Protein AF-0000000078965956 (afdb_homodimer)

Secondary structure (DSSP, 8-state):
------HHHHHHHHHHHHHH--EEEEEEEEPPTT-SS-EEEEEEEEETTEEEEEEEEE---EEEEEEEETTTTEEEEEEEE-HHHHHHHHHTT--PPPPSB--TTTS-GGGGEEEE-EEEE--SSS-HHHHHHHHHHHHH-B---GGG-EEEEEEES-SSSEE-EEEEEEEEE-GGGB-S----STT---EEEEE-HHHHHHHTSTTEEEEEEHHHHHHHHHHHHHT-/------HHHHHHHHHHHHHH--EEEEEEEEPPTT-SS-EEEEEEEEETTEEEEEEEEE---EEEEEEEETTTTEEEEEEEE-HHHHHHHHHTT--PPPPSB--TTTS-GGGGEEEE-EEEE--SSS-HHHHHHHHHHHHH-B---GGG-EEEEEEES-SSSEE-EEEEEEEEE-GGGB-S----STT---EEEEEEHHHHHHHTSTTEEEEEEHHHHHHHHHHHHHT-

Solvent-accessible surface area (backbone atoms only — not comparable to full-atom values): 24067 Å² total; per-residue (Å²): 134,82,80,65,72,80,53,60,62,58,47,51,51,52,51,51,46,54,73,69,49,42,68,80,47,39,35,57,44,74,50,63,93,78,49,93,67,54,47,62,26,27,38,35,34,25,46,72,86,39,81,45,74,48,67,27,36,49,49,63,29,29,32,36,37,44,38,34,29,66,74,76,57,24,38,47,32,33,32,35,78,23,67,19,32,28,50,30,67,77,47,50,80,55,82,70,82,64,80,57,70,59,58,47,83,85,51,45,65,74,67,15,46,28,56,33,54,39,57,45,71,63,81,64,99,60,55,68,54,53,52,44,37,52,34,39,26,37,38,57,6,34,65,64,63,56,86,55,49,38,74,30,35,35,31,21,57,29,48,66,47,30,17,27,49,33,41,32,30,37,32,77,44,45,71,88,36,51,76,50,80,31,20,42,61,90,89,49,63,40,42,60,40,80,34,41,63,68,55,49,52,54,64,69,30,80,66,28,74,47,71,24,24,41,64,34,52,37,50,48,50,49,44,51,70,72,75,96,136,83,77,65,71,74,55,60,61,57,46,53,51,53,52,52,45,52,73,70,49,42,70,80,46,40,35,56,44,72,49,62,94,78,49,90,68,54,46,63,26,26,39,37,34,27,45,72,86,38,81,47,74,48,68,26,35,48,48,63,31,31,33,36,37,45,39,34,30,67,75,75,56,23,36,46,32,33,34,35,77,23,66,21,34,29,48,29,68,76,46,50,81,55,84,71,80,66,78,57,69,61,59,48,83,86,52,45,65,72,66,15,46,26,56,32,54,40,58,45,70,62,82,64,98,60,55,67,56,54,51,44,38,51,34,39,28,36,38,56,7,33,63,63,64,58,85,55,50,38,74,31,34,36,31,20,57,30,46,67,48,29,14,28,50,32,41,33,30,35,32,76,44,45,72,88,35,50,77,49,81,32,21,42,60,92,89,48,63,39,42,62,40,80,34,42,65,67,55,49,50,51,65,69,31,77,66,28,72,45,74,24,24,42,66,34,51,38,47,48,50,51,44,52,68,72,75,94

Organism: Drosophila grimshawi (NCBI:txid7222)

pLDDT: mean 91.09, std 14.26, range [19.11, 98.88]

Structure (mmCIF, N/CA/C/O backbone):
data_AF-0000000078965956-model_v1
#
loop_
_entity.id
_entity.type
_entity.pdbx_description
1 polymer 'Uridine diphosphate glucose pyrophosphatase NUDT14'
#
loop_
_atom_site.group_PDB
_atom_site.id
_atom_site.type_symbol
_atom_site.label_atom_id
_atom_site.label_alt_id
_atom_site.label_comp_id
_atom_site.label_asym_id
_atom_site.label_entity_id
_atom_site.label_seq_id
_atom_site.pdbx_PDB_ins_code
_atom_site.Cartn_x
_atom_site.Cartn_y
_atom_site.Cartn_z
_atom_site.occupancy
_atom_site.B_iso_or_equiv
_atom_site.auth_seq_id
_atom_site.auth_comp_id
_atom_site.auth_asym_id
_atom_site.auth_atom_id
_atom_site.pdbx_PDB_model_num
ATOM 1 N N . MET A 1 1 ? 18.734 12.805 -23.812 1 19.11 1 MET A N 1
ATOM 2 C CA . MET A 1 1 ? 18.438 11.547 -24.5 1 19.11 1 MET A CA 1
ATOM 3 C C . MET A 1 1 ? 17.891 10.516 -23.516 1 19.11 1 MET A C 1
ATOM 5 O O . MET A 1 1 ? 18.594 10.125 -22.562 1 19.11 1 MET A O 1
ATOM 9 N N . LEU A 1 2 ? 16.578 10.539 -23.109 1 22.53 2 LEU A N 1
ATOM 10 C CA . LEU A 1 2 ? 15.758 9.867 -22.109 1 22.53 2 LEU A CA 1
ATOM 11 C C . LEU A 1 2 ? 15.867 8.352 -22.234 1 22.53 2 LEU A C 1
ATOM 13 O O . LEU A 1 2 ? 15.516 7.793 -23.281 1 22.53 2 LEU A O 1
ATOM 17 N N . CYS A 1 3 ? 17.016 7.852 -21.766 1 23.22 3 CYS A N 1
ATOM 18 C CA . CYS A 1 3 ? 17.297 6.441 -22 1 23.22 3 CYS A CA 1
ATOM 19 C C . CYS A 1 3 ? 16.094 5.574 -21.641 1 23.22 3 CYS A C 1
ATOM 21 O O . CYS A 1 3 ? 15.695 5.508 -20.484 1 23.22 3 CYS A O 1
ATOM 23 N N . ARG A 1 4 ? 15.18 5.398 -22.438 1 29.91 4 ARG A N 1
ATOM 24 C CA . ARG A 1 4 ? 13.992 4.543 -22.422 1 29.91 4 ARG A CA 1
ATOM 25 C C . ARG A 1 4 ? 14.367 3.09 -22.156 1 29.91 4 ARG A C 1
ATOM 27 O O . ARG A 1 4 ? 15.234 2.531 -22.844 1 29.91 4 ARG A O 1
ATOM 34 N N . PRO A 1 5 ? 14.25 2.646 -20.875 1 34.53 5 PRO A N 1
ATOM 35 C CA . PRO A 1 5 ? 14.57 1.225 -20.719 1 34.53 5 PRO A CA 1
ATOM 36 C C . PRO A 1 5 ? 14.289 0.416 -21.984 1 34.53 5 PRO A C 1
ATOM 38 O O . PRO A 1 5 ? 13.469 0.825 -22.812 1 34.53 5 PRO A O 1
ATOM 41 N N . ASP A 1 6 ? 15.047 -0.454 -22.391 1 34.31 6 ASP A N 1
ATOM 42 C CA . ASP A 1 6 ? 14.891 -1.397 -23.5 1 34.31 6 ASP A CA 1
ATOM 43 C C . ASP A 1 6 ? 13.516 -2.074 -23.438 1 34.31 6 ASP A C 1
ATOM 45 O O . ASP A 1 6 ? 13.312 -3.01 -22.672 1 34.31 6 ASP A O 1
ATOM 49 N N . PHE A 1 7 ? 12.367 -1.479 -23.688 1 38.94 7 PHE A N 1
ATOM 50 C CA . PHE A 1 7 ? 10.945 -1.691 -23.938 1 38.94 7 PHE A CA 1
ATOM 51 C C . PHE A 1 7 ? 10.719 -2.961 -24.75 1 38.94 7 PHE A C 1
ATOM 53 O O . PHE A 1 7 ? 9.578 -3.383 -24.953 1 38.94 7 PHE A O 1
ATOM 60 N N . GLU A 1 8 ? 11.75 -3.383 -25.375 1 40.81 8 GLU A N 1
ATOM 61 C CA . GLU A 1 8 ? 11.469 -4.527 -26.234 1 40.81 8 GLU A CA 1
ATOM 62 C C . GLU A 1 8 ? 11.047 -5.746 -25.422 1 40.81 8 GLU A C 1
ATOM 64 O O . GLU A 1 8 ? 10.102 -6.445 -25.781 1 40.81 8 GLU A O 1
ATOM 69 N N . SER A 1 9 ? 11.828 -6.098 -24.391 1 44.91 9 SER A N 1
ATOM 70 C CA . SER A 1 9 ? 11.5 -7.273 -23.594 1 44.91 9 SER A CA 1
ATOM 71 C C . SER A 1 9 ? 10.18 -7.09 -22.859 1 44.91 9 SER A C 1
ATOM 73 O O . SER A 1 9 ? 9.367 -8.023 -22.797 1 44.91 9 SER A O 1
ATOM 75 N N . LEU A 1 10 ? 9.938 -5.91 -22.328 1 51.97 10 LEU A N 1
ATOM 76 C CA . LEU A 1 10 ? 8.641 -5.656 -21.719 1 51.97 10 LEU A CA 1
ATOM 77 C C . LEU A 1 10 ? 7.52 -5.711 -22.75 1 51.97 10 LEU A C 1
ATOM 79 O O . LEU A 1 10 ? 6.426 -6.195 -22.453 1 51.97 10 LEU A O 1
ATOM 83 N N . SER A 1 11 ? 7.984 -5.309 -23.953 1 52.22 11 SER A N 1
ATOM 84 C CA . SER A 1 11 ? 7.016 -5.375 -25.047 1 52.22 11 SER A CA 1
ATOM 85 C C . SER A 1 11 ? 6.637 -6.816 -25.359 1 52.22 11 SER A C 1
ATOM 87 O O . SER A 1 11 ? 5.461 -7.125 -25.547 1 52.22 11 SER A O 1
ATOM 89 N N . LEU A 1 12 ? 7.723 -7.691 -25.438 1 54.38 12 LEU A N 1
ATOM 90 C CA . LEU A 1 12 ? 7.422 -9.102 -25.672 1 54.38 12 LEU A CA 1
ATOM 91 C C . LEU A 1 12 ? 6.637 -9.695 -24.5 1 54.38 12 LEU A C 1
ATOM 93 O O . LEU A 1 12 ? 5.699 -10.469 -24.719 1 54.38 12 LEU A O 1
ATOM 97 N N . LEU A 1 13 ? 6.949 -9.281 -23.344 1 68.25 13 LEU A N 1
ATOM 98 C CA . LEU A 1 13 ? 6.258 -9.75 -22.141 1 68.25 13 LEU A CA 1
ATOM 99 C C . LEU A 1 13 ? 4.805 -9.281 -22.141 1 68.25 13 LEU A C 1
ATOM 101 O O . LEU A 1 13 ? 3.914 -10.023 -21.719 1 68.25 13 LEU A O 1
ATOM 105 N N . GLU A 1 14 ? 4.707 -8.156 -22.734 1 67.88 14 GLU A N 1
ATOM 106 C CA . GLU A 1 14 ? 3.348 -7.625 -22.828 1 67.88 14 GLU A CA 1
ATOM 107 C C . GLU A 1 14 ? 2.502 -8.453 -23.797 1 67.88 14 GLU A C 1
ATOM 109 O O . GLU A 1 14 ? 1.34 -8.75 -23.5 1 67.88 14 GLU A O 1
ATOM 114 N N . PHE A 1 15 ? 3.193 -8.883 -24.797 1 69.5 15 PHE A N 1
ATOM 115 C CA . PHE A 1 15 ? 2.488 -9.695 -25.766 1 69.5 15 PHE A CA 1
ATOM 116 C C . PHE A 1 15 ? 2.201 -11.086 -25.219 1 69.5 15 PHE A C 1
ATOM 118 O O . PHE A 1 15 ? 1.127 -11.641 -25.453 1 69.5 15 PHE A O 1
ATOM 125 N N . GLU A 1 16 ? 3.078 -11.594 -24.484 1 78.44 16 GLU A N 1
ATOM 126 C CA . GLU A 1 16 ? 2.951 -12.945 -23.953 1 78.44 16 GLU A CA 1
ATOM 127 C C . GLU A 1 16 ? 1.798 -13.039 -22.953 1 78.44 16 GLU A C 1
ATOM 129 O O . GLU A 1 16 ? 1.074 -14.039 -22.938 1 78.44 16 GLU A O 1
ATOM 134 N N . ILE A 1 17 ? 1.572 -12.016 -22.266 1 80.31 17 ILE A N 1
ATOM 135 C CA . ILE A 1 17 ? 0.52 -12.086 -21.25 1 80.31 17 ILE A CA 1
ATOM 136 C C . ILE A 1 17 ? -0.848 -12.07 -21.922 1 80.31 17 ILE A C 1
ATOM 138 O O . ILE A 1 17 ? -1.794 -12.695 -21.453 1 80.31 17 ILE A O 1
ATOM 142 N N . LEU A 1 18 ? -0.911 -11.445 -23.031 1 78.62 18 LEU A N 1
ATOM 143 C CA . LEU A 1 18 ? -2.186 -11.375 -23.75 1 78.62 18 LEU A CA 1
ATOM 144 C C . LEU A 1 18 ? -2.555 -12.727 -24.344 1 78.62 18 LEU A C 1
ATOM 146 O O . LEU A 1 18 ? -3.736 -13.023 -24.531 1 78.62 18 LEU A O 1
ATOM 150 N N . LEU A 1 19 ? -1.533 -13.484 -24.562 1 82.38 19 LEU A N 1
ATOM 151 C CA . LEU A 1 19 ? -1.776 -14.836 -25.047 1 82.38 19 LEU A CA 1
ATOM 152 C C . LEU A 1 19 ? -2.16 -15.758 -23.891 1 82.38 19 LEU A C 1
ATOM 154 O O . LEU A 1 19 ? -2.92 -16.719 -24.078 1 82.38 19 LEU A O 1
ATOM 158 N N . LEU A 1 20 ? -1.736 -15.43 -22.797 1 88.69 20 LEU A N 1
ATOM 159 C CA . LEU A 1 20 ? -1.973 -16.266 -21.625 1 88.69 20 LEU A CA 1
ATOM 160 C C . LEU A 1 20 ? -3.318 -15.938 -20.984 1 88.69 20 LEU A C 1
ATOM 162 O O . LEU A 1 20 ? -4.012 -16.828 -20.5 1 88.69 20 LEU A O 1
ATOM 166 N N . SER A 1 21 ? -3.656 -14.734 -21.031 1 93.5 21 SER A N 1
ATOM 167 C CA . SER A 1 21 ? -4.863 -14.234 -20.375 1 93.5 21 SER A CA 1
ATOM 168 C C . SER A 1 21 ? -5.707 -13.406 -21.344 1 93.5 2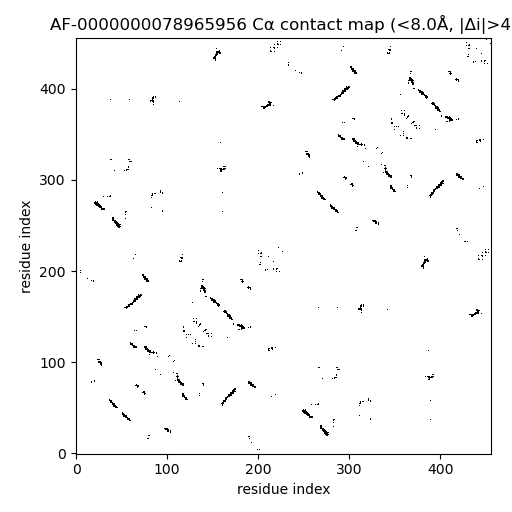1 SER A C 1
ATOM 170 O O . SER A 1 21 ? -5.34 -12.289 -21.688 1 93.5 21 SER A O 1
ATOM 172 N N . ASP A 1 22 ? -6.812 -13.992 -21.734 1 94.69 22 ASP A N 1
ATOM 173 C CA . ASP A 1 22 ? -7.746 -13.336 -22.656 1 94.69 22 ASP A CA 1
ATOM 174 C C . ASP A 1 22 ? -9 -12.875 -21.906 1 94.69 22 ASP A C 1
ATOM 176 O O . ASP A 1 22 ? -9.875 -13.68 -21.609 1 94.69 22 ASP A O 1
ATOM 180 N N . ILE A 1 23 ? -9.055 -11.578 -21.688 1 96.62 23 ILE A N 1
ATOM 181 C CA . ILE A 1 23 ? -10.227 -10.984 -21.047 1 96.62 23 ILE A CA 1
ATOM 182 C C . ILE A 1 23 ? -11.211 -10.523 -22.125 1 96.62 23 ILE A C 1
ATOM 184 O O . 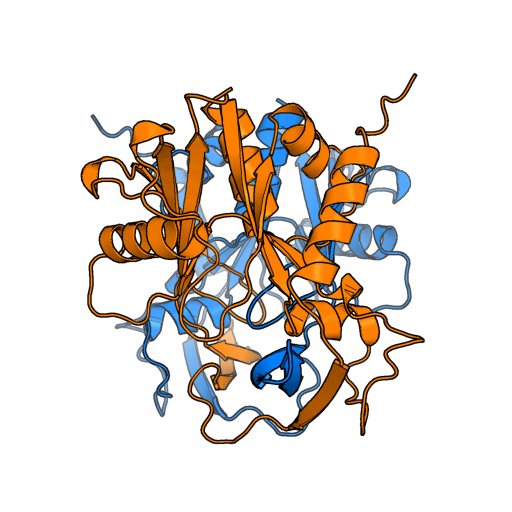ILE A 1 23 ? -10.891 -9.656 -22.938 1 96.62 23 ILE A O 1
ATOM 188 N N . THR A 1 24 ? -12.453 -10.977 -22.078 1 97.06 24 THR A N 1
ATOM 189 C CA . THR A 1 24 ? -13.359 -10.711 -23.188 1 97.06 24 THR A CA 1
ATOM 190 C C . THR A 1 24 ? -14.562 -9.891 -22.719 1 97.06 24 THR A C 1
ATOM 192 O O . THR A 1 24 ? -15.273 -9.305 -23.531 1 97.06 24 THR A O 1
ATOM 195 N N . LYS A 1 25 ? -14.836 -9.961 -21.438 1 97.75 25 LYS A N 1
ATOM 196 C CA . LYS A 1 25 ? -15.93 -9.188 -20.859 1 97.75 25 LYS A CA 1
ATOM 197 C C . LYS A 1 25 ? -15.578 -8.68 -19.469 1 97.75 25 LYS A C 1
ATOM 199 O O . LYS A 1 25 ? -14.891 -9.375 -18.703 1 97.75 25 LYS A O 1
ATOM 204 N N . VAL A 1 26 ? -16.047 -7.516 -19.156 1 97.75 26 VAL A N 1
ATOM 205 C CA . VAL A 1 26 ? -15.914 -6.93 -17.828 1 97.75 26 VAL A CA 1
ATOM 206 C C . VAL A 1 26 ? -17.156 -6.125 -17.484 1 97.75 26 VAL A C 1
ATOM 208 O O . VAL A 1 26 ? -17.641 -5.34 -18.312 1 97.75 26 VAL A O 1
ATOM 211 N N . TRP A 1 27 ? -17.703 -6.32 -16.297 1 96.75 27 TRP A N 1
ATOM 212 C CA . TRP A 1 27 ? -18.812 -5.492 -15.82 1 96.75 27 TRP A CA 1
ATOM 213 C C . TRP A 1 27 ? -18.812 -5.43 -14.297 1 96.75 27 TRP A C 1
ATOM 215 O O . TRP A 1 27 ? -18.141 -6.219 -13.633 1 96.75 27 TRP A O 1
ATOM 225 N N . LEU A 1 28 ? -19.531 -4.41 -13.789 1 94.81 28 LEU A N 1
ATOM 226 C CA . LEU A 1 28 ? -19.578 -4.188 -12.344 1 94.81 28 LEU A CA 1
ATOM 227 C C . LEU A 1 28 ? -21 -4.309 -11.812 1 94.81 28 LEU A C 1
ATOM 229 O O . LEU A 1 28 ? -21.953 -3.943 -12.492 1 94.81 28 LEU A O 1
ATOM 233 N N . THR A 1 29 ? -21.094 -4.801 -10.617 1 92.94 29 THR A N 1
ATOM 234 C CA . THR A 1 29 ? -22.328 -4.797 -9.836 1 92.94 29 THR A CA 1
ATOM 235 C C . THR A 1 29 ? -22.062 -4.27 -8.422 1 92.94 29 THR A C 1
ATOM 237 O O . THR A 1 29 ? -20.922 -4.176 -7.992 1 92.94 29 THR A O 1
ATOM 240 N N . PRO A 1 30 ? -23.094 -3.871 -7.77 1 88.25 30 PRO A N 1
ATOM 241 C CA . PRO A 1 30 ? -22.891 -3.527 -6.363 1 88.25 30 PRO A CA 1
ATOM 242 C C . PRO A 1 30 ? -22.312 -4.684 -5.551 1 88.25 30 PRO A C 1
ATOM 244 O O . PRO A 1 30 ? -22.516 -5.848 -5.895 1 88.25 30 PRO A O 1
ATOM 247 N N . LEU A 1 31 ? -21.594 -4.328 -4.504 1 89.94 31 LEU A N 1
ATOM 248 C CA . LEU A 1 31 ? -21.047 -5.352 -3.615 1 89.94 31 LEU A CA 1
ATOM 249 C C . LEU A 1 31 ? -22.172 -6.129 -2.93 1 89.94 31 LEU A C 1
ATOM 251 O O . LEU A 1 31 ? -23.078 -5.531 -2.355 1 89.94 31 LEU A O 1
ATOM 255 N N . PRO A 1 32 ? -22.016 -7.438 -2.979 1 87.88 32 PRO A N 1
ATOM 256 C CA . PRO A 1 32 ? -23.016 -8.227 -2.25 1 87.88 32 PRO A CA 1
ATOM 257 C C . PRO A 1 32 ? -22.938 -8.031 -0.738 1 87.88 32 PRO A C 1
ATOM 259 O O . PRO A 1 32 ? -21.844 -7.859 -0.194 1 87.88 32 PRO A O 1
ATOM 262 N N . LYS A 1 33 ? -24.062 -8.164 -0.011 1 79.88 33 LYS A N 1
ATOM 263 C CA . LYS A 1 33 ? -24.125 -7.957 1.433 1 79.88 33 LYS A CA 1
ATOM 264 C C . LYS A 1 33 ? -23.281 -8.984 2.174 1 79.88 33 LYS A C 1
ATOM 266 O O . LYS A 1 33 ? -22.75 -8.703 3.248 1 79.88 33 LYS A O 1
ATOM 271 N N . ASN A 1 34 ? -23.125 -10.148 1.595 1 80.69 34 ASN A N 1
ATOM 272 C CA . ASN A 1 34 ? -22.422 -11.234 2.273 1 80.69 34 ASN A CA 1
ATOM 273 C C . ASN A 1 34 ? -21.062 -11.508 1.638 1 80.69 34 ASN A C 1
ATOM 275 O O . ASN A 1 34 ? -20.672 -12.664 1.493 1 80.69 34 ASN A O 1
ATOM 279 N N . SER A 1 35 ? -20.391 -10.461 1.267 1 83.19 35 SER A N 1
ATOM 280 C CA . SER A 1 35 ? -19.062 -10.68 0.702 1 83.19 35 SER A CA 1
ATOM 281 C C . SER A 1 35 ? -18.141 -11.391 1.695 1 83.19 35 SER A C 1
ATOM 283 O O . SER A 1 35 ? -18.109 -11.047 2.877 1 83.19 35 SER A O 1
ATOM 285 N N . GLN A 1 36 ? -17.438 -12.352 1.252 1 78.25 36 GLN A N 1
ATOM 286 C CA . GLN A 1 36 ? -16.516 -13.133 2.084 1 78.25 36 GLN A CA 1
ATOM 287 C C . GLN A 1 36 ? -15.133 -12.492 2.129 1 78.25 36 GLN A C 1
ATOM 289 O O . GLN A 1 36 ? -14.281 -12.898 2.918 1 78.25 36 GLN A O 1
ATOM 294 N N . TRP A 1 37 ? -14.938 -11.422 1.367 1 79.06 37 TRP A N 1
ATOM 295 C CA . TRP A 1 37 ? -13.562 -10.961 1.164 1 79.06 37 TRP A CA 1
ATOM 296 C C . TRP A 1 37 ? -13.375 -9.555 1.724 1 79.06 37 TRP A C 1
ATOM 298 O O . TRP A 1 37 ? -12.281 -9.203 2.18 1 79.06 37 TRP A O 1
ATOM 308 N N . ILE A 1 38 ? -14.391 -8.75 1.637 1 82.31 38 ILE A N 1
ATOM 309 C CA . ILE A 1 38 ? -14.305 -7.367 2.086 1 82.31 38 ILE A CA 1
ATOM 310 C C . ILE A 1 38 ? -15.523 -7.023 2.932 1 82.31 38 ILE A C 1
ATOM 312 O O . ILE A 1 38 ? -16.641 -7.441 2.619 1 82.31 38 ILE A O 1
ATOM 316 N N . LYS A 1 39 ? -15.289 -6.293 3.965 1 84 39 LYS A N 1
ATOM 317 C CA . LYS A 1 39 ? -16.375 -5.789 4.805 1 84 39 LYS A CA 1
ATOM 318 C C . LYS A 1 39 ? -16.219 -4.289 5.051 1 84 39 LYS A C 1
ATOM 320 O O . LYS A 1 39 ? -15.297 -3.861 5.746 1 84 39 LYS A O 1
ATOM 325 N N . PRO A 1 40 ? -17.109 -3.541 4.574 1 89.25 40 PRO A N 1
ATOM 326 C CA . PRO A 1 40 ? -17.047 -2.096 4.793 1 89.25 40 PRO A CA 1
ATOM 327 C C . PRO A 1 40 ? -17.734 -1.656 6.086 1 89.25 40 PRO A C 1
ATOM 329 O O . PRO A 1 40 ? -18.766 -2.225 6.465 1 89.25 40 PRO A O 1
ATOM 332 N N . TYR A 1 41 ? -17.125 -0.67 6.703 1 90.38 41 TYR A N 1
ATOM 333 C CA . TYR A 1 41 ? -17.641 -0.094 7.941 1 90.38 41 TYR A CA 1
ATOM 334 C C . TYR A 1 41 ? -17.391 1.409 7.988 1 90.38 41 TYR A C 1
ATOM 336 O O . TYR A 1 41 ? -16.594 1.938 7.203 1 90.38 41 TYR A O 1
ATOM 344 N N . ARG A 1 42 ? -18.188 1.984 8.883 1 94.5 42 ARG A N 1
ATOM 345 C CA . ARG A 1 42 ? -17.797 3.309 9.359 1 94.5 42 ARG A CA 1
ATOM 346 C C . ARG A 1 42 ? -17.359 3.256 10.82 1 94.5 42 ARG A C 1
ATOM 348 O O . ARG A 1 42 ? -18.109 2.805 11.688 1 94.5 42 ARG A O 1
ATOM 355 N N . MET A 1 43 ? -16.203 3.695 11.062 1 96 43 MET A N 1
ATOM 356 C CA . MET A 1 43 ? -15.734 3.816 12.445 1 96 43 MET A CA 1
ATOM 357 C C . MET A 1 43 ? -15.961 5.23 12.977 1 96 43 MET A C 1
ATOM 359 O O . MET A 1 43 ? -15.625 6.207 12.305 1 96 43 MET A O 1
ATOM 363 N N . HIS A 1 44 ? -16.531 5.238 14.117 1 97.31 44 HIS A N 1
ATOM 364 C CA . HIS A 1 44 ? -16.703 6.484 14.852 1 97.31 44 HIS A CA 1
ATOM 365 C C . HIS A 1 44 ? -15.789 6.535 16.062 1 97.31 44 HIS A C 1
ATOM 367 O O . HIS A 1 44 ? -15.547 5.516 16.719 1 97.31 44 HIS A O 1
ATOM 373 N N . TYR A 1 45 ? -15.297 7.762 16.297 1 97.81 45 TYR A N 1
ATOM 374 C CA . TYR A 1 45 ? -14.477 7.934 17.5 1 97.81 45 TYR A CA 1
ATOM 375 C C . TYR A 1 45 ? -14.523 9.375 17.984 1 97.81 45 TYR A C 1
ATOM 377 O O . TYR A 1 45 ? -14.891 10.281 17.234 1 97.81 45 TYR A O 1
ATOM 385 N N . ILE A 1 46 ? -14.266 9.547 19.234 1 97.88 46 ILE A N 1
ATOM 386 C CA . ILE A 1 46 ? -14.164 10.867 19.844 1 97.88 46 ILE A CA 1
ATOM 387 C C . ILE A 1 46 ? -12.703 11.203 20.125 1 97.88 46 ILE A C 1
ATOM 389 O O . ILE A 1 46 ? -12.031 10.492 20.875 1 97.88 46 ILE A O 1
ATOM 393 N N . GLU A 1 47 ? -12.219 12.203 19.484 1 97.19 47 GLU A N 1
ATOM 394 C CA . GLU A 1 47 ? -10.852 12.68 19.656 1 97.19 47 GLU A CA 1
ATOM 395 C C . GLU A 1 47 ? -10.836 14.102 20.219 1 97.19 47 GLU A C 1
ATOM 397 O O . GLU A 1 47 ? -11.398 15.016 19.609 1 97.19 47 GLU A O 1
ATOM 402 N N . ASN A 1 48 ? -10.219 14.234 21.406 1 96.38 48 ASN A N 1
ATOM 403 C CA . ASN A 1 48 ? -10.195 15.531 22.078 1 96.38 48 ASN A CA 1
ATOM 404 C C . ASN A 1 48 ? -11.602 16.125 22.203 1 96.38 48 ASN A C 1
ATOM 406 O O . ASN A 1 48 ? -11.82 17.297 21.922 1 96.38 48 ASN A O 1
ATOM 410 N N . GLY A 1 49 ? -12.516 15.281 22.438 1 95.88 49 GLY A N 1
ATOM 411 C CA . GLY A 1 49 ? -13.883 15.703 22.719 1 95.88 49 GLY A CA 1
ATOM 412 C C . GLY A 1 49 ? -14.695 15.906 21.453 1 95.88 49 GLY A C 1
ATOM 413 O O . GLY A 1 49 ? -15.883 16.234 21.516 1 95.88 49 GLY A O 1
ATOM 414 N N . ARG A 1 50 ? -14.125 15.734 20.328 1 96.19 50 ARG A N 1
ATOM 415 C CA . ARG A 1 50 ? -14.82 15.938 19.062 1 96.19 50 ARG A CA 1
ATOM 416 C C . ARG A 1 50 ? -15.125 14.609 18.375 1 96.19 50 ARG A C 1
ATOM 418 O O . ARG A 1 50 ? -14.25 13.75 18.266 1 96.19 50 ARG A O 1
ATOM 425 N N . ARG A 1 51 ? -16.328 14.508 17.844 1 96.75 51 ARG A N 1
ATOM 426 C CA . ARG A 1 51 ? -16.734 13.312 17.125 1 96.75 51 ARG A CA 1
ATOM 427 C C . ARG A 1 51 ? -16.172 13.312 15.703 1 96.75 51 ARG A C 1
ATOM 429 O O . ARG A 1 51 ? -16.281 14.312 14.992 1 96.75 51 ARG A O 1
ATOM 436 N N . LYS A 1 52 ? -15.617 12.227 15.398 1 96.38 52 LYS A N 1
ATOM 437 C CA . LYS A 1 52 ? -15.078 12.008 14.055 1 96.38 52 LYS A CA 1
ATOM 438 C C . LYS A 1 52 ? -15.5 10.656 13.508 1 96.38 52 LYS A C 1
ATOM 440 O O . LYS A 1 52 ? -15.945 9.781 14.258 1 96.38 52 LYS A O 1
ATOM 445 N N . SER A 1 53 ? -15.469 10.531 12.188 1 95.38 53 SER A N 1
ATOM 446 C CA . SER A 1 53 ? -15.742 9.242 11.57 1 95.38 53 SER A CA 1
ATOM 447 C C . SER A 1 53 ? -14.891 9.031 10.328 1 95.38 53 SER A C 1
ATOM 449 O O . SER A 1 53 ? -14.453 9.992 9.695 1 95.38 53 SER A O 1
ATOM 451 N N . ARG A 1 54 ? -14.633 7.773 10.078 1 95.38 54 ARG A N 1
ATOM 452 C CA . ARG A 1 54 ? -13.914 7.359 8.883 1 95.38 54 ARG A CA 1
ATOM 453 C C . ARG A 1 54 ? -14.508 6.082 8.297 1 95.38 54 ARG A C 1
ATOM 455 O O . ARG A 1 54 ? -14.766 5.125 9.023 1 95.38 54 ARG A O 1
ATOM 462 N N . ASP A 1 55 ? -14.766 6.133 6.977 1 94.31 55 ASP A N 1
ATOM 463 C CA . ASP A 1 55 ? -15.18 4.922 6.273 1 94.31 55 ASP A CA 1
ATOM 464 C C . ASP A 1 55 ? -13.984 4.02 5.984 1 94.31 55 ASP A C 1
ATOM 466 O O . ASP A 1 55 ? -12.984 4.465 5.41 1 94.31 55 ASP A O 1
ATOM 470 N N . ILE A 1 56 ? -14.109 2.748 6.445 1 93.62 56 ILE A N 1
ATOM 471 C CA . ILE A 1 56 ? -12.984 1.823 6.312 1 93.62 56 ILE A CA 1
ATOM 472 C C . ILE A 1 56 ? -13.484 0.473 5.809 1 93.62 56 ILE A C 1
ATOM 474 O O . ILE A 1 56 ? -14.695 0.224 5.781 1 93.62 56 ILE A O 1
ATOM 478 N N . PHE A 1 57 ? -12.586 -0.369 5.344 1 90.81 57 PHE A N 1
ATOM 479 C CA . PHE A 1 57 ? -12.898 -1.756 5.023 1 90.81 57 PHE A CA 1
ATOM 480 C C . PHE A 1 57 ? -11.805 -2.689 5.52 1 90.81 57 PHE A C 1
ATOM 482 O O . PHE A 1 57 ? -10.625 -2.318 5.543 1 90.81 57 PHE A O 1
ATOM 489 N N . LYS A 1 58 ? -12.227 -3.799 5.863 1 88.38 58 LYS A N 1
ATOM 490 C CA . LYS A 1 58 ? -11.312 -4.82 6.359 1 88.38 58 LYS A CA 1
ATOM 491 C C . LYS A 1 58 ? -10.836 -5.73 5.23 1 88.38 58 LYS A C 1
ATOM 493 O O . LYS A 1 58 ? -11.633 -6.141 4.383 1 88.38 58 LYS A O 1
ATOM 498 N N . ILE A 1 59 ? -9.539 -5.957 5.23 1 89.31 59 ILE A N 1
ATOM 499 C CA . ILE A 1 59 ? -8.938 -6.926 4.316 1 89.31 59 ILE A CA 1
ATOM 500 C C . ILE A 1 59 ? -8.055 -7.895 5.102 1 89.31 59 ILE A C 1
ATOM 502 O O . ILE A 1 59 ? -7.73 -7.648 6.266 1 89.31 59 ILE A O 1
ATOM 506 N N . LEU A 1 60 ? -7.676 -8.953 4.484 1 90.06 60 LEU A N 1
ATOM 507 C CA . LEU A 1 60 ? -6.891 -9.984 5.152 1 90.06 60 LEU A CA 1
ATOM 508 C C . LEU A 1 60 ? -5.402 -9.656 5.102 1 90.06 60 LEU A C 1
ATOM 510 O O . LEU A 1 60 ? -4.949 -8.953 4.195 1 90.06 60 LEU A O 1
ATOM 514 N N . ASP A 1 61 ? -4.703 -10.195 6.082 1 94.56 61 ASP A N 1
ATOM 515 C CA . ASP A 1 61 ? -3.244 -10.109 6.066 1 94.56 61 ASP A CA 1
ATOM 516 C C . ASP A 1 61 ? -2.666 -10.852 4.863 1 94.56 61 ASP A C 1
ATOM 518 O O . ASP A 1 61 ? -3.346 -11.68 4.254 1 94.56 61 ASP A O 1
ATOM 522 N N . SER A 1 62 ? -1.393 -10.5 4.531 1 96.62 62 SER A N 1
ATOM 523 C CA . SER A 1 62 ? -0.757 -11.141 3.389 1 96.62 62 SER A CA 1
ATOM 524 C C . SER A 1 62 ? 0.726 -11.391 3.646 1 96.62 62 SER A C 1
ATOM 526 O O . SER A 1 62 ? 1.314 -10.781 4.543 1 96.62 62 SER A O 1
ATOM 528 N N . VAL A 1 63 ? 1.227 -12.336 2.922 1 98.56 63 VAL A N 1
ATOM 529 C CA . VAL A 1 63 ? 2.67 -12.539 2.855 1 98.56 63 VAL A CA 1
ATOM 530 C C . VAL A 1 63 ? 3.205 -12.023 1.521 1 98.56 63 VAL A C 1
ATOM 532 O O . VAL A 1 63 ? 2.484 -12.016 0.52 1 98.56 63 VAL A O 1
ATOM 535 N N . LEU A 1 64 ? 4.352 -11.562 1.528 1 98.81 64 LEU A N 1
ATOM 536 C CA . LEU A 1 64 ? 5.105 -11.062 0.381 1 98.81 64 LEU A CA 1
ATOM 537 C C . LEU A 1 64 ? 6.492 -11.695 0.328 1 98.81 64 LEU A C 1
ATOM 539 O O . LEU A 1 64 ? 7.203 -11.727 1.337 1 98.81 64 LEU A O 1
ATOM 543 N N . VAL A 1 65 ? 6.898 -12.203 -0.801 1 98.88 65 VAL A N 1
ATOM 544 C CA . VAL A 1 65 ? 8.188 -12.883 -0.878 1 98.88 65 VAL A CA 1
ATOM 545 C C . VAL A 1 65 ? 9.008 -12.305 -2.031 1 98.88 65 VAL A C 1
ATOM 547 O O . VAL A 1 65 ? 8.57 -12.32 -3.184 1 98.88 65 VAL A O 1
ATOM 550 N N . ILE A 1 66 ? 10.164 -11.781 -1.75 1 98.88 66 ILE A N 1
ATOM 551 C CA . ILE A 1 66 ? 11.164 -11.445 -2.754 1 98.88 66 ILE A CA 1
ATOM 552 C C . ILE A 1 66 ? 11.945 -12.703 -3.145 1 98.88 66 ILE A C 1
ATOM 554 O O . ILE A 1 66 ? 12.648 -13.289 -2.316 1 98.88 66 ILE A O 1
ATOM 558 N N . VAL A 1 67 ? 11.797 -13.078 -4.34 1 98.88 67 VAL A N 1
ATOM 559 C CA . VAL A 1 67 ? 12.453 -14.297 -4.812 1 98.88 67 VAL A CA 1
ATOM 560 C C . VAL A 1 67 ? 13.562 -13.938 -5.793 1 98.88 67 VAL A C 1
ATOM 562 O O . VAL A 1 67 ? 13.312 -13.273 -6.809 1 98.88 67 VAL A O 1
ATOM 565 N N . TYR A 1 68 ? 14.734 -14.336 -5.492 1 98.81 68 TYR A N 1
ATOM 566 C CA . TYR A 1 68 ? 15.898 -14.094 -6.34 1 98.81 68 TYR A CA 1
ATOM 567 C C . TYR A 1 68 ? 16.5 -15.414 -6.82 1 98.81 68 TYR A C 1
ATOM 569 O O . TYR A 1 68 ? 16.938 -16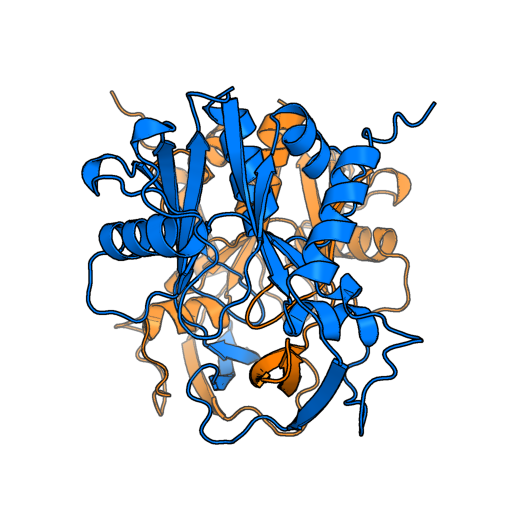.234 -6.012 1 98.81 68 TYR A O 1
ATOM 577 N N . ASN A 1 69 ? 16.469 -15.656 -8.109 1 98.5 69 ASN A N 1
ATOM 578 C CA . ASN A 1 69 ? 17.125 -16.812 -8.703 1 98.5 69 ASN A CA 1
ATOM 579 C C . ASN A 1 69 ? 18.625 -16.594 -8.859 1 98.5 69 ASN A C 1
ATOM 581 O O . ASN A 1 69 ? 19.062 -15.812 -9.719 1 98.5 69 ASN A O 1
ATOM 585 N N . VAL A 1 70 ? 19.375 -17.266 -8.148 1 97.5 70 VAL A N 1
ATOM 586 C CA . VAL A 1 70 ? 20.812 -17.031 -8.102 1 97.5 70 VAL A CA 1
ATOM 587 C C . VAL A 1 70 ? 21.469 -17.656 -9.336 1 97.5 70 VAL A C 1
ATOM 589 O O . VAL A 1 70 ? 22.531 -17.203 -9.773 1 97.5 70 VAL A O 1
ATOM 592 N N . SER A 1 71 ? 20.875 -18.688 -9.938 1 97.38 71 SER A N 1
ATOM 593 C CA . SER A 1 71 ? 21.422 -19.312 -11.133 1 97.38 71 SER A CA 1
ATOM 594 C C . SER A 1 71 ? 21.406 -18.359 -12.32 1 97.38 71 SER A C 1
ATOM 596 O O . SER A 1 71 ? 22.359 -18.281 -13.086 1 97.38 71 SER A O 1
ATOM 598 N N . ARG A 1 72 ? 20.375 -17.594 -12.43 1 97 72 ARG A N 1
ATOM 599 C CA . ARG A 1 72 ? 20.172 -16.734 -13.594 1 97 72 ARG A CA 1
ATOM 600 C C . ARG A 1 72 ? 20.359 -15.266 -13.242 1 97 72 ARG A C 1
ATOM 602 O O . ARG A 1 72 ? 20.344 -14.406 -14.125 1 97 72 ARG A O 1
ATOM 609 N N . LYS A 1 73 ? 20.5 -15.031 -11.992 1 97.69 73 LYS A N 1
ATOM 610 C CA . LYS A 1 73 ? 20.641 -13.672 -11.492 1 97.69 73 LYS A CA 1
ATOM 611 C C . LYS A 1 73 ? 19.453 -12.805 -11.883 1 97.69 73 LYS A C 1
ATOM 613 O O . LYS A 1 73 ? 19.609 -11.727 -12.445 1 97.69 73 LYS A O 1
ATOM 618 N N . LYS A 1 74 ? 18.266 -13.297 -11.578 1 98.25 74 LYS A N 1
ATOM 619 C CA . LYS A 1 74 ? 17 -12.633 -11.898 1 98.25 74 LYS A CA 1
ATOM 620 C C . LYS A 1 74 ? 16.094 -12.578 -10.68 1 98.25 74 LYS A C 1
ATOM 622 O O . LYS A 1 74 ? 16.047 -13.523 -9.891 1 98.25 74 LYS A O 1
ATOM 627 N N . LEU A 1 75 ? 15.453 -11.484 -10.523 1 98.62 75 LEU A N 1
ATOM 628 C CA . LEU A 1 75 ? 14.297 -11.477 -9.641 1 98.62 75 LEU A CA 1
ATOM 629 C C . LEU A 1 75 ? 13.109 -12.172 -10.289 1 98.62 75 LEU A C 1
ATOM 631 O O . LEU A 1 75 ? 12.852 -11.992 -11.484 1 98.62 75 LEU A O 1
ATOM 635 N N . ILE A 1 76 ? 12.352 -12.945 -9.523 1 98.62 76 ILE A N 1
ATOM 636 C CA . ILE A 1 76 ? 11.172 -13.633 -10.055 1 98.62 76 ILE A CA 1
ATOM 637 C C . ILE A 1 76 ? 9.914 -12.867 -9.656 1 98.62 76 ILE A C 1
ATOM 639 O O . ILE A 1 76 ? 9.602 -12.742 -8.469 1 98.62 76 ILE A O 1
ATOM 643 N N . TYR A 1 77 ? 9.266 -12.328 -10.602 1 98.31 77 TYR A N 1
ATOM 644 C CA . TYR A 1 77 ? 8 -11.633 -10.43 1 98.31 77 TYR A CA 1
ATOM 645 C C . TYR A 1 77 ? 6.883 -12.32 -11.195 1 98.31 77 TYR A C 1
ATOM 647 O O . TYR A 1 77 ? 7.113 -13.344 -11.844 1 98.31 77 TYR A O 1
ATOM 655 N N . VAL A 1 78 ? 5.676 -11.836 -11.062 1 97.75 78 VAL A N 1
ATOM 656 C CA . VAL A 1 78 ? 4.543 -12.391 -11.797 1 97.75 78 VAL A CA 1
ATOM 657 C C . VAL A 1 78 ? 3.701 -11.25 -12.375 1 97.75 78 VAL A C 1
ATOM 659 O O . VAL A 1 78 ? 3.76 -10.117 -11.898 1 97.75 78 VAL A O 1
ATOM 662 N N . ARG A 1 79 ? 2.979 -11.594 -13.367 1 97 79 ARG A N 1
ATOM 663 C CA . ARG A 1 79 ? 2.01 -10.688 -13.977 1 97 79 ARG A CA 1
ATOM 664 C C . ARG A 1 79 ? 0.623 -11.328 -14.023 1 97 79 ARG A C 1
ATOM 666 O O . ARG A 1 79 ? 0.487 -12.516 -14.312 1 97 79 ARG A O 1
ATOM 673 N N . GLN A 1 80 ? -0.345 -10.617 -13.711 1 96.75 80 GLN A N 1
ATOM 674 C CA . GLN A 1 80 ? -1.723 -11.102 -13.734 1 96.75 80 GLN A CA 1
ATOM 675 C C . GLN A 1 80 ? -2.709 -9.938 -13.836 1 96.75 80 GLN A C 1
ATOM 677 O O . GLN A 1 80 ? -2.344 -8.781 -13.609 1 96.75 80 GLN A O 1
ATOM 682 N N . PHE A 1 81 ? -3.953 -10.281 -14.242 1 96.94 81 PHE A N 1
ATOM 683 C CA . PHE A 1 81 ? -5.012 -9.281 -14.336 1 96.94 81 PHE A CA 1
ATOM 684 C C . PHE A 1 81 ? -5.543 -8.922 -12.953 1 96.94 81 PHE A C 1
ATOM 686 O O . PHE A 1 81 ? -5.906 -9.805 -12.172 1 96.94 81 PHE A O 1
ATOM 693 N N . ARG A 1 82 ? -5.578 -7.629 -12.648 1 97.5 82 ARG A N 1
ATOM 694 C CA . ARG A 1 82 ? -6.066 -7.125 -11.375 1 97.5 82 ARG A CA 1
ATOM 695 C C . ARG A 1 82 ? -7.281 -6.223 -11.57 1 97.5 82 ARG A C 1
ATOM 697 O O . ARG A 1 82 ? -7.141 -5.055 -11.938 1 97.5 82 ARG A O 1
ATOM 704 N N . PRO A 1 83 ? -8.414 -6.668 -11.211 1 96.81 83 PRO A N 1
ATOM 705 C CA . PRO A 1 83 ? -9.656 -5.914 -11.414 1 96.81 83 PRO A CA 1
ATOM 706 C C . PRO A 1 83 ? -9.625 -4.539 -10.75 1 96.81 83 PRO A C 1
ATOM 708 O O . PRO A 1 83 ? -10.086 -3.557 -11.344 1 96.81 83 PRO A O 1
ATOM 711 N N . ALA A 1 84 ? -9.117 -4.477 -9.57 1 96 84 ALA A N 1
ATOM 712 C CA . ALA A 1 84 ? -9.094 -3.197 -8.867 1 96 84 ALA A CA 1
ATOM 713 C C . ALA A 1 84 ? -8.266 -2.168 -9.633 1 96 84 ALA A C 1
ATOM 715 O O . ALA A 1 84 ? -8.648 -0.996 -9.711 1 96 84 ALA A O 1
ATOM 716 N N . VAL A 1 85 ? -7.16 -2.604 -10.148 1 97.38 85 VAL A N 1
ATOM 717 C CA . VAL A 1 85 ? -6.301 -1.718 -10.922 1 97.38 85 VAL A CA 1
ATOM 718 C C . VAL A 1 85 ? -7.016 -1.3 -12.203 1 97.38 85 VAL A C 1
ATOM 720 O O . VAL A 1 85 ? -7.031 -0.118 -12.555 1 97.38 85 VAL A O 1
ATOM 723 N N . TYR A 1 86 ? -7.594 -2.254 -12.883 1 96.88 86 TYR A N 1
ATOM 724 C CA . TYR A 1 86 ? -8.344 -1.976 -14.102 1 96.88 86 TYR A CA 1
ATOM 725 C C . TYR A 1 86 ? -9.438 -0.949 -13.844 1 96.88 86 TYR A C 1
ATOM 727 O O . TYR A 1 86 ? -9.586 0.018 -14.594 1 96.88 86 TYR A O 1
ATOM 735 N N . HIS A 1 87 ? -10.125 -1.138 -12.812 1 95.38 87 HIS A N 1
ATOM 736 C CA . HIS A 1 87 ? -11.211 -0.234 -12.453 1 95.38 87 HIS A CA 1
ATOM 737 C C . HIS A 1 87 ? -10.688 1.17 -12.172 1 95.38 87 HIS A C 1
ATOM 739 O O . HIS A 1 87 ? -11.281 2.158 -12.617 1 95.38 87 HIS A O 1
ATOM 745 N N . SER A 1 88 ? -9.664 1.241 -11.367 1 94.19 88 SER A N 1
ATOM 746 C CA . SER A 1 88 ? -9.086 2.529 -11.008 1 94.19 88 SER A CA 1
ATOM 747 C C . SER A 1 88 ? -8.664 3.314 -12.25 1 94.19 88 SER A C 1
ATOM 749 O O . SER A 1 88 ? -8.898 4.523 -12.336 1 94.19 88 SER A O 1
ATOM 751 N N . ILE A 1 89 ? -8.078 2.67 -13.211 1 94.12 89 ILE A N 1
ATOM 752 C CA . ILE A 1 89 ? -7.562 3.332 -14.398 1 94.12 89 ILE A CA 1
ATOM 753 C C . ILE A 1 89 ? -8.727 3.748 -15.305 1 94.12 89 ILE A C 1
ATOM 755 O O . ILE A 1 89 ? -8.734 4.859 -15.836 1 94.12 89 ILE A O 1
ATOM 759 N N . THR A 1 90 ? -9.703 2.938 -15.43 1 92.94 90 THR A N 1
ATOM 760 C CA . THR A 1 90 ? -10.773 3.166 -16.391 1 92.94 90 THR A CA 1
ATOM 761 C C . THR A 1 90 ? -11.75 4.223 -15.883 1 92.94 90 THR A C 1
ATOM 763 O O . THR A 1 90 ? -12.445 4.863 -16.672 1 92.94 90 THR A O 1
ATOM 766 N N . THR A 1 91 ? -11.742 4.445 -14.57 1 90.38 91 THR A N 1
ATOM 767 C CA . THR A 1 91 ? -12.727 5.375 -14.023 1 90.38 91 THR A CA 1
ATOM 768 C C . THR A 1 91 ? -12.047 6.637 -13.5 1 90.38 91 THR A C 1
ATOM 770 O O . THR A 1 91 ? -12.711 7.637 -13.227 1 90.38 91 THR A O 1
ATOM 773 N N . GLY A 1 92 ? -10.75 6.59 -13.422 1 83.12 92 GLY A N 1
ATOM 774 C CA . GLY A 1 92 ? -10.062 7.711 -12.789 1 83.12 92 GLY A CA 1
ATOM 775 C C . GLY A 1 92 ? -10.555 7.992 -11.383 1 83.12 92 GLY A C 1
ATOM 776 O O . GLY A 1 92 ? -10.711 7.07 -10.578 1 83.12 92 GLY A O 1
ATOM 777 N N . ASN A 1 93 ? -10.781 9.297 -11.117 1 75.75 93 ASN A N 1
ATOM 778 C CA . ASN A 1 93 ? -11.164 9.656 -9.758 1 75.75 93 ASN A CA 1
ATOM 779 C C . ASN A 1 93 ? -12.68 9.695 -9.602 1 75.75 93 ASN A C 1
ATOM 781 O O . ASN A 1 93 ? -13.188 10.094 -8.547 1 75.75 93 ASN A O 1
ATOM 785 N N . SER A 1 94 ? -13.312 9.227 -10.633 1 77.88 94 SER A N 1
ATOM 786 C CA . SER A 1 94 ? -14.766 9.18 -10.516 1 77.88 94 SER A CA 1
ATOM 787 C C . SER A 1 94 ? -15.211 8.055 -9.586 1 77.88 94 SER A C 1
ATOM 789 O O . SER A 1 94 ? -14.711 6.93 -9.68 1 77.88 94 SER A O 1
ATOM 791 N N . LEU A 1 95 ? -16.156 8.344 -8.711 1 71.56 95 LEU A N 1
ATOM 792 C CA . LEU A 1 95 ? -16.688 7.352 -7.777 1 71.56 95 LEU A CA 1
ATOM 793 C C . LEU A 1 95 ? -18 6.781 -8.281 1 71.56 95 LEU A C 1
ATOM 795 O O . LEU A 1 95 ? -18.625 5.957 -7.605 1 71.56 95 LEU A O 1
ATOM 799 N N . GLN A 1 96 ? -18.359 7.105 -9.5 1 73.31 96 GLN A N 1
ATOM 800 C CA . GLN A 1 96 ? -19.625 6.625 -10.055 1 73.31 96 GLN A CA 1
ATOM 801 C C . GLN A 1 96 ? -19.438 5.277 -10.75 1 73.31 96 GLN A C 1
ATOM 803 O O . GLN A 1 96 ? -18.438 5.043 -11.414 1 73.31 96 GLN A O 1
ATOM 808 N N . ILE A 1 97 ? -20.422 4.461 -10.477 1 69.38 97 ILE A N 1
ATOM 809 C CA . ILE A 1 97 ? -20.422 3.156 -11.133 1 69.38 97 ILE A CA 1
ATOM 810 C C . ILE A 1 97 ? -20.859 3.311 -12.586 1 69.38 97 ILE A C 1
ATOM 812 O O . ILE A 1 97 ? -21.891 3.932 -12.859 1 69.38 97 ILE A O 1
ATOM 816 N N . GLN A 1 98 ? -20.031 2.795 -13.375 1 74.06 98 GLN A N 1
ATOM 817 C CA . GLN A 1 98 ? -20.484 2.701 -14.758 1 74.06 98 GLN A CA 1
ATOM 818 C C . GLN A 1 98 ? -21.328 1.446 -14.977 1 74.06 98 GLN A C 1
ATOM 820 O O . GLN A 1 98 ? -20.875 0.333 -14.703 1 74.06 98 GLN A O 1
ATOM 825 N N . LYS A 1 99 ? -22.547 1.676 -15.445 1 79.75 99 LYS A N 1
ATOM 826 C CA . LYS A 1 99 ? -23.438 0.556 -15.703 1 79.75 99 LYS A CA 1
ATOM 827 C C . LYS A 1 99 ? -23.125 -0.114 -17.031 1 79.75 99 LYS A C 1
ATOM 829 O O . LYS A 1 99 ? -22.688 0.549 -17.984 1 79.75 99 LYS A O 1
ATOM 834 N N . GLY A 1 100 ? -23.297 -1.457 -16.969 1 87.81 100 GLY A N 1
ATOM 835 C CA . GLY A 1 100 ? -23.125 -2.207 -18.203 1 87.81 100 GLY A CA 1
ATOM 836 C C . GLY A 1 100 ? -21.703 -2.719 -18.391 1 87.81 100 GLY A C 1
ATOM 837 O O . GLY A 1 100 ? -20.891 -2.674 -17.469 1 87.81 100 GLY A O 1
ATOM 838 N N . GLU A 1 101 ? -21.531 -3.254 -19.578 1 95.25 101 GLU A N 1
ATOM 839 C CA . GLU A 1 101 ? -20.234 -3.816 -19.922 1 95.25 101 GLU A CA 1
ATOM 840 C C . GLU A 1 101 ? -19.234 -2.717 -20.266 1 95.25 101 GLU A C 1
ATOM 842 O O . GLU A 1 101 ? -19.578 -1.729 -20.906 1 95.25 101 GLU A O 1
ATOM 847 N N . VAL A 1 102 ? -18.047 -2.947 -19.812 1 95.38 102 VAL A N 1
ATOM 848 C CA . VAL A 1 102 ? -16.984 -2.012 -20.141 1 95.38 102 VAL A CA 1
ATOM 849 C C . VAL A 1 102 ? -16.594 -2.152 -21.609 1 95.38 102 VAL A C 1
ATOM 851 O O . VAL A 1 102 ? -16.516 -3.268 -22.141 1 95.38 102 VAL A O 1
ATOM 854 N N . ASP A 1 103 ? -16.391 -1.03 -22.281 1 96.06 103 ASP A N 1
ATOM 855 C CA . ASP A 1 103 ? -15.898 -1.025 -23.656 1 96.06 103 ASP A CA 1
ATOM 856 C C . ASP A 1 103 ? -14.422 -1.405 -23.703 1 96.06 103 ASP A C 1
ATOM 858 O O . ASP A 1 103 ? -13.547 -0.56 -23.484 1 96.06 103 ASP A O 1
ATOM 862 N N . LEU A 1 104 ? -14.172 -2.539 -24.109 1 96.06 104 LEU A N 1
ATOM 863 C CA . LEU A 1 104 ? -12.812 -3.062 -24.031 1 96.06 104 LEU A CA 1
ATOM 864 C C . LEU A 1 104 ? -11.953 -2.498 -25.172 1 96.06 104 LEU A C 1
ATOM 866 O O . LEU A 1 104 ? -10.727 -2.609 -25.141 1 96.06 104 LEU A O 1
ATOM 870 N N . VAL A 1 105 ? -12.562 -1.981 -26.172 1 95.88 105 VAL A N 1
ATOM 871 C CA . VAL A 1 105 ? -11.82 -1.296 -27.219 1 95.88 105 VAL A CA 1
ATOM 872 C C . VAL A 1 105 ? -11.281 0.03 -26.688 1 95.88 105 VAL A C 1
ATOM 874 O O . VAL A 1 105 ? -10.102 0.351 -26.891 1 95.88 105 VAL A O 1
ATOM 877 N N . LYS A 1 106 ? -12.109 0.714 -26.016 1 94.69 106 LYS A N 1
ATOM 878 C CA . LYS A 1 106 ? -11.719 1.989 -25.422 1 94.69 106 LYS A CA 1
ATOM 879 C C . LYS A 1 106 ? -10.789 1.777 -24.234 1 94.69 106 LYS A C 1
ATOM 881 O O . LYS A 1 106 ? -9.867 2.566 -24.016 1 94.69 106 LYS A O 1
ATOM 886 N N . PHE A 1 107 ? -11.07 0.748 -23.469 1 95.94 107 PHE A N 1
ATOM 887 C CA . PHE A 1 107 ? -10.297 0.399 -22.281 1 95.94 107 PHE A CA 1
ATOM 888 C C . PHE A 1 107 ? -9.766 -1.028 -22.391 1 95.94 107 PHE A C 1
ATOM 890 O O . PHE A 1 107 ? -10.305 -1.94 -21.766 1 95.94 107 PHE A O 1
ATOM 897 N N . PRO A 1 108 ? -8.727 -1.166 -23.047 1 95.56 108 PRO A N 1
ATOM 898 C CA . PRO A 1 108 ? -8.203 -2.516 -23.266 1 95.56 108 PRO A CA 1
ATOM 899 C C . PRO A 1 108 ? -7.805 -3.207 -21.969 1 95.56 108 PRO A C 1
ATOM 901 O O . PRO A 1 108 ? -7.312 -2.555 -21.031 1 95.56 108 PRO A O 1
ATOM 904 N N . PRO A 1 109 ? -7.988 -4.516 -21.875 1 94.94 109 PRO A N 1
ATOM 905 C CA . PRO A 1 109 ? -7.715 -5.258 -20.641 1 94.94 109 PRO A CA 1
ATOM 906 C C . PRO A 1 109 ? -6.266 -5.121 -20.172 1 94.94 109 PRO A C 1
ATOM 908 O O . PRO A 1 109 ? -5.977 -5.277 -18.984 1 94.94 109 PRO A O 1
ATOM 911 N N . GLU A 1 110 ? -5.379 -4.824 -21.031 1 93.81 110 GLU A N 1
ATOM 912 C CA . GLU A 1 110 ? -3.959 -4.676 -20.719 1 93.81 110 GLU A CA 1
ATOM 913 C C . GLU A 1 110 ? -3.744 -3.654 -19.609 1 93.81 110 GLU A C 1
ATOM 915 O O . GLU A 1 110 ? -2.762 -3.732 -18.875 1 93.81 110 GLU A O 1
ATOM 920 N N . LEU A 1 111 ? -4.723 -2.83 -19.469 1 95.06 111 LEU A N 1
ATOM 921 C CA . LEU A 1 111 ? -4.645 -1.774 -18.469 1 95.06 111 LEU A CA 1
ATOM 922 C C . LEU A 1 111 ? -4.684 -2.359 -17.062 1 95.06 111 LEU A C 1
ATOM 924 O O . LEU A 1 111 ? -4.277 -1.703 -16.094 1 95.06 111 LEU A O 1
ATOM 928 N N . GLY A 1 112 ? -5.133 -3.605 -16.984 1 96.75 112 GLY A N 1
ATOM 929 C CA . GLY A 1 112 ? -5.312 -4.191 -15.672 1 96.75 112 GLY A CA 1
ATOM 930 C C . GLY A 1 112 ? -4.211 -5.164 -15.297 1 96.75 112 GLY A C 1
ATOM 931 O O . GLY A 1 112 ? -4.246 -5.762 -14.219 1 96.75 112 GLY A O 1
ATOM 932 N N . PHE A 1 113 ? -3.244 -5.332 -16.156 1 96.75 113 PHE A N 1
ATOM 933 C CA . PHE A 1 113 ? -2.16 -6.254 -15.836 1 96.75 113 PHE A CA 1
ATOM 934 C C . PHE A 1 113 ? -1.057 -5.543 -15.055 1 96.75 113 PHE A C 1
ATOM 936 O O . PHE A 1 113 ? -0.657 -4.434 -15.414 1 96.75 113 PHE A O 1
ATOM 943 N N . THR A 1 114 ? -0.632 -6.211 -13.977 1 97.25 114 THR A N 1
ATOM 944 C CA . THR A 1 114 ? 0.389 -5.633 -13.109 1 97.25 114 THR A CA 1
ATOM 945 C C . THR A 1 114 ? 1.562 -6.594 -12.938 1 97.25 114 THR A C 1
A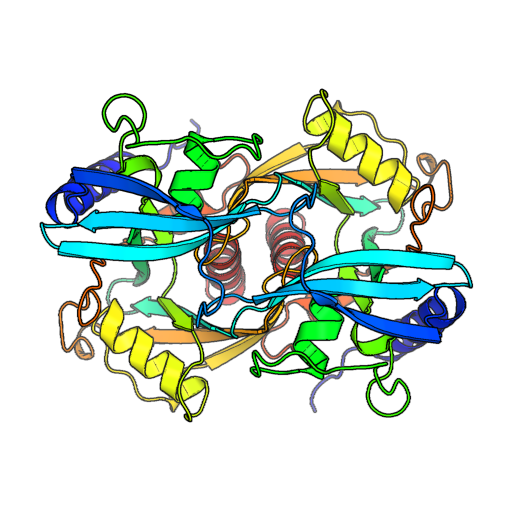TOM 947 O O . THR A 1 114 ? 1.389 -7.812 -13.016 1 97.25 114 THR A O 1
ATOM 950 N N . LEU A 1 115 ? 2.734 -6.02 -12.797 1 97.62 115 LEU A N 1
ATOM 951 C CA . LEU A 1 115 ? 3.922 -6.758 -12.383 1 97.62 115 LEU A CA 1
ATOM 952 C C . LEU A 1 115 ? 4.062 -6.758 -10.859 1 97.62 115 LEU A C 1
ATOM 954 O O . LEU A 1 115 ? 4.027 -5.695 -10.234 1 97.62 115 LEU A O 1
ATOM 958 N N . GLU A 1 116 ? 4.211 -7.98 -10.289 1 98.25 116 GLU A N 1
ATOM 959 C CA . GLU A 1 116 ? 4.145 -8.109 -8.836 1 98.25 116 GLU A CA 1
ATOM 960 C C . GLU A 1 116 ? 5.168 -9.125 -8.328 1 98.25 116 GLU A C 1
ATOM 962 O O . GLU A 1 116 ? 5.48 -10.094 -9.016 1 98.25 116 GLU A O 1
ATOM 967 N N . PRO A 1 117 ? 5.703 -8.914 -7.066 1 98.75 117 PRO A N 1
ATOM 968 C CA . PRO A 1 117 ? 6.379 -10.031 -6.41 1 98.75 117 PRO A CA 1
ATOM 969 C C . PRO A 1 117 ? 5.418 -11.164 -6.047 1 98.75 117 PRO A C 1
ATOM 971 O O . PRO A 1 117 ? 4.207 -11.047 -6.246 1 98.75 117 PRO A O 1
ATOM 974 N N . ILE A 1 118 ? 5.98 -12.219 -5.578 1 98.69 118 ILE A N 1
ATOM 975 C CA . ILE A 1 118 ? 5.148 -13.328 -5.121 1 98.69 118 ILE A CA 1
ATOM 976 C C . ILE A 1 118 ? 4.434 -12.938 -3.83 1 98.69 118 ILE A C 1
ATOM 978 O O . ILE A 1 118 ? 5.035 -12.344 -2.932 1 98.69 118 ILE A O 1
ATOM 982 N N . ALA A 1 119 ? 3.178 -13.227 -3.789 1 98.19 119 ALA A N 1
ATOM 983 C CA . ALA A 1 119 ? 2.406 -12.836 -2.609 1 98.19 119 ALA A CA 1
ATOM 984 C C . ALA A 1 119 ? 1.151 -13.695 -2.471 1 98.19 119 ALA A C 1
ATOM 986 O O . ALA A 1 119 ? 0.738 -14.359 -3.424 1 98.19 119 ALA A O 1
ATOM 987 N N . GLY A 1 120 ? 0.571 -13.617 -1.284 1 96.12 120 GLY A N 1
ATOM 988 C CA . GLY A 1 120 ? -0.685 -14.305 -1.033 1 96.12 120 GLY A CA 1
ATOM 989 C C . GLY A 1 120 ? -1.352 -13.875 0.261 1 96.12 120 GLY A C 1
ATOM 990 O O . GLY A 1 120 ? -0.678 -13.445 1.199 1 96.12 120 GLY A O 1
ATOM 991 N N . VAL A 1 121 ? -2.629 -14.07 0.277 1 92.62 121 VAL A N 1
ATOM 992 C CA . VAL A 1 121 ? -3.396 -13.727 1.468 1 92.62 121 VAL A CA 1
ATOM 993 C C . VAL A 1 121 ? -3.215 -14.805 2.531 1 92.62 121 VAL A C 1
ATOM 995 O O . VAL A 1 121 ? -3.043 -15.984 2.207 1 92.62 121 VAL A O 1
ATOM 998 N N . VAL A 1 122 ? -3.312 -14.391 3.773 1 93.88 122 VAL A N 1
ATOM 999 C CA . VAL A 1 122 ? -3.258 -15.312 4.906 1 93.88 122 VAL A CA 1
ATOM 1000 C C . VAL A 1 122 ? -4.66 -15.82 5.223 1 93.88 122 VAL A C 1
ATOM 1002 O O . VAL A 1 122 ? -5.402 -15.195 5.98 1 93.88 122 VAL A O 1
ATOM 1005 N N . ASP A 1 123 ? -4.984 -16.938 4.66 1 88.62 123 ASP A N 1
ATOM 1006 C CA . ASP A 1 123 ? -6.34 -17.453 4.805 1 88.62 123 ASP A CA 1
ATOM 1007 C C . ASP A 1 123 ? -6.328 -18.891 5.305 1 88.62 123 ASP A C 1
ATOM 1009 O O . ASP A 1 123 ? -7.363 -19.562 5.297 1 88.62 123 ASP A O 1
ATOM 1013 N N . LYS A 1 124 ? -5.195 -19.391 5.617 1 91.69 124 LYS A N 1
ATOM 1014 C CA . LYS A 1 124 ? -5.035 -20.766 6.125 1 91.69 124 LYS A CA 1
ATOM 1015 C C . LYS A 1 124 ? -4.445 -20.75 7.531 1 91.69 124 LYS A C 1
ATOM 1017 O O . LYS A 1 124 ? -3.779 -19.797 7.93 1 91.69 124 LYS A O 1
ATOM 1022 N N . ASP A 1 125 ? -4.762 -21.828 8.18 1 93 125 ASP A N 1
ATOM 1023 C CA . ASP A 1 125 ? -4.18 -22.031 9.5 1 93 125 ASP A CA 1
ATOM 1024 C C . ASP A 1 125 ? -2.797 -22.672 9.406 1 93 125 ASP A C 1
ATOM 1026 O O . ASP A 1 125 ? -2.619 -23.828 9.773 1 93 125 ASP A O 1
ATOM 1030 N N . LYS A 1 126 ? -1.834 -21.969 8.969 1 95.56 126 LYS A N 1
ATOM 1031 C CA . LYS A 1 126 ? -0.425 -22.328 8.812 1 95.56 126 LYS A CA 1
ATOM 1032 C C . LYS A 1 126 ? 0.477 -21.156 9.195 1 95.56 126 LYS A C 1
ATOM 1034 O O . LYS A 1 126 ? 0.01 -20.016 9.32 1 95.56 126 LYS A O 1
ATOM 1039 N N . SER A 1 127 ? 1.701 -21.516 9.477 1 96.75 127 SER A N 1
ATOM 1040 C CA . SER A 1 127 ? 2.646 -20.438 9.727 1 96.75 127 SER A CA 1
ATOM 1041 C C . SER A 1 127 ? 2.764 -19.516 8.516 1 96.75 127 SER A C 1
ATOM 1043 O O . SER A 1 127 ? 2.551 -19.938 7.383 1 96.75 127 SER A O 1
ATOM 1045 N N . LEU A 1 128 ? 3.104 -18.312 8.742 1 97.62 128 LEU A N 1
ATOM 1046 C CA . LEU A 1 128 ? 3.268 -17.359 7.66 1 97.62 128 LEU A CA 1
ATOM 1047 C C . LEU A 1 128 ? 4.344 -17.812 6.68 1 97.62 128 LEU A C 1
ATOM 1049 O O . LEU A 1 128 ? 4.199 -17.641 5.469 1 97.62 128 LEU A O 1
ATOM 1053 N N . ALA A 1 129 ? 5.387 -18.391 7.219 1 97.81 129 ALA A N 1
ATOM 1054 C CA . ALA A 1 129 ? 6.453 -18.906 6.371 1 97.81 129 ALA A CA 1
ATOM 1055 C C . ALA A 1 129 ? 5.941 -20.047 5.484 1 97.81 129 ALA A C 1
ATOM 1057 O O . ALA A 1 129 ? 6.32 -20.141 4.316 1 97.81 129 ALA A O 1
ATOM 1058 N N . ASP A 1 130 ? 5.117 -20.859 6.008 1 97.75 130 ASP A N 1
ATOM 1059 C CA . ASP A 1 130 ? 4.551 -21.953 5.223 1 97.75 130 ASP A CA 1
ATOM 1060 C C . ASP A 1 130 ? 3.645 -21.422 4.113 1 97.75 130 ASP A C 1
ATOM 1062 O O . ASP A 1 130 ? 3.668 -21.938 2.99 1 97.75 130 ASP A O 1
ATOM 1066 N N . ILE A 1 131 ? 2.867 -20.469 4.477 1 97.5 131 ILE A N 1
ATOM 1067 C CA . ILE A 1 131 ? 2.006 -19.859 3.471 1 97.5 131 ILE A CA 1
ATOM 1068 C C . ILE A 1 131 ? 2.859 -19.25 2.363 1 97.5 131 ILE A C 1
ATOM 1070 O O . ILE A 1 131 ? 2.574 -19.438 1.178 1 97.5 131 ILE A O 1
ATOM 1074 N N . ALA A 1 132 ? 3.906 -18.547 2.732 1 98.25 132 ALA A N 1
ATOM 1075 C CA . ALA A 1 132 ? 4.82 -17.938 1.773 1 98.25 132 ALA A CA 1
ATOM 1076 C C . ALA A 1 132 ? 5.441 -18.984 0.856 1 98.25 132 ALA A C 1
ATOM 1078 O O . ALA A 1 132 ? 5.484 -18.812 -0.363 1 98.25 132 ALA A O 1
ATOM 1079 N N . ARG A 1 133 ? 5.867 -20.047 1.448 1 97.94 133 ARG A N 1
ATOM 1080 C CA . ARG A 1 133 ? 6.461 -21.141 0.678 1 97.94 133 ARG A CA 1
ATOM 1081 C C . ARG A 1 133 ? 5.469 -21.688 -0.343 1 97.94 133 ARG A C 1
ATOM 1083 O O . ARG A 1 133 ? 5.828 -21.922 -1.497 1 97.94 133 ARG A O 1
ATOM 1090 N N . GLU A 1 134 ? 4.281 -21.906 0.08 1 97.19 134 GLU A N 1
ATOM 1091 C CA . GLU A 1 134 ? 3.252 -22.422 -0.822 1 97.19 134 GLU A CA 1
ATOM 1092 C C . GLU A 1 134 ? 3.031 -21.469 -1.998 1 97.19 134 GLU A C 1
ATOM 1094 O O . GLU A 1 134 ? 2.896 -21.906 -3.141 1 97.19 134 GLU A O 1
ATOM 1099 N N . GLU A 1 135 ? 2.996 -20.141 -1.706 1 97.88 135 GLU A N 1
ATOM 1100 C CA . GLU A 1 135 ? 2.797 -19.156 -2.77 1 97.88 135 GLU A CA 1
ATOM 1101 C C . GLU A 1 135 ? 3.961 -19.172 -3.758 1 97.88 135 GLU A C 1
ATOM 1103 O O . GLU A 1 135 ? 3.76 -19.031 -4.965 1 97.88 135 GLU A O 1
ATOM 1108 N N . VAL A 1 136 ? 5.18 -19.328 -3.268 1 98.38 136 VAL A N 1
ATOM 1109 C CA . VAL A 1 136 ? 6.355 -19.391 -4.133 1 98.38 136 VAL A CA 1
ATOM 1110 C C . VAL A 1 136 ? 6.238 -20.578 -5.082 1 98.38 136 VAL A C 1
ATOM 1112 O O . VAL A 1 136 ? 6.484 -20.453 -6.281 1 98.38 136 VAL A O 1
ATOM 1115 N N . CYS A 1 137 ? 5.812 -21.656 -4.578 1 97.88 137 CYS A N 1
ATOM 1116 C CA . CYS A 1 137 ? 5.66 -22.844 -5.402 1 97.88 137 CYS A CA 1
ATOM 1117 C C . CYS A 1 137 ? 4.508 -22.688 -6.387 1 97.88 137 CYS A C 1
ATOM 1119 O O . CYS A 1 137 ? 4.664 -22.953 -7.578 1 97.88 137 CYS A O 1
ATOM 1121 N N . GLU A 1 138 ? 3.377 -22.234 -5.977 1 97.88 138 GLU A N 1
ATOM 1122 C CA . GLU A 1 138 ? 2.178 -22.141 -6.805 1 97.88 138 GLU A CA 1
ATOM 1123 C C . GLU A 1 138 ? 2.352 -21.109 -7.91 1 97.88 138 GLU A C 1
ATOM 1125 O O . GLU A 1 138 ? 2.008 -21.359 -9.07 1 97.88 138 GLU A O 1
ATOM 1130 N N . GLU A 1 139 ? 2.9 -19.984 -7.551 1 98 139 GLU A N 1
ATOM 1131 C CA . GLU A 1 139 ? 2.932 -18.875 -8.508 1 98 139 GLU A CA 1
ATOM 1132 C C . GLU A 1 139 ? 4.141 -18.969 -9.43 1 98 139 GLU A C 1
ATOM 1134 O O . GLU A 1 139 ? 4.039 -18.703 -10.625 1 98 139 GLU A O 1
ATOM 1139 N N . CYS A 1 140 ? 5.344 -19.375 -8.891 1 97.19 140 CYS A N 1
ATOM 1140 C CA . CYS A 1 140 ? 6.516 -19.266 -9.758 1 97.19 140 CYS A CA 1
ATOM 1141 C C . CYS A 1 140 ? 7.223 -20.609 -9.891 1 97.19 140 CYS A C 1
ATOM 1143 O O . CYS A 1 140 ? 8.227 -20.719 -10.602 1 97.19 140 CYS A O 1
ATOM 1145 N N . GLY A 1 141 ? 6.781 -21.734 -9.188 1 98.12 141 GLY A N 1
ATOM 1146 C CA . GLY A 1 141 ? 7.152 -23.094 -9.508 1 98.12 141 GLY A CA 1
ATOM 1147 C C . GLY A 1 141 ? 8.367 -23.578 -8.742 1 98.12 141 GLY A C 1
ATOM 1148 O O . GLY A 1 141 ? 8.883 -24.672 -9.016 1 98.12 141 GLY A O 1
ATOM 1149 N N . TYR A 1 142 ? 8.852 -22.812 -7.785 1 98.19 142 TYR A N 1
ATOM 1150 C CA . TYR A 1 142 ? 10.016 -23.25 -7.012 1 98.19 142 TYR A CA 1
ATOM 1151 C C . TYR A 1 142 ? 9.586 -23.875 -5.695 1 98.19 142 TYR A C 1
ATOM 1153 O O . TYR A 1 142 ? 8.742 -23.328 -4.98 1 98.19 142 TYR A O 1
ATOM 1161 N N . ASP A 1 143 ? 10.109 -24.969 -5.453 1 96.5 143 ASP A N 1
ATOM 1162 C CA . ASP A 1 143 ? 9.922 -25.625 -4.164 1 96.5 143 ASP A CA 1
ATOM 1163 C C . ASP A 1 143 ? 11.133 -25.406 -3.26 1 96.5 143 ASP A C 1
ATOM 1165 O O . ASP A 1 143 ? 12.211 -25.969 -3.512 1 96.5 143 ASP A O 1
ATOM 1169 N N . VAL A 1 144 ? 10.938 -24.609 -2.246 1 94.19 144 VAL A N 1
ATOM 1170 C CA . VAL A 1 144 ? 12.031 -24.297 -1.327 1 94.19 144 VAL A CA 1
ATOM 1171 C C . VAL A 1 144 ? 11.617 -24.656 0.099 1 94.19 144 VAL A C 1
ATOM 1173 O O . VAL A 1 144 ? 10.438 -24.609 0.445 1 94.19 144 VAL A O 1
ATOM 1176 N N . PRO A 1 145 ? 12.625 -25.109 0.91 1 93.44 145 PRO A N 1
ATOM 1177 C CA . PRO A 1 145 ? 12.281 -25.328 2.316 1 93.44 145 PRO A CA 1
ATOM 1178 C C . PRO A 1 145 ? 11.914 -24.031 3.037 1 93.44 145 PRO A C 1
ATOM 1180 O O . PRO A 1 145 ? 12.391 -22.953 2.66 1 93.44 145 PRO A O 1
ATOM 1183 N N . THR A 1 146 ? 11.133 -24.156 4.051 1 92.5 146 THR A N 1
ATOM 1184 C CA . THR A 1 146 ? 10.648 -23 4.805 1 92.5 146 THR A CA 1
ATOM 1185 C C . THR A 1 146 ? 11.805 -22.234 5.434 1 92.5 146 THR A C 1
ATOM 1187 O O . THR A 1 146 ? 11.758 -21.016 5.543 1 92.5 146 THR A O 1
ATOM 1190 N N . ASP A 1 147 ? 12.867 -22.938 5.734 1 92.12 147 ASP A N 1
ATOM 1191 C CA . ASP A 1 147 ? 13.992 -22.328 6.426 1 92.12 147 ASP A CA 1
ATOM 1192 C C . ASP A 1 147 ? 14.781 -21.406 5.488 1 92.12 147 ASP A C 1
ATOM 1194 O O . ASP A 1 147 ? 15.617 -20.625 5.938 1 92.12 147 ASP A O 1
ATOM 1198 N N . CYS A 1 148 ? 14.5 -21.5 4.191 1 93.56 148 CYS A N 1
ATOM 1199 C CA . CYS A 1 148 ? 15.164 -20.641 3.217 1 93.56 148 CYS A CA 1
ATOM 1200 C C . CYS A 1 148 ? 14.469 -19.281 3.119 1 93.56 148 CYS A C 1
ATOM 1202 O O . CYS A 1 148 ? 15.008 -18.344 2.525 1 93.56 148 CYS A O 1
ATOM 1204 N N . LEU A 1 149 ? 13.375 -19.203 3.736 1 97.69 149 LEU A N 1
ATOM 1205 C CA . LEU A 1 149 ? 12.672 -17.922 3.75 1 97.69 149 LEU A CA 1
ATOM 1206 C C . LEU A 1 149 ? 13.18 -17.031 4.879 1 97.69 149 LEU A C 1
ATOM 1208 O O . LEU A 1 149 ? 12.992 -17.344 6.055 1 97.69 149 LEU A O 1
ATOM 1212 N N . GLU A 1 150 ? 13.828 -16 4.523 1 98.06 150 GLU A N 1
ATOM 1213 C CA . GLU A 1 150 ? 14.312 -15.016 5.48 1 98.06 150 GLU A CA 1
ATOM 1214 C C . GLU A 1 150 ? 13.242 -13.969 5.777 1 98.06 150 GLU A C 1
ATOM 1216 O O . GLU A 1 150 ? 12.766 -13.281 4.871 1 98.06 150 GLU A O 1
ATOM 1221 N N . PHE A 1 151 ? 12.898 -13.883 7.031 1 98.56 151 PHE A N 1
ATOM 1222 C CA . PHE A 1 151 ? 12 -12.812 7.441 1 98.56 151 PHE A CA 1
ATOM 1223 C C . PHE A 1 151 ? 12.648 -11.445 7.242 1 98.56 151 PHE A C 1
ATOM 1225 O O . PHE A 1 151 ? 13.773 -11.219 7.699 1 98.56 151 PHE A O 1
ATOM 1232 N N . VAL A 1 152 ? 11.977 -10.555 6.547 1 98.62 152 VAL A N 1
ATOM 1233 C CA . VAL A 1 152 ? 12.531 -9.234 6.262 1 98.62 152 VAL A CA 1
ATOM 1234 C C . VAL A 1 152 ? 11.906 -8.195 7.199 1 98.62 152 VAL A C 1
ATOM 1236 O O . VAL A 1 152 ? 12.617 -7.551 7.973 1 98.62 152 VAL A O 1
ATOM 1239 N N . MET A 1 153 ? 10.562 -8.102 7.172 1 98.44 153 MET A N 1
ATOM 1240 C CA . MET A 1 153 ? 9.898 -7.141 8.047 1 98.44 153 MET A CA 1
ATOM 1241 C C . MET A 1 153 ? 8.383 -7.312 7.988 1 98.44 153 MET A C 1
ATOM 1243 O O . MET A 1 153 ? 7.863 -7.965 7.082 1 98.44 153 MET A O 1
ATOM 1247 N N . ASN A 1 154 ? 7.707 -6.738 8.977 1 98.44 154 ASN A N 1
ATOM 1248 C CA . ASN A 1 154 ? 6.262 -6.527 8.984 1 98.44 154 ASN A CA 1
ATOM 1249 C C . ASN A 1 154 ? 5.914 -5.047 8.859 1 98.44 154 ASN A C 1
ATOM 1251 O O . ASN A 1 154 ? 6.543 -4.203 9.508 1 98.44 154 ASN A O 1
ATOM 1255 N N . PHE A 1 155 ? 5.012 -4.754 8.023 1 98.5 155 PHE A N 1
ATOM 1256 C CA . PHE A 1 155 ? 4.48 -3.402 7.91 1 98.5 155 PHE A CA 1
ATOM 1257 C C . PHE A 1 155 ? 3.008 -3.43 7.52 1 98.5 155 PHE A C 1
ATOM 1259 O O . PHE A 1 155 ? 2.453 -4.496 7.246 1 98.5 155 PHE A O 1
ATOM 1266 N N . ARG A 1 156 ? 2.359 -2.299 7.578 1 97.94 156 ARG A N 1
ATOM 1267 C CA . ARG A 1 156 ? 0.947 -2.209 7.219 1 97.94 156 ARG A CA 1
ATOM 1268 C C . ARG A 1 156 ? 0.773 -2.002 5.719 1 97.94 156 ARG A C 1
ATOM 1270 O O . ARG A 1 156 ? 1.534 -1.258 5.098 1 97.94 156 ARG A O 1
ATOM 1277 N N . SER A 1 157 ? -0.228 -2.607 5.148 1 96.88 157 SER A N 1
ATOM 1278 C CA . SER A 1 157 ? -0.519 -2.465 3.725 1 96.88 157 SER A CA 1
ATOM 1279 C C . SER A 1 157 ? -0.948 -1.041 3.389 1 96.88 157 SER A C 1
ATOM 1281 O O . SER A 1 157 ? -0.646 -0.535 2.305 1 96.88 157 SER A O 1
ATOM 1283 N N . GLY A 1 158 ? -1.655 -0.441 4.199 1 95.81 158 GLY A N 1
ATOM 1284 C CA . GLY A 1 158 ? -2.182 0.913 4.129 1 95.81 158 GLY A CA 1
ATOM 1285 C C . GLY A 1 158 ? -2.613 1.456 5.477 1 95.81 158 GLY A C 1
ATOM 1286 O O . GLY A 1 158 ? -2.611 0.731 6.473 1 95.81 158 GLY A O 1
ATOM 1287 N N . VAL A 1 159 ? -2.969 2.76 5.441 1 96.31 159 VAL A N 1
ATOM 1288 C CA . VAL A 1 159 ? -3.33 3.322 6.738 1 96.31 159 VAL A CA 1
ATOM 1289 C C . VAL A 1 159 ? -4.633 4.113 6.617 1 96.31 159 VAL A C 1
ATOM 1291 O O . VAL A 1 159 ? -5.238 4.48 7.625 1 96.31 159 VAL A O 1
ATOM 1294 N N . GLY A 1 160 ? -5.117 4.395 5.461 1 93.94 160 GLY A N 1
ATOM 1295 C CA . GLY A 1 160 ? -6.242 5.293 5.266 1 93.94 160 GLY A CA 1
ATOM 1296 C C . GLY A 1 160 ? -7.582 4.582 5.277 1 93.94 160 GLY A C 1
ATOM 1297 O O . GLY A 1 160 ? -8.25 4.512 6.316 1 93.94 160 GLY A O 1
ATOM 1298 N N . ALA A 1 161 ? -7.852 3.898 4.191 1 92.94 161 ALA A N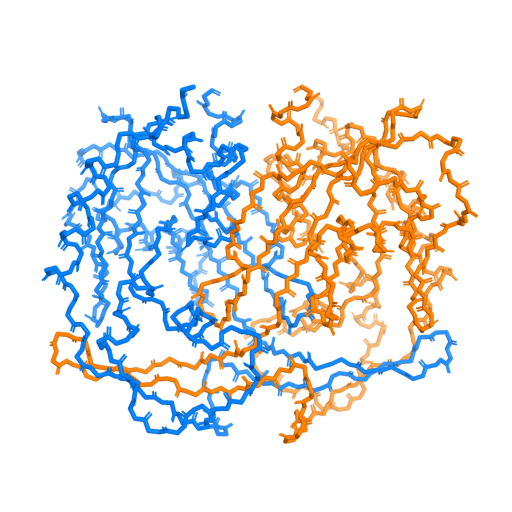 1
ATOM 1299 C CA . ALA A 1 161 ? -9.164 3.268 4.035 1 92.94 161 ALA A CA 1
ATOM 1300 C C . ALA A 1 161 ? -9.133 1.823 4.531 1 92.94 161 ALA A C 1
ATOM 1302 O O . ALA A 1 161 ? -10.172 1.267 4.895 1 92.94 161 ALA A O 1
ATOM 1303 N N . SER A 1 162 ? -8.047 1.274 4.488 1 93.88 162 SER A N 1
ATOM 1304 C CA . SER A 1 162 ? -7.883 -0.101 4.941 1 93.88 162 SER A CA 1
ATOM 1305 C C . SER A 1 162 ? -6.461 -0.35 5.438 1 93.88 162 SER A C 1
ATOM 1307 O O . SER A 1 162 ? -5.551 0.426 5.141 1 93.88 162 SER A O 1
ATOM 1309 N N . SER A 1 163 ? -6.391 -1.419 6.215 1 95.62 163 SER A N 1
ATOM 1310 C CA . SER A 1 163 ? -5.074 -1.824 6.695 1 95.62 163 SER A CA 1
ATOM 1311 C C . SER A 1 163 ? -5.027 -3.322 6.98 1 95.62 163 SER A C 1
ATOM 1313 O O . SER A 1 163 ? -6.031 -3.916 7.375 1 95.62 163 SER A O 1
ATOM 1315 N N . SER A 1 164 ? -3.914 -3.883 6.75 1 95.12 164 SER A N 1
ATOM 1316 C CA . SER A 1 164 ? -3.557 -5.254 7.094 1 95.12 164 SER A CA 1
ATOM 1317 C C . SER A 1 164 ? -2.049 -5.406 7.27 1 95.12 164 SER A C 1
ATOM 1319 O O . SER A 1 164 ? -1.284 -4.516 6.895 1 95.12 164 SER A O 1
ATOM 1321 N N . THR A 1 165 ? -1.716 -6.477 7.848 1 97.12 165 THR A N 1
ATOM 1322 C CA . THR A 1 165 ? -0.286 -6.73 7.98 1 97.12 165 THR A CA 1
ATOM 1323 C C . THR A 1 165 ? 0.259 -7.418 6.73 1 97.12 165 THR A C 1
ATOM 1325 O O . THR A 1 165 ? -0.356 -8.352 6.207 1 97.12 165 THR A O 1
ATOM 1328 N N . ILE A 1 166 ? 1.328 -6.906 6.242 1 98.19 166 ILE A N 1
ATOM 1329 C CA . ILE A 1 166 ? 2.127 -7.602 5.238 1 98.19 166 ILE A CA 1
ATOM 1330 C C . ILE A 1 166 ? 3.406 -8.141 5.879 1 98.19 166 ILE A C 1
ATOM 1332 O O . ILE A 1 166 ? 4.172 -7.379 6.48 1 98.19 166 ILE A O 1
ATOM 1336 N N . THR A 1 167 ? 3.545 -9.359 5.84 1 98.75 167 THR A N 1
ATOM 1337 C CA . THR A 1 167 ? 4.797 -9.984 6.262 1 98.75 167 THR A CA 1
ATOM 1338 C C . THR A 1 167 ? 5.676 -10.297 5.055 1 98.75 167 THR A C 1
ATOM 1340 O O . THR A 1 167 ? 5.301 -11.102 4.199 1 98.75 167 THR A O 1
ATOM 1343 N N . MET A 1 168 ? 6.84 -9.711 5.039 1 98.88 168 MET A N 1
ATOM 1344 C CA . MET A 1 168 ? 7.727 -9.797 3.883 1 98.88 168 MET A CA 1
ATOM 1345 C C . MET A 1 168 ? 8.883 -10.75 4.152 1 98.88 168 MET A C 1
ATOM 1347 O O . MET A 1 168 ? 9.523 -10.68 5.199 1 98.88 168 MET A O 1
ATOM 1351 N N . PHE A 1 169 ? 9.133 -11.617 3.193 1 98.88 169 PHE A N 1
ATOM 1352 C CA . PHE A 1 169 ? 10.234 -12.57 3.23 1 98.88 169 PHE A CA 1
ATOM 1353 C C . PHE A 1 169 ? 11.148 -12.391 2.025 1 98.88 169 PHE A C 1
ATOM 1355 O O . PHE A 1 169 ? 10.75 -11.789 1.023 1 98.88 169 PHE A O 1
ATOM 1362 N N . TYR A 1 170 ? 12.328 -12.867 2.154 1 98.75 170 TYR A N 1
ATOM 1363 C CA . TYR A 1 170 ? 13.297 -13 1.073 1 98.75 170 TYR A CA 1
ATOM 1364 C C . TYR A 1 170 ? 13.766 -14.445 0.936 1 98.75 170 TYR A C 1
ATOM 1366 O O . TYR A 1 170 ? 14 -15.125 1.938 1 98.75 170 TYR A O 1
ATOM 1374 N N . CYS A 1 171 ? 13.867 -14.82 -0.271 1 98.19 171 CYS A N 1
ATOM 1375 C CA . CYS A 1 171 ? 14.398 -16.156 -0.485 1 98.19 171 CYS A CA 1
ATOM 1376 C C . CYS A 1 171 ? 15.195 -16.234 -1.783 1 98.19 171 CYS A C 1
ATOM 1378 O O . CYS A 1 171 ? 14.828 -15.594 -2.773 1 98.19 171 CYS A O 1
ATOM 1380 N N . GLU A 1 172 ? 16.25 -17.016 -1.758 1 98.31 172 GLU A N 1
ATOM 1381 C CA . GLU A 1 172 ? 17.031 -17.328 -2.947 1 98.31 172 GLU A CA 1
ATOM 1382 C C . GLU A 1 172 ? 16.703 -18.719 -3.475 1 98.31 172 GLU A C 1
ATOM 1384 O O . GLU A 1 172 ? 16.516 -19.656 -2.693 1 98.31 172 GLU A O 1
ATOM 1389 N N . VAL A 1 173 ? 16.547 -18.75 -4.777 1 98.25 173 VAL A N 1
ATOM 1390 C CA . VAL A 1 173 ? 16.25 -20.031 -5.402 1 98.25 173 VAL A CA 1
ATOM 1391 C C . VAL A 1 173 ? 17.25 -20.297 -6.527 1 98.25 173 VAL A C 1
ATOM 1393 O O . VAL A 1 173 ? 17.953 -19.375 -6.965 1 98.25 173 VAL A O 1
ATOM 1396 N N . CYS A 1 174 ? 17.359 -21.578 -6.938 1 97.25 174 CYS A N 1
ATOM 1397 C CA . CYS A 1 174 ? 18.125 -21.953 -8.117 1 97.25 174 CYS A CA 1
ATOM 1398 C C . CYS A 1 174 ? 17.297 -22.797 -9.07 1 97.25 174 CYS A C 1
ATOM 1400 O O . CYS A 1 174 ? 16.219 -23.281 -8.703 1 97.25 174 CYS A O 1
ATOM 1402 N N . ASP A 1 175 ? 17.766 -22.969 -10.266 1 96.75 175 ASP A N 1
ATOM 1403 C CA . ASP A 1 175 ? 16.984 -23.641 -11.305 1 96.75 175 ASP A CA 1
ATOM 1404 C C . ASP A 1 175 ? 16.672 -25.078 -10.906 1 96.75 175 ASP A C 1
ATOM 1406 O O . ASP A 1 175 ? 15.625 -25.609 -11.266 1 96.75 175 ASP A O 1
ATOM 1410 N N . ALA A 1 176 ? 17.516 -25.719 -10.172 1 95.81 176 ALA A N 1
ATOM 1411 C CA . ALA A 1 176 ? 17.344 -27.094 -9.75 1 95.81 176 ALA A CA 1
ATOM 1412 C C . ALA A 1 176 ? 16.125 -27.25 -8.836 1 95.81 176 ALA A C 1
ATOM 1414 O O . ALA A 1 176 ? 15.602 -28.344 -8.664 1 95.81 176 ALA A O 1
ATOM 1415 N N . GLN A 1 177 ? 15.648 -26.156 -8.312 1 96.38 177 GLN A N 1
ATOM 1416 C CA . GLN A 1 177 ? 14.539 -26.172 -7.363 1 96.38 177 GLN A CA 1
ATOM 1417 C C . GLN A 1 177 ? 13.211 -25.906 -8.062 1 96.38 177 GLN A C 1
ATOM 1419 O O . GLN A 1 177 ? 12.156 -25.891 -7.426 1 96.38 177 GLN A O 1
ATOM 1424 N N . LYS A 1 178 ? 13.297 -25.688 -9.312 1 97.31 178 LYS A N 1
ATOM 1425 C CA . LYS A 1 178 ? 12.07 -25.531 -10.086 1 97.31 178 LYS A CA 1
ATOM 1426 C C . LYS A 1 178 ? 11.352 -26.859 -10.281 1 97.31 178 LYS A C 1
ATOM 1428 O O . LYS A 1 178 ? 11.938 -27.812 -10.812 1 97.31 178 LYS A O 1
ATOM 1433 N N . VAL A 1 179 ? 10.133 -26.922 -9.875 1 97.44 179 VAL A N 1
ATOM 1434 C CA . VAL A 1 179 ? 9.438 -28.203 -9.922 1 97.44 179 VAL A CA 1
ATOM 1435 C C . VAL A 1 179 ? 8.227 -28.094 -10.844 1 97.44 179 VAL A C 1
ATOM 1437 O O . VAL A 1 179 ? 7.617 -29.109 -11.195 1 97.44 179 VAL A O 1
ATOM 1440 N N . SER A 1 180 ? 7.828 -26.953 -11.219 1 96.5 180 SER A N 1
ATOM 1441 C CA . SER A 1 180 ? 6.738 -26.688 -12.148 1 96.5 180 SER A CA 1
ATOM 1442 C C . SER A 1 180 ? 6.926 -25.344 -12.844 1 96.5 180 SER A C 1
ATOM 1444 O O . SER A 1 180 ? 7.844 -24.594 -12.523 1 96.5 180 SER A O 1
ATOM 1446 N N . GLU A 1 181 ? 6.145 -25.016 -13.766 1 94.25 181 GLU A N 1
ATOM 1447 C CA . GLU A 1 181 ? 6.223 -23.75 -14.477 1 94.25 181 GLU A CA 1
ATOM 1448 C C . GLU A 1 181 ? 5.633 -22.609 -13.641 1 94.25 181 GLU A C 1
ATOM 1450 O O . GLU A 1 181 ? 5.809 -21.438 -13.961 1 94.25 181 GLU A O 1
ATOM 1455 N N . GLY A 1 182 ? 5.047 -22.969 -12.523 1 96.38 182 GLY A N 1
ATOM 1456 C CA . GLY A 1 182 ? 4.262 -21.969 -11.812 1 96.38 182 GLY A CA 1
ATOM 1457 C C . GLY A 1 182 ? 2.988 -21.594 -12.539 1 96.38 182 GLY A C 1
ATOM 1458 O O . GLY A 1 182 ? 2.363 -22.422 -13.195 1 96.38 182 GLY A O 1
ATOM 1459 N N . GLY A 1 183 ? 2.541 -20.406 -12.305 1 93.94 183 GLY A N 1
ATOM 1460 C CA . GLY A 1 183 ? 1.379 -19.938 -13.031 1 93.94 183 GLY A CA 1
ATOM 1461 C C . GLY A 1 183 ? 0.11 -19.938 -12.203 1 93.94 183 GLY A C 1
ATOM 1462 O O . GLY A 1 183 ? -0.964 -19.594 -12.703 1 93.94 183 GLY A O 1
ATOM 1463 N N . GLY A 1 184 ? 0.207 -20.312 -10.953 1 93.69 184 GLY A N 1
ATOM 1464 C CA . GLY A 1 184 ? -0.948 -20.281 -10.07 1 93.69 184 GLY A CA 1
ATOM 1465 C C . GLY A 1 184 ? -1.691 -21.609 -10.008 1 93.69 184 GLY A C 1
ATOM 1466 O O . GLY A 1 184 ? -1.269 -22.578 -10.625 1 93.69 184 GLY A O 1
ATOM 1467 N N . ILE A 1 185 ? -2.717 -21.594 -9.211 1 88.31 185 ILE A N 1
ATOM 1468 C CA . ILE A 1 185 ? -3.562 -22.766 -9.055 1 88.31 185 ILE A CA 1
ATOM 1469 C C . ILE A 1 185 ? -5.004 -22.422 -9.414 1 88.31 185 ILE A C 1
ATOM 1471 O O . ILE A 1 185 ? -5.383 -21.25 -9.43 1 88.31 185 ILE A O 1
ATOM 1475 N N . GLU A 1 186 ? -5.824 -23.484 -9.688 1 85.25 186 GLU A N 1
ATOM 1476 C CA . GLU A 1 186 ? -7.258 -23.344 -9.93 1 85.25 186 GLU A CA 1
ATOM 1477 C C . GLU A 1 186 ? -7.527 -22.359 -11.07 1 85.25 186 GLU A C 1
ATOM 1479 O O . GLU A 1 186 ? -7.02 -22.547 -12.18 1 85.25 186 GLU A O 1
ATOM 1484 N N . ASN A 1 187 ? -8.156 -21.266 -10.75 1 86.5 187 ASN A N 1
ATOM 1485 C CA . ASN A 1 187 ? -8.594 -20.375 -11.812 1 86.5 187 ASN A CA 1
ATOM 1486 C C . ASN A 1 187 ? -7.641 -19.188 -11.977 1 86.5 187 ASN A C 1
ATOM 1488 O O . ASN A 1 187 ? -7.934 -18.25 -12.703 1 86.5 187 ASN A O 1
ATOM 1492 N N . GLU A 1 188 ? -6.477 -19.281 -11.414 1 92.62 188 GLU A N 1
ATOM 1493 C CA . GLU A 1 188 ? -5.52 -18.188 -11.555 1 92.62 188 GLU A CA 1
ATOM 1494 C C . GLU A 1 188 ? -4.797 -18.266 -12.898 1 92.62 188 GLU A C 1
ATOM 1496 O O . GLU A 1 188 ? -4.484 -19.344 -13.391 1 92.62 188 GLU A O 1
ATOM 1501 N N . VAL A 1 189 ? -4.676 -17.188 -13.516 1 95.12 189 VAL A N 1
ATOM 1502 C CA . VAL A 1 189 ? -3.865 -17.031 -14.727 1 95.12 189 VAL A CA 1
ATOM 1503 C C . VAL A 1 189 ? -2.717 -16.062 -14.453 1 95.12 189 VAL A C 1
ATOM 1505 O O . VAL A 1 189 ? -2.914 -14.844 -14.445 1 95.12 189 VAL A O 1
ATOM 1508 N N . ILE A 1 190 ? -1.553 -16.641 -14.25 1 96.31 190 ILE A N 1
ATOM 1509 C CA . ILE A 1 190 ? -0.393 -15.867 -13.82 1 96.31 190 ILE A CA 1
ATOM 1510 C C . ILE A 1 190 ? 0.781 -16.125 -14.766 1 96.31 190 ILE A C 1
ATOM 1512 O O . ILE A 1 190 ? 1.073 -17.266 -15.102 1 96.31 190 ILE A O 1
ATOM 1516 N N . GLN A 1 191 ? 1.359 -15.109 -15.234 1 96.56 191 GLN A N 1
ATOM 1517 C CA . GLN A 1 191 ? 2.6 -15.195 -16 1 96.56 191 GLN A CA 1
ATOM 1518 C C . GLN A 1 191 ? 3.816 -15.016 -15.094 1 96.56 191 GLN A C 1
ATOM 1520 O O . GLN A 1 191 ? 3.91 -14.023 -14.367 1 96.56 191 GLN A O 1
ATOM 1525 N N . VAL A 1 192 ? 4.676 -15.945 -15.148 1 97.12 192 VAL A N 1
ATOM 1526 C CA . VAL A 1 192 ? 5.93 -15.781 -14.422 1 97.12 192 VAL A CA 1
ATOM 1527 C C . VAL A 1 192 ? 6.879 -14.891 -15.227 1 97.12 192 VAL A C 1
ATOM 1529 O O . VAL A 1 192 ? 7.035 -15.07 -16.438 1 97.12 192 VAL A O 1
ATOM 1532 N N . VAL A 1 193 ? 7.547 -13.953 -14.594 1 96.62 193 VAL A N 1
ATOM 1533 C CA . VAL A 1 193 ? 8.422 -12.984 -15.25 1 96.62 193 VAL A CA 1
ATOM 1534 C C . VAL A 1 193 ? 9.797 -13 -14.586 1 96.62 193 VAL A C 1
ATOM 1536 O O . VAL A 1 193 ? 9.906 -12.773 -13.375 1 96.62 193 VAL A O 1
ATOM 1539 N N . ASP A 1 194 ? 10.797 -13.25 -15.352 1 96.19 194 ASP A N 1
ATOM 1540 C CA . ASP A 1 194 ? 12.172 -13.07 -14.914 1 96.19 194 ASP A CA 1
ATOM 1541 C C . ASP A 1 194 ? 12.633 -11.625 -15.102 1 96.19 194 ASP A C 1
ATOM 1543 O O . ASP A 1 194 ? 12.758 -11.148 -16.234 1 96.19 194 ASP A O 1
ATOM 1547 N N . LEU A 1 195 ? 12.875 -11 -14.016 1 96.88 195 LEU A N 1
ATOM 1548 C CA . LEU A 1 195 ? 13.281 -9.602 -14.078 1 96.88 195 LEU A CA 1
ATOM 1549 C C . LEU A 1 195 ? 14.789 -9.469 -13.883 1 96.88 195 LEU A C 1
ATOM 1551 O O . LEU A 1 195 ? 15.328 -9.883 -12.859 1 96.88 195 LEU A O 1
ATOM 1555 N N . SER A 1 196 ? 15.477 -8.867 -14.898 1 97.56 196 SER A N 1
ATOM 1556 C CA . SER A 1 196 ? 16.891 -8.57 -14.703 1 97.56 196 SER A CA 1
ATOM 1557 C C . SER A 1 196 ? 17.094 -7.5 -13.633 1 97.56 196 SER A C 1
ATOM 1559 O O . SER A 1 196 ? 16.156 -6.746 -13.328 1 97.56 196 SER A O 1
ATOM 1561 N N . ILE A 1 197 ? 18.297 -7.453 -13.172 1 97.25 197 ILE A N 1
ATOM 1562 C CA . ILE A 1 197 ? 18.609 -6.426 -12.188 1 97.25 197 ILE A CA 1
ATOM 1563 C C . ILE A 1 197 ? 18.438 -5.039 -12.812 1 97.25 197 ILE A C 1
ATOM 1565 O O . ILE A 1 197 ? 17.953 -4.113 -12.164 1 97.25 197 ILE A O 1
ATOM 1569 N N . ASN A 1 198 ? 18.766 -4.906 -14.07 1 96.94 198 ASN A N 1
ATOM 1570 C CA . ASN A 1 198 ? 18.594 -3.637 -14.766 1 96.94 198 ASN A CA 1
ATOM 1571 C C . ASN A 1 198 ? 17.125 -3.271 -14.922 1 96.94 198 ASN A C 1
ATOM 1573 O O . ASN A 1 198 ? 16.75 -2.113 -14.742 1 96.94 198 ASN A O 1
ATOM 1577 N N . ASP A 1 199 ? 16.359 -4.234 -15.25 1 95.88 199 ASP A N 1
ATOM 1578 C CA . ASP A 1 199 ? 14.922 -3.994 -15.344 1 95.88 199 ASP A CA 1
ATOM 1579 C C . ASP A 1 199 ? 14.344 -3.588 -13.992 1 95.88 199 ASP A C 1
ATOM 1581 O O . ASP A 1 199 ? 13.477 -2.715 -13.922 1 95.88 199 ASP A O 1
ATOM 1585 N N . ALA A 1 200 ? 14.828 -4.238 -12.984 1 97 200 ALA A N 1
ATOM 1586 C CA . ALA A 1 200 ? 14.383 -3.91 -11.633 1 97 200 ALA A CA 1
ATOM 1587 C C . ALA A 1 200 ? 14.742 -2.473 -11.273 1 97 200 ALA A C 1
ATOM 1589 O O . ALA A 1 200 ? 13.922 -1.749 -10.695 1 97 200 ALA A O 1
ATOM 1590 N N . ARG A 1 201 ? 15.938 -2.062 -11.594 1 96.81 201 ARG A N 1
ATOM 1591 C CA . ARG A 1 201 ? 16.344 -0.679 -11.367 1 96.81 201 ARG A CA 1
ATOM 1592 C C . ARG A 1 201 ? 15.438 0.289 -12.109 1 96.81 201 ARG A C 1
ATOM 1594 O O . ARG A 1 201 ? 15.062 1.337 -11.578 1 96.81 201 ARG A O 1
ATOM 1601 N N . GLY A 1 202 ? 15.07 -0.121 -13.297 1 96.38 202 GLY A N 1
ATOM 1602 C CA . GLY A 1 202 ? 14.188 0.708 -14.109 1 96.38 202 GLY A CA 1
ATOM 1603 C C . GLY A 1 202 ? 12.812 0.878 -13.5 1 96.38 202 GLY A C 1
ATOM 1604 O O . GLY A 1 202 ? 12.195 1.938 -13.633 1 96.38 202 GLY A O 1
ATOM 1605 N N . LEU A 1 203 ? 12.375 -0.077 -12.797 1 96 203 LEU A N 1
ATOM 1606 C CA . LEU A 1 203 ? 11.055 -0.056 -12.18 1 96 203 LEU A CA 1
ATOM 1607 C C . LEU A 1 203 ? 10.969 1.034 -11.117 1 96 203 LEU A C 1
ATOM 1609 O O . LEU A 1 203 ? 9.906 1.639 -10.93 1 96 203 LEU A O 1
ATOM 1613 N N . VAL A 1 204 ? 12.055 1.25 -10.422 1 97.31 204 VAL A N 1
ATOM 1614 C CA . VAL A 1 204 ? 11.969 2.143 -9.266 1 97.31 204 VAL A CA 1
ATOM 1615 C C . VAL A 1 204 ? 12.844 3.371 -9.5 1 97.31 204 VAL A C 1
ATOM 1617 O O . VAL A 1 204 ? 13.195 4.082 -8.555 1 97.31 204 VAL A O 1
ATOM 1620 N N . GLN A 1 205 ? 13.18 3.564 -10.695 1 96.56 205 GLN A N 1
ATOM 1621 C CA . GLN A 1 205 ? 13.992 4.734 -11.031 1 96.56 205 GLN A CA 1
ATOM 1622 C C . GLN A 1 205 ? 13.188 6.02 -10.891 1 96.56 205 GLN A C 1
ATOM 1624 O O . GLN A 1 205 ? 11.992 6.051 -11.211 1 96.56 205 GLN A O 1
ATOM 1629 N N . THR A 1 206 ? 13.891 7.086 -10.414 1 95.38 206 THR A N 1
ATOM 1630 C CA . THR A 1 206 ? 13.227 8.383 -10.352 1 95.38 206 THR A CA 1
ATOM 1631 C C . THR A 1 206 ? 12.664 8.773 -11.719 1 95.38 206 THR A C 1
ATOM 1633 O O . THR A 1 206 ? 13.336 8.625 -12.734 1 95.38 206 THR A O 1
ATOM 1636 N N . GLY A 1 207 ? 11.398 9.211 -11.719 1 96.88 207 GLY A N 1
ATOM 1637 C CA . GLY A 1 207 ? 10.734 9.594 -12.953 1 96.88 207 GLY A CA 1
ATOM 1638 C C . GLY A 1 207 ? 9.836 8.508 -13.508 1 96.88 207 GLY A C 1
ATOM 1639 O O . GLY A 1 207 ? 9.07 8.75 -14.445 1 96.88 207 GLY A O 1
ATOM 1640 N N . SER A 1 208 ? 9.859 7.344 -12.938 1 95.75 208 SER A N 1
ATOM 1641 C CA . SER A 1 208 ? 9.102 6.211 -13.461 1 95.75 208 SER A CA 1
ATOM 1642 C C . SER A 1 208 ? 7.621 6.328 -13.117 1 95.75 208 SER A C 1
ATOM 1644 O O . SER A 1 208 ? 7.262 6.906 -12.094 1 95.75 208 SER A O 1
ATOM 1646 N N . THR A 1 209 ? 6.82 5.895 -14.008 1 96.81 209 THR A N 1
ATOM 1647 C CA . THR A 1 209 ? 5.402 5.629 -13.781 1 96.81 209 THR A CA 1
ATOM 1648 C C . THR A 1 209 ? 5.082 4.16 -14.039 1 96.81 209 THR A C 1
ATOM 1650 O O . THR A 1 209 ? 5.25 3.668 -15.164 1 96.81 209 THR A O 1
ATOM 1653 N N . ILE A 1 210 ? 4.641 3.477 -13.023 1 95.88 210 ILE A N 1
ATOM 1654 C CA . ILE A 1 210 ? 4.43 2.043 -13.203 1 95.88 210 ILE A CA 1
ATOM 1655 C C . ILE A 1 210 ? 3.01 1.672 -12.781 1 95.88 210 ILE A C 1
ATOM 1657 O O . ILE A 1 210 ? 2.406 2.348 -11.945 1 95.88 210 ILE A O 1
ATOM 1661 N N . ASN A 1 211 ? 2.51 0.592 -13.391 1 95.88 211 ASN A N 1
ATOM 1662 C CA . ASN A 1 211 ? 1.211 0.024 -13.047 1 95.88 211 ASN A CA 1
ATOM 1663 C C . ASN A 1 211 ? 1.344 -1.094 -12.016 1 95.88 211 ASN A C 1
ATOM 1665 O O . ASN A 1 211 ? 0.677 -2.125 -12.117 1 95.88 211 ASN A O 1
ATOM 1669 N N . SER A 1 212 ? 2.248 -1.058 -11.125 1 97.44 212 SER A N 1
ATOM 1670 C CA . SER A 1 212 ? 2.51 -2.02 -10.062 1 97.44 212 SER A CA 1
ATOM 1671 C C . SER A 1 212 ? 2.295 -1.395 -8.688 1 97.44 212 SER A C 1
ATOM 1673 O O . SER A 1 212 ? 2.385 -0.175 -8.531 1 97.44 212 SER A O 1
ATOM 1675 N N . GLY A 1 213 ? 1.981 -2.236 -7.785 1 97.81 213 GLY A N 1
ATOM 1676 C CA . GLY A 1 213 ? 1.591 -1.77 -6.465 1 97.81 213 GLY A CA 1
ATOM 1677 C C . GLY A 1 213 ? 2.773 -1.416 -5.582 1 97.81 213 GLY A C 1
ATOM 1678 O O . GLY A 1 213 ? 3.926 -1.608 -5.977 1 97.81 213 GLY A O 1
ATOM 1679 N N . SER A 1 214 ? 2.432 -0.927 -4.422 1 98.38 214 SER A N 1
ATOM 1680 C CA . SER A 1 214 ? 3.42 -0.528 -3.426 1 98.38 214 SER A CA 1
ATOM 1681 C C . SER A 1 214 ? 4.34 -1.689 -3.064 1 98.38 214 SER A C 1
ATOM 1683 O O . SER A 1 214 ? 5.531 -1.492 -2.824 1 98.38 214 SER A O 1
ATOM 1685 N N . SER A 1 215 ? 3.801 -2.9 -3.002 1 98.44 215 SER A N 1
ATOM 1686 C CA . SER A 1 215 ? 4.613 -4.066 -2.674 1 98.44 215 SER A CA 1
ATOM 1687 C C . SER A 1 215 ? 5.742 -4.254 -3.68 1 98.44 215 SER A C 1
ATOM 1689 O O . SER A 1 215 ? 6.848 -4.664 -3.311 1 98.44 215 SER A O 1
ATOM 1691 N N . THR A 1 216 ? 5.473 -4.012 -4.922 1 98.62 216 THR A N 1
ATOM 1692 C CA . THR A 1 216 ? 6.496 -4.109 -5.957 1 98.62 216 THR A CA 1
ATOM 1693 C C . THR A 1 216 ? 7.609 -3.094 -5.711 1 98.62 216 THR A C 1
ATOM 1695 O O . THR A 1 216 ? 8.789 -3.43 -5.797 1 98.62 216 THR A O 1
ATOM 1698 N N . VAL A 1 217 ? 7.203 -1.892 -5.406 1 98.69 217 VAL A N 1
ATOM 1699 C CA . VAL A 1 217 ? 8.18 -0.833 -5.168 1 98.69 217 VAL A CA 1
ATOM 1700 C C . VAL A 1 217 ? 9.039 -1.184 -3.951 1 98.69 217 VAL A C 1
ATOM 1702 O O . VAL A 1 217 ? 10.266 -1.116 -4.012 1 98.69 217 VAL A O 1
ATOM 1705 N N . ILE A 1 218 ? 8.414 -1.637 -2.893 1 98.75 218 ILE A N 1
ATOM 1706 C CA . ILE A 1 218 ? 9.102 -1.961 -1.649 1 98.75 218 ILE A CA 1
ATOM 1707 C C . ILE A 1 218 ? 10.062 -3.129 -1.879 1 98.75 218 ILE A C 1
ATOM 1709 O O . ILE A 1 218 ? 11.234 -3.057 -1.52 1 98.75 218 ILE A O 1
ATOM 1713 N N . ALA A 1 219 ? 9.562 -4.188 -2.436 1 98.81 219 ALA A N 1
ATOM 1714 C CA . ALA A 1 219 ? 10.367 -5.387 -2.652 1 98.81 219 ALA A CA 1
ATOM 1715 C C . ALA A 1 219 ? 11.594 -5.078 -3.504 1 98.81 219 ALA A C 1
ATOM 1717 O O . ALA A 1 219 ? 12.703 -5.516 -3.188 1 98.81 219 ALA A O 1
ATOM 1718 N N . THR A 1 220 ? 11.375 -4.309 -4.555 1 98.62 220 THR A N 1
ATOM 1719 C CA . THR A 1 220 ? 12.453 -3.988 -5.48 1 98.62 220 THR A CA 1
ATOM 1720 C C . THR A 1 220 ? 13.484 -3.08 -4.812 1 98.62 220 THR A C 1
ATOM 1722 O O . THR A 1 220 ? 14.688 -3.33 -4.902 1 98.62 220 THR A O 1
ATOM 1725 N N . LEU A 1 221 ? 13.055 -2.055 -4.125 1 98.25 221 LEU A N 1
ATOM 1726 C CA . LEU A 1 221 ? 13.969 -1.15 -3.438 1 98.25 221 LEU A CA 1
ATOM 1727 C C . LEU A 1 221 ? 14.758 -1.888 -2.359 1 98.25 221 LEU A C 1
ATOM 1729 O O . LEU A 1 221 ? 15.969 -1.694 -2.227 1 98.25 221 LEU A O 1
ATOM 1733 N N . TRP A 1 222 ? 14.008 -2.658 -1.57 1 98.25 222 TRP A N 1
ATOM 1734 C CA . TRP A 1 222 ? 14.688 -3.395 -0.51 1 98.25 222 TRP A CA 1
ATOM 1735 C C . TRP A 1 222 ? 15.781 -4.289 -1.085 1 98.25 222 TRP A C 1
ATOM 1737 O O . TRP A 1 222 ? 16.891 -4.328 -0.563 1 98.25 222 TRP A O 1
ATOM 1747 N N . PHE A 1 223 ? 15.445 -5.055 -2.166 1 98.5 223 PHE A N 1
ATOM 1748 C CA . PHE A 1 223 ? 16.406 -5.949 -2.789 1 98.5 223 PHE A CA 1
ATOM 1749 C C . PHE A 1 223 ? 17.641 -5.18 -3.264 1 98.5 223 PHE A C 1
ATOM 1751 O O . PHE A 1 223 ? 18.766 -5.574 -2.982 1 98.5 223 PHE A O 1
ATOM 1758 N N . LEU A 1 224 ? 17.406 -4.074 -3.961 1 96.75 224 LEU A N 1
ATOM 1759 C CA . LEU A 1 224 ? 18.5 -3.285 -4.527 1 96.75 224 LEU A CA 1
ATOM 1760 C C . LEU A 1 224 ? 19.359 -2.678 -3.422 1 96.75 224 LEU A C 1
ATOM 1762 O O . LEU A 1 224 ? 20.578 -2.551 -3.576 1 96.75 224 LEU A O 1
ATOM 1766 N N . CYS A 1 225 ? 18.781 -2.404 -2.299 1 94.25 225 CYS A N 1
ATOM 1767 C CA . CYS A 1 225 ? 19.5 -1.76 -1.198 1 94.25 225 CYS A CA 1
ATOM 1768 C C . CYS A 1 225 ? 20.266 -2.783 -0.368 1 94.25 225 CYS A C 1
ATOM 1770 O O . CYS A 1 225 ? 21.297 -2.465 0.21 1 94.25 225 CYS A O 1
ATOM 1772 N N . ASN A 1 226 ? 19.812 -4.039 -0.332 1 95.56 226 ASN A N 1
ATOM 1773 C CA . ASN A 1 226 ? 20.328 -4.957 0.674 1 95.56 226 ASN A CA 1
ATOM 1774 C C . ASN A 1 226 ? 21.094 -6.117 0.035 1 95.56 226 ASN A C 1
ATOM 1776 O O . ASN A 1 226 ? 21.859 -6.801 0.704 1 95.56 226 ASN A O 1
ATOM 1780 N N . LYS A 1 227 ? 20.828 -6.34 -1.188 1 95.62 227 LYS A N 1
ATOM 1781 C CA . LYS A 1 227 ? 21.375 -7.574 -1.747 1 95.62 227 LYS A CA 1
ATOM 1782 C C . LYS A 1 227 ? 22.281 -7.281 -2.932 1 95.62 227 LYS A C 1
ATOM 1784 O O . LYS A 1 227 ? 22.984 -8.172 -3.416 1 95.62 227 LYS A O 1
ATOM 1789 N N . ILE A 1 228 ? 22.266 -5.98 -3.432 1 89 228 ILE A N 1
ATOM 1790 C CA . ILE A 1 228 ? 23.172 -5.641 -4.523 1 89 228 ILE A CA 1
ATOM 1791 C C . ILE A 1 228 ? 23.875 -4.32 -4.223 1 89 228 ILE A C 1
ATOM 1793 O O . ILE A 1 228 ? 23.297 -3.449 -3.553 1 89 228 ILE A O 1
ATOM 1797 N N . MET B 1 1 ? 26.812 -6.594 19.359 1 19.91 1 MET B N 1
ATOM 1798 C CA . MET B 1 1 ? 26.109 -5.707 20.281 1 19.91 1 MET B CA 1
ATOM 1799 C C . MET B 1 1 ? 25.031 -4.918 19.531 1 19.91 1 MET B C 1
ATOM 1801 O O . MET B 1 1 ? 25.344 -4.078 18.688 1 19.91 1 MET B O 1
ATOM 1805 N N . LEU B 1 2 ? 23.875 -5.566 19.078 1 23.28 2 LEU B N 1
ATOM 1806 C CA . LEU B 1 2 ? 22.781 -5.293 18.141 1 23.28 2 LEU B CA 1
ATOM 1807 C C . LEU B 1 2 ? 22.031 -4.027 18.547 1 23.28 2 LEU B C 1
ATOM 1809 O O . LEU B 1 2 ? 21.5 -3.939 19.672 1 23.28 2 LEU B O 1
ATOM 1813 N N . CYS B 1 3 ? 22.625 -2.896 18.141 1 24.23 3 CYS B N 1
ATOM 1814 C CA . CYS B 1 3 ? 22.188 -1.577 18.594 1 24.23 3 CYS B CA 1
ATOM 1815 C C . CYS B 1 3 ? 20.688 -1.414 18.453 1 24.23 3 CYS B C 1
ATOM 1817 O O . CYS B 1 3 ? 20.156 -1.484 17.344 1 24.23 3 CYS B O 1
ATOM 1819 N N . ARG B 1 4 ? 19.922 -1.756 19.344 1 31.59 4 ARG B N 1
ATOM 1820 C CA . ARG B 1 4 ? 18.5 -1.496 19.516 1 31.59 4 ARG B CA 1
ATOM 1821 C C . ARG B 1 4 ? 18.188 -0.021 19.297 1 31.59 4 ARG B C 1
ATOM 1823 O O . ARG B 1 4 ? 18.828 0.851 19.891 1 31.59 4 ARG B O 1
ATOM 1830 N N . PRO B 1 5 ? 17.641 0.341 18.125 1 36.66 5 PRO B N 1
ATOM 1831 C CA . PRO B 1 5 ? 17.344 1.768 18 1 36.66 5 PRO B CA 1
ATOM 1832 C C . PRO B 1 5 ? 16.984 2.414 19.328 1 36.66 5 PRO B C 1
ATOM 1834 O O . PRO B 1 5 ? 16.5 1.732 20.25 1 36.66 5 PRO B O 1
ATOM 1837 N N . ASP B 1 6 ? 17.484 3.498 19.688 1 34.66 6 ASP B N 1
ATOM 1838 C CA . ASP B 1 6 ? 17.188 4.312 20.859 1 34.66 6 ASP B CA 1
ATOM 1839 C C . ASP B 1 6 ? 15.688 4.52 21.031 1 34.66 6 ASP B C 1
ATOM 1841 O O . ASP B 1 6 ? 15.109 5.43 20.422 1 34.66 6 ASP B O 1
ATOM 1845 N N . PHE B 1 7 ? 14.852 3.566 21.312 1 40.94 7 PHE B N 1
ATOM 1846 C CA . PHE B 1 7 ? 13.469 3.393 21.75 1 40.94 7 PHE B CA 1
ATOM 1847 C C . PHE B 1 7 ? 13.07 4.492 22.734 1 40.94 7 PHE B C 1
ATOM 1849 O O . PHE B 1 7 ? 11.883 4.719 22.969 1 40.94 7 PHE B O 1
ATOM 1856 N N . GLU B 1 8 ? 14.094 5.082 23.281 1 42.19 8 GLU B N 1
ATOM 1857 C CA . GLU B 1 8 ? 13.719 6.113 24.25 1 42.19 8 GLU B CA 1
ATOM 1858 C C . GLU B 1 8 ? 13.031 7.285 23.562 1 42.19 8 GLU B C 1
ATOM 1860 O O . GLU B 1 8 ? 12.023 7.801 24.062 1 42.19 8 GLU B O 1
ATOM 1865 N N . SER B 1 9 ? 13.594 7.84 22.516 1 45.97 9 SER B N 1
ATOM 1866 C CA . SER B 1 9 ? 12.984 8.961 21.797 1 45.97 9 SER B CA 1
ATOM 1867 C C . SER B 1 9 ? 11.633 8.578 21.219 1 45.97 9 SER B C 1
ATOM 1869 O O . SER B 1 9 ? 10.68 9.367 21.266 1 45.97 9 SER B O 1
ATOM 1871 N N . LEU B 1 10 ? 11.492 7.398 20.719 1 52.19 10 LEU B N 1
ATOM 1872 C CA . LEU B 1 10 ? 10.195 6.922 20.25 1 52.19 10 LEU B CA 1
ATOM 1873 C C . LEU B 1 10 ? 9.211 6.793 21.406 1 52.19 10 LEU B C 1
ATOM 1875 O O . LEU B 1 10 ? 8.023 7.074 21.25 1 52.19 10 LEU B O 1
ATOM 1879 N N . SER B 1 11 ? 9.867 6.488 22.562 1 55.34 11 SER B N 1
ATOM 1880 C CA . SER B 1 11 ? 9.031 6.402 23.75 1 55.34 11 SER B CA 1
ATOM 1881 C C . SER B 1 11 ? 8.461 7.766 24.141 1 55.34 11 SER B C 1
ATOM 1883 O O . SER B 1 11 ? 7.281 7.887 24.453 1 55.34 11 SER B O 1
ATOM 1885 N N . LEU B 1 12 ? 9.359 8.812 24.094 1 55.59 12 LEU B N 1
ATOM 1886 C CA . LEU B 1 12 ? 8.875 10.148 24.391 1 55.59 12 LEU B CA 1
ATOM 1887 C C . LEU B 1 12 ? 7.867 10.609 23.344 1 55.59 12 LEU B C 1
ATOM 1889 O O . LEU B 1 12 ? 6.848 11.219 23.672 1 55.59 12 LEU B O 1
ATOM 1893 N N . LEU B 1 13 ? 8.086 10.266 22.141 1 68.94 13 LEU B N 1
ATOM 1894 C CA . LEU B 1 13 ? 7.191 10.617 21.047 1 68.94 13 LEU B CA 1
ATOM 1895 C C . LEU B 1 13 ? 5.848 9.914 21.188 1 68.94 13 LEU B C 1
ATOM 1897 O O . LEU B 1 13 ? 4.801 10.5 20.891 1 68.94 13 LEU B O 1
ATOM 1901 N N . GLU B 1 14 ? 6.008 8.766 21.766 1 67.69 14 GLU B N 1
ATOM 1902 C CA . GLU B 1 14 ? 4.777 8.023 22.016 1 67.69 14 GLU B CA 1
ATOM 1903 C C . GLU B 1 14 ? 3.938 8.688 23.094 1 67.69 14 GLU B C 1
ATOM 1905 O O . GLU B 1 14 ? 2.715 8.789 22.969 1 67.69 14 GLU B O 1
ATOM 1910 N N . PHE B 1 15 ? 4.676 9.227 24 1 70 15 PHE B N 1
ATOM 1911 C CA . PHE B 1 15 ? 3.979 9.906 25.094 1 70 15 PHE B CA 1
ATOM 1912 C C . PHE B 1 15 ? 3.402 11.234 24.609 1 70 15 PHE B C 1
ATOM 1914 O O . PHE B 1 15 ? 2.281 11.594 24.969 1 70 15 PHE B O 1
ATOM 1921 N N . GLU B 1 16 ? 4.086 11.891 23.797 1 78.75 16 GLU B N 1
ATOM 1922 C CA . GLU B 1 16 ? 3.674 13.203 23.312 1 78.75 16 GLU B CA 1
ATOM 1923 C C . GLU B 1 16 ? 2.406 13.109 22.469 1 78.75 16 GLU B C 1
ATOM 1925 O O . GLU B 1 16 ? 1.529 13.969 22.547 1 78.75 16 GLU B O 1
ATOM 1930 N N . ILE B 1 17 ? 2.26 12.062 21.766 1 80.44 17 ILE B N 1
ATOM 1931 C CA . ILE B 1 17 ? 1.094 11.961 20.891 1 80.44 17 ILE B CA 1
ATOM 1932 C C . ILE B 1 17 ? -0.158 11.719 21.734 1 80.44 17 ILE B C 1
ATOM 1934 O O . ILE B 1 17 ? -1.247 12.18 21.375 1 80.44 17 ILE B O 1
ATOM 1938 N N . LEU B 1 18 ? 0.015 11.094 22.828 1 79.19 18 LEU B N 1
ATOM 1939 C CA . LEU B 1 18 ? -1.134 10.805 23.688 1 79.19 18 LEU B CA 1
ATOM 1940 C C . LEU B 1 18 ? -1.648 12.086 24.344 1 79.19 18 LEU B C 1
ATOM 1942 O O . LEU B 1 18 ? -2.832 12.18 24.672 1 79.19 18 LEU B O 1
ATOM 1946 N N . LEU B 1 19 ? -0.75 13.008 24.453 1 82.62 19 LEU B N 1
ATOM 1947 C CA . LEU B 1 19 ? -1.157 14.305 24.984 1 82.62 19 LEU B CA 1
ATOM 1948 C C . LEU B 1 19 ? -1.825 15.148 23.906 1 82.62 19 LEU B C 1
ATOM 1950 O O . LEU B 1 19 ? -2.717 15.945 24.188 1 82.62 19 LEU B O 1
ATOM 1954 N N . LEU B 1 20 ? -1.476 14.883 22.766 1 88.94 20 LEU B N 1
ATOM 1955 C CA . LEU B 1 20 ? -1.988 15.664 21.641 1 88.94 20 LEU B CA 1
ATOM 1956 C C . LEU B 1 20 ? -3.33 15.109 21.172 1 88.94 20 LEU B C 1
ATOM 1958 O O . LEU B 1 20 ? -4.215 15.875 20.781 1 88.94 20 LEU B O 1
ATOM 1962 N N . SER B 1 21 ? -3.463 13.875 21.219 1 93.69 21 SER B N 1
ATOM 1963 C CA . SER B 1 21 ? -4.641 13.172 20.719 1 93.69 21 SER B CA 1
ATOM 1964 C C . SER B 1 21 ? -5.215 12.227 21.766 1 93.69 21 SER B C 1
ATOM 1966 O O . SER B 1 21 ? -4.625 11.188 22.062 1 93.69 21 SER B O 1
ATOM 1968 N N . ASP B 1 22 ? -6.344 12.617 22.297 1 94.75 22 ASP B N 1
ATOM 1969 C CA . ASP B 1 22 ? -7.035 11.828 23.312 1 94.75 22 ASP B CA 1
ATOM 1970 C C . ASP B 1 22 ? -8.273 11.156 22.734 1 94.75 22 ASP B C 1
ATOM 1972 O O . ASP B 1 22 ? -9.312 11.805 22.531 1 94.75 22 ASP B O 1
ATOM 1976 N N . ILE B 1 23 ? -8.141 9.867 22.5 1 96.69 23 ILE B N 1
ATOM 1977 C CA . ILE B 1 23 ? -9.266 9.078 22 1 96.69 23 ILE B CA 1
ATOM 1978 C C . ILE B 1 23 ? -10.023 8.469 23.188 1 96.69 23 ILE B C 1
ATOM 1980 O O . ILE B 1 23 ? -9.461 7.68 23.938 1 96.69 23 ILE B O 1
ATOM 1984 N N . THR B 1 24 ? -11.32 8.719 23.281 1 97.06 24 THR B N 1
ATOM 1985 C CA . THR B 1 24 ? -12.031 8.32 24.484 1 97.06 24 THR B CA 1
ATOM 1986 C C . THR B 1 24 ? -13.133 7.312 24.156 1 97.06 24 THR B C 1
ATOM 1988 O O . THR B 1 24 ? -13.641 6.629 25.047 1 97.06 24 THR B O 1
ATOM 1991 N N . LYS B 1 25 ? -13.562 7.309 22.922 1 97.75 25 LYS B N 1
ATOM 1992 C CA . LYS B 1 25 ? -14.578 6.359 22.469 1 97.75 25 LYS B CA 1
ATOM 1993 C C . LYS B 1 25 ? -14.312 5.914 21.031 1 97.75 25 LYS B C 1
ATOM 1995 O O . LYS B 1 25 ? -13.844 6.703 20.203 1 97.75 25 LYS B O 1
ATOM 2000 N N . VAL B 1 26 ? -14.609 4.684 20.766 1 97.75 26 VAL B N 1
ATOM 2001 C CA . VAL B 1 26 ? -14.547 4.113 19.422 1 97.75 26 VAL B CA 1
ATOM 2002 C C . VAL B 1 26 ? -15.68 3.115 19.234 1 97.75 26 VAL B C 1
ATOM 2004 O O . VAL B 1 26 ? -15.93 2.271 20.094 1 97.75 26 VAL B O 1
ATOM 2007 N N . TRP B 1 27 ? -16.391 3.225 18.125 1 96.81 27 TRP B N 1
ATOM 2008 C CA . TRP B 1 27 ? -17.391 2.225 17.766 1 96.81 27 TRP B CA 1
ATOM 2009 C C . TRP B 1 27 ? -17.562 2.146 16.25 1 96.81 27 TRP B C 1
ATOM 2011 O O . TRP B 1 27 ? -17.109 3.029 15.523 1 96.81 27 TRP B O 1
ATOM 2021 N N . LEU B 1 28 ? -18.188 1.013 15.82 1 94.88 28 LEU B N 1
ATOM 2022 C CA . LEU B 1 28 ? -18.344 0.776 14.391 1 94.88 28 LEU B CA 1
ATOM 2023 C C . LEU B 1 28 ? -19.828 0.661 14.031 1 94.88 28 LEU B C 1
ATOM 2025 O O . LEU B 1 28 ? -20.625 0.15 14.82 1 94.88 28 LEU B O 1
ATOM 2029 N N . THR B 1 29 ? -20.156 1.119 12.859 1 92.94 29 THR B N 1
ATOM 2030 C CA . THR B 1 29 ? -21.453 0.911 12.227 1 92.94 29 THR B CA 1
ATOM 2031 C C . THR B 1 29 ? -21.281 0.418 10.789 1 92.94 29 THR B C 1
ATOM 2033 O O . THR B 1 29 ? -20.188 0.506 10.227 1 92.94 29 THR B O 1
ATOM 2036 N N . PRO B 1 30 ? -22.297 -0.154 10.25 1 88.44 30 PRO B N 1
ATOM 2037 C CA . PRO B 1 30 ? -22.188 -0.472 8.82 1 88.44 30 PRO B CA 1
ATOM 2038 C C . PRO B 1 30 ? -21.906 0.755 7.961 1 88.44 30 PRO B C 1
ATOM 2040 O O . PRO B 1 30 ? -22.266 1.875 8.336 1 88.44 30 PRO B O 1
ATOM 2043 N N . LEU B 1 31 ? -21.266 0.519 6.836 1 90.12 31 LEU B N 1
ATOM 2044 C CA . LEU B 1 31 ? -21 1.606 5.898 1 90.12 31 LEU B CA 1
ATOM 2045 C C . LEU B 1 31 ? -22.312 2.186 5.355 1 90.12 31 LEU B C 1
ATOM 2047 O O . LEU B 1 31 ? -23.172 1.443 4.879 1 90.12 31 LEU B O 1
ATOM 2051 N N . PRO B 1 32 ? -22.375 3.504 5.398 1 87.94 32 PRO B N 1
ATOM 2052 C CA . PRO B 1 32 ? -23.562 4.109 4.801 1 87.94 32 PRO B CA 1
ATOM 2053 C C . PRO B 1 32 ? -23.625 3.924 3.285 1 87.94 32 PRO B C 1
ATOM 2055 O O . PRO B 1 32 ? -22.578 3.922 2.621 1 87.94 32 PRO B O 1
ATOM 2058 N N . LYS B 1 33 ? -24.828 3.863 2.701 1 80.31 33 LYS B N 1
ATOM 2059 C CA . LYS B 1 33 ? -25.016 3.639 1.271 1 80.31 33 LYS B CA 1
ATOM 2060 C C . LYS B 1 33 ? -24.422 4.781 0.451 1 80.31 33 LYS B C 1
ATOM 2062 O O . LYS B 1 33 ? -23.984 4.574 -0.681 1 80.31 33 LYS B O 1
ATOM 2067 N N . ASN B 1 34 ? -24.391 5.969 1.005 1 81.06 34 ASN B N 1
ATOM 2068 C CA . ASN B 1 34 ? -23.938 7.145 0.262 1 81.06 34 ASN B CA 1
ATOM 2069 C C . ASN B 1 34 ? -22.578 7.629 0.743 1 81.06 34 ASN B C 1
ATOM 2071 O O . ASN B 1 34 ? -22.344 8.836 0.86 1 81.06 34 ASN B O 1
ATOM 2075 N N . SER B 1 35 ? -21.703 6.699 1.007 1 83.75 35 SER B N 1
ATOM 2076 C CA . SER B 1 35 ? -20.359 7.125 1.418 1 83.75 35 SER B CA 1
ATOM 2077 C C . SER B 1 35 ? -19.688 7.965 0.336 1 83.75 35 SER B C 1
ATOM 2079 O O . SER B 1 35 ? -19.75 7.625 -0.847 1 83.75 35 SER B O 1
ATOM 2081 N N . GLN B 1 36 ? -19.094 9.031 0.708 1 79 36 GLN B N 1
ATOM 2082 C CA . GLN B 1 36 ? -18.422 9.938 -0.213 1 79 36 GLN B CA 1
ATOM 2083 C C . GLN B 1 36 ? -16.953 9.523 -0.421 1 79 36 GLN B C 1
ATOM 2085 O O . GLN B 1 36 ? -16.281 10.062 -1.291 1 79 36 GLN B O 1
ATOM 2090 N N . TRP B 1 37 ? -16.5 8.492 0.301 1 80.06 37 TRP B N 1
ATOM 2091 C CA . TRP B 1 37 ? -15.062 8.258 0.349 1 80.06 37 TRP B CA 1
ATOM 2092 C C . TRP B 1 37 ? -14.719 6.891 -0.239 1 80.06 37 TRP B C 1
ATOM 2094 O O . TRP B 1 37 ? -13.648 6.719 -0.833 1 80.06 37 TRP B O 1
ATOM 2104 N N . ILE B 1 38 ? -15.555 5.922 -0.031 1 83.25 38 ILE B N 1
ATOM 2105 C CA . ILE B 1 38 ? -15.305 4.57 -0.521 1 83.25 38 ILE B CA 1
ATOM 2106 C C . ILE B 1 38 ? -16.562 4.027 -1.194 1 83.25 38 ILE B C 1
ATOM 2108 O O . ILE B 1 38 ? -17.688 4.258 -0.717 1 83.25 38 ILE B O 1
ATOM 2112 N N . LYS B 1 39 ? -16.375 3.354 -2.268 1 84.81 39 LYS B N 1
ATOM 2113 C CA . LYS B 1 39 ? -17.469 2.688 -2.961 1 84.81 39 LYS B CA 1
ATOM 2114 C C . LYS B 1 39 ? -17.141 1.226 -3.242 1 84.81 39 LYS B C 1
ATOM 2116 O O . LYS B 1 39 ? -16.234 0.928 -4.016 1 84.81 39 LYS B O 1
ATOM 2121 N N . PRO B 1 40 ? -17.891 0.357 -2.695 1 89.38 40 PRO B N 1
ATOM 2122 C CA . PRO B 1 40 ? -17.641 -1.067 -2.928 1 89.38 40 PRO B CA 1
ATOM 2123 C C . PRO B 1 40 ? -18.375 -1.605 -4.152 1 89.38 40 PRO B C 1
ATOM 2125 O O . PRO B 1 40 ? -19.5 -1.193 -4.426 1 89.38 40 PRO B O 1
ATOM 2128 N N . TYR B 1 41 ? -17.688 -2.492 -4.844 1 90.38 41 TYR B N 1
ATOM 2129 C CA . TYR B 1 41 ? -18.234 -3.146 -6.023 1 90.38 41 TYR B CA 1
ATOM 2130 C C . TYR B 1 41 ? -17.766 -4.594 -6.117 1 90.38 41 TYR B C 1
ATOM 2132 O O . TYR B 1 41 ? -16.812 -4.992 -5.438 1 90.38 41 TYR B O 1
ATOM 2140 N N . ARG B 1 42 ? -18.562 -5.301 -6.914 1 94.5 42 ARG B N 1
ATOM 2141 C CA . ARG B 1 42 ? -18.047 -6.555 -7.445 1 94.5 42 ARG B CA 1
ATOM 2142 C C . ARG B 1 42 ? -17.781 -6.449 -8.945 1 94.5 42 ARG B C 1
ATOM 2144 O O . ARG B 1 42 ? -18.703 -6.137 -9.711 1 94.5 42 ARG B O 1
ATOM 2151 N N . MET B 1 43 ? -16.609 -6.703 -9.336 1 96 43 MET B N 1
ATOM 2152 C CA . MET B 1 43 ? -16.312 -6.762 -10.766 1 96 43 MET B CA 1
ATOM 2153 C C . MET B 1 43 ? -16.375 -8.195 -11.273 1 96 43 MET B C 1
ATOM 2155 O O . MET B 1 43 ? -15.805 -9.109 -10.656 1 96 43 MET B O 1
ATOM 2159 N N . HIS B 1 44 ? -17.062 -8.305 -12.328 1 97.31 44 HIS B N 1
ATOM 2160 C CA . HIS B 1 44 ? -17.125 -9.57 -13.055 1 97.31 44 HIS B CA 1
ATOM 2161 C C . HIS B 1 44 ? -16.344 -9.484 -14.367 1 97.31 44 HIS B C 1
ATOM 2163 O O . HIS B 1 44 ? -16.359 -8.445 -15.039 1 97.31 44 HIS B O 1
ATOM 2169 N N . TYR B 1 45 ? -15.695 -10.625 -14.68 1 97.75 45 TYR B N 1
ATOM 2170 C CA . TYR B 1 45 ? -15 -10.672 -15.961 1 97.75 45 TYR B CA 1
ATOM 2171 C C . TYR B 1 45 ? -14.867 -12.109 -16.469 1 97.75 45 TYR B C 1
ATOM 2173 O O . TYR B 1 45 ? -14.992 -13.055 -15.688 1 97.75 45 TYR B O 1
ATOM 2181 N N . ILE B 1 46 ? -14.727 -12.234 -17.734 1 97.88 46 ILE B N 1
ATOM 2182 C CA . ILE B 1 46 ? -14.477 -13.523 -18.359 1 97.88 46 ILE B CA 1
ATOM 2183 C C . ILE B 1 46 ? -13.023 -13.609 -18.812 1 97.88 46 ILE B C 1
ATOM 2185 O O . ILE B 1 46 ? -12.57 -12.805 -19.625 1 97.88 46 ILE B O 1
ATOM 2189 N N . GLU B 1 47 ? -12.305 -14.516 -18.234 1 97.12 47 GLU B N 1
ATOM 2190 C CA . GLU B 1 47 ? -10.906 -14.766 -18.578 1 97.12 47 GLU B CA 1
ATOM 2191 C C . GLU B 1 47 ? -10.719 -16.172 -19.141 1 97.12 47 GLU B C 1
ATOM 2193 O O . GLU B 1 47 ? -11.055 -17.156 -18.484 1 97.12 47 GLU B O 1
ATOM 2198 N N . ASN B 1 48 ? -10.234 -16.219 -20.391 1 96.38 48 ASN B N 1
ATOM 2199 C CA . ASN B 1 48 ? -10.07 -17.5 -21.078 1 96.38 48 ASN B CA 1
ATOM 2200 C C . ASN B 1 48 ? -11.367 -18.312 -21.047 1 96.38 48 ASN B C 1
ATOM 2202 O O . ASN B 1 48 ? -11.344 -19.5 -20.734 1 96.38 48 ASN B O 1
ATOM 2206 N N . GLY B 1 49 ? -12.422 -17.641 -21.172 1 95.81 49 GLY B N 1
ATOM 2207 C CA . GLY B 1 49 ? -13.727 -18.297 -21.281 1 95.81 49 GLY B CA 1
ATOM 2208 C C . GLY B 1 49 ? -14.336 -18.625 -19.938 1 95.81 49 GLY B C 1
ATOM 2209 O O . GLY B 1 49 ? -15.453 -19.141 -19.859 1 95.81 49 GLY B O 1
ATOM 2210 N N . ARG B 1 50 ? -13.688 -18.344 -18.875 1 96.12 50 ARG B N 1
ATOM 2211 C CA . ARG B 1 50 ? -14.188 -18.641 -17.547 1 96.12 50 ARG B CA 1
ATOM 2212 C C . ARG B 1 50 ? -14.625 -17.375 -16.828 1 96.12 50 ARG B C 1
ATOM 2214 O O . ARG B 1 50 ? -13.898 -16.375 -16.812 1 96.12 50 ARG B O 1
ATOM 2221 N N . ARG B 1 51 ? -15.75 -17.453 -16.156 1 96.69 51 ARG B N 1
ATOM 2222 C CA . ARG B 1 51 ? -16.266 -16.344 -15.375 1 96.69 51 ARG B CA 1
ATOM 2223 C C . ARG B 1 51 ? -15.555 -16.234 -14.031 1 96.69 51 ARG B C 1
ATOM 2225 O O . ARG B 1 51 ? -15.414 -17.219 -13.32 1 96.69 51 ARG B O 1
ATOM 2232 N N . LYS B 1 52 ? -15.148 -15.055 -13.781 1 96.31 52 LYS B N 1
ATOM 2233 C CA . LYS B 1 52 ? -14.5 -14.742 -12.516 1 96.31 52 LYS B CA 1
ATOM 2234 C C . LYS B 1 52 ? -15.07 -13.461 -11.906 1 96.31 52 LYS B C 1
ATOM 2236 O O . LYS B 1 52 ? -15.734 -12.68 -12.594 1 96.31 52 LYS B O 1
ATOM 2241 N N . SER B 1 53 ? -14.914 -13.336 -10.602 1 95.31 53 SER B N 1
ATOM 2242 C CA . SER B 1 53 ? -15.32 -12.102 -9.938 1 95.31 53 SER B CA 1
ATOM 2243 C C . SER B 1 53 ? -14.367 -11.742 -8.805 1 95.31 53 SER B C 1
ATOM 2245 O O . SER B 1 53 ? -13.711 -12.617 -8.242 1 95.31 53 SER B O 1
ATOM 2247 N N . ARG B 1 54 ? -14.297 -10.453 -8.57 1 95.25 54 ARG B N 1
ATOM 2248 C CA . ARG B 1 54 ? -13.516 -9.914 -7.461 1 95.25 54 ARG B CA 1
ATOM 2249 C C . ARG B 1 54 ? -14.234 -8.742 -6.801 1 95.25 54 ARG B C 1
ATOM 2251 O O . ARG B 1 54 ? -14.727 -7.848 -7.488 1 95.25 54 ARG B O 1
ATOM 2258 N N . ASP B 1 55 ? -14.328 -8.828 -5.465 1 94.12 55 ASP B N 1
ATOM 2259 C CA . ASP B 1 55 ? -14.852 -7.695 -4.711 1 94.12 55 ASP B CA 1
ATOM 2260 C C . ASP B 1 55 ? -13.789 -6.609 -4.551 1 94.12 55 ASP B C 1
ATOM 2262 O O . ASP B 1 55 ? -12.672 -6.887 -4.109 1 94.12 55 ASP B O 1
ATOM 2266 N N . ILE B 1 56 ? -14.148 -5.363 -4.973 1 93.56 56 ILE B N 1
ATOM 2267 C CA . ILE B 1 56 ? -13.172 -4.277 -4.973 1 93.56 56 ILE B CA 1
ATOM 2268 C C . ILE B 1 56 ? -13.805 -3.016 -4.391 1 93.56 56 ILE B C 1
ATOM 2270 O O . ILE B 1 56 ? -15.023 -2.941 -4.234 1 93.56 56 ILE B O 1
ATOM 2274 N N . PHE B 1 57 ? -12.883 -2.057 -4.047 1 91.25 57 PHE B N 1
ATOM 2275 C CA . PHE B 1 57 ? -13.281 -0.723 -3.615 1 91.25 57 PHE B CA 1
ATOM 2276 C C . PHE B 1 57 ? -12.547 0.349 -4.414 1 91.25 57 PHE B C 1
ATOM 2278 O O . PHE B 1 57 ? -11.359 0.206 -4.707 1 91.25 57 PHE B O 1
ATOM 2285 N N . LYS B 1 58 ? -13.336 1.301 -4.664 1 89 58 LYS B N 1
ATOM 2286 C CA . LYS B 1 58 ? -12.703 2.48 -5.254 1 89 58 LYS B CA 1
ATOM 2287 C C . LYS B 1 58 ? -12.258 3.461 -4.172 1 89 58 LYS B C 1
ATOM 2289 O O . LYS B 1 58 ? -12.992 3.725 -3.221 1 89 58 LYS B O 1
ATOM 2294 N N . ILE B 1 59 ? -11.023 3.906 -4.281 1 89.88 59 ILE B N 1
ATOM 2295 C CA . ILE B 1 59 ? -10.492 4.949 -3.412 1 89.88 59 ILE B CA 1
ATOM 2296 C C . ILE B 1 59 ? -9.867 6.059 -4.258 1 89.88 59 ILE B C 1
ATOM 2298 O O . ILE B 1 59 ? -9.641 5.879 -5.457 1 89.88 59 ILE B O 1
ATOM 2302 N N . LEU B 1 60 ? -9.594 7.168 -3.666 1 90.5 60 LEU B N 1
ATOM 2303 C CA . LEU B 1 60 ? -9.086 8.32 -4.398 1 90.5 60 LEU B CA 1
ATOM 2304 C C . LEU B 1 60 ? -7.57 8.258 -4.527 1 90.5 60 LEU B C 1
ATOM 2306 O O . LEU B 1 60 ? -6.895 7.645 -3.693 1 90.5 60 LEU B O 1
ATOM 2310 N N . ASP B 1 61 ? -7.082 8.898 -5.574 1 94.69 61 ASP B N 1
ATOM 2311 C CA . ASP B 1 61 ? -5.641 9.07 -5.734 1 94.69 61 ASP B CA 1
ATOM 2312 C C . ASP B 1 61 ? -5.055 9.906 -4.602 1 94.69 61 ASP B C 1
ATOM 2314 O O . ASP B 1 61 ? -5.789 10.609 -3.9 1 94.69 61 ASP B O 1
ATOM 2318 N N . SER B 1 62 ? -3.701 9.781 -4.445 1 96.75 62 SER B N 1
ATOM 2319 C CA . SER B 1 62 ? -3.047 10.531 -3.383 1 96.75 62 SER B CA 1
ATOM 2320 C C . SER B 1 62 ? -1.672 11.031 -3.822 1 96.75 62 SER B C 1
ATOM 2322 O O . SER B 1 62 ? -1.108 10.531 -4.797 1 96.75 62 SER B O 1
ATOM 2324 N N . VAL B 1 63 ? -1.253 12.062 -3.146 1 98.62 63 VAL B N 1
ATOM 2325 C CA . VAL B 1 63 ? 0.132 12.508 -3.258 1 98.62 63 VAL B CA 1
ATOM 2326 C C . VAL B 1 63 ? 0.908 12.102 -2.006 1 98.62 63 VAL B C 1
ATOM 2328 O O . VAL B 1 63 ? 0.332 11.984 -0.923 1 98.62 63 VAL B O 1
ATOM 2331 N N . LEU B 1 64 ? 2.109 11.828 -2.178 1 98.81 64 LEU B N 1
ATOM 2332 C CA . LEU B 1 64 ? 3.072 11.477 -1.141 1 98.81 64 LEU B CA 1
ATOM 2333 C C . LEU B 1 64 ? 4.332 12.328 -1.255 1 98.81 64 LEU B C 1
ATOM 2335 O O . LEU B 1 64 ? 4.891 12.477 -2.344 1 98.81 64 LEU B O 1
ATOM 2339 N N . VAL B 1 65 ? 4.773 12.93 -0.17 1 98.88 65 VAL B N 1
ATOM 2340 C CA . VAL B 1 65 ? 5.93 13.812 -0.248 1 98.88 65 VAL B CA 1
ATOM 2341 C C . VAL B 1 65 ? 6.973 13.398 0.787 1 98.88 65 VAL B C 1
ATOM 2343 O O . VAL B 1 65 ? 6.684 13.352 1.985 1 98.88 65 VAL B O 1
ATOM 2346 N N . ILE B 1 66 ? 8.164 13.07 0.359 1 98.88 66 ILE B N 1
ATOM 2347 C CA . ILE B 1 66 ? 9.328 12.922 1.226 1 98.88 66 ILE B CA 1
ATOM 2348 C C . ILE B 1 66 ? 9.922 14.289 1.532 1 98.88 66 ILE B C 1
ATOM 2350 O O . ILE B 1 66 ? 10.406 14.977 0.631 1 98.88 66 ILE B O 1
ATOM 2354 N N . VAL B 1 67 ? 9.867 14.656 2.742 1 98.88 67 VAL B N 1
ATOM 2355 C CA . VAL B 1 67 ? 10.359 15.969 3.141 1 98.88 67 VAL B CA 1
ATOM 2356 C C . VAL B 1 67 ? 11.625 15.812 3.975 1 98.88 67 VAL B C 1
ATOM 2358 O O . VAL B 1 67 ? 11.625 15.133 5.004 1 98.88 67 VAL B O 1
ATOM 2361 N N . TYR B 1 68 ? 12.664 16.406 3.531 1 98.81 68 TYR B N 1
ATOM 2362 C CA . TYR B 1 68 ? 13.945 16.375 4.227 1 98.81 68 TYR B CA 1
ATOM 2363 C C . TYR B 1 68 ? 14.375 17.781 4.641 1 98.81 68 TYR B C 1
ATOM 2365 O O . TYR B 1 68 ? 14.555 18.656 3.793 1 98.81 68 TYR B O 1
ATOM 2373 N N . ASN B 1 69 ? 14.477 18.031 5.918 1 98.5 69 ASN B N 1
ATOM 2374 C CA . ASN B 1 69 ? 14.992 19.297 6.438 1 98.5 69 ASN B CA 1
ATOM 2375 C C . ASN B 1 69 ? 16.516 19.328 6.41 1 98.5 69 ASN B C 1
ATOM 2377 O O . ASN B 1 69 ? 17.172 18.641 7.203 1 98.5 69 ASN B O 1
ATOM 2381 N N . VAL B 1 70 ? 17.047 20.109 5.617 1 97.5 70 VAL B N 1
ATOM 2382 C CA . VAL B 1 70 ? 18.484 20.125 5.391 1 97.5 70 VAL B CA 1
ATOM 2383 C C . VAL B 1 70 ? 19.172 20.859 6.543 1 97.5 70 VAL B C 1
ATOM 2385 O O . VAL B 1 70 ? 20.344 20.594 6.84 1 97.5 70 VAL B O 1
ATOM 2388 N N . SER B 1 71 ? 18.5 21.797 7.219 1 97.44 71 SER B N 1
ATOM 2389 C CA . SER B 1 71 ? 19.078 22.516 8.344 1 97.44 71 SER B CA 1
ATOM 2390 C C . SER B 1 71 ? 19.359 21.578 9.516 1 97.44 71 SER B C 1
ATOM 2392 O O . SER B 1 71 ? 20.406 21.688 10.164 1 97.44 71 SER B O 1
ATOM 2394 N N . ARG B 1 72 ? 18.5 20.641 9.734 1 97.06 72 ARG B N 1
ATOM 2395 C CA . ARG B 1 72 ? 18.594 19.781 10.906 1 97.06 72 ARG B CA 1
ATOM 2396 C C . ARG B 1 72 ? 19 18.359 10.516 1 97.06 72 ARG B C 1
ATOM 2398 O O . ARG B 1 72 ? 19.234 17.516 11.383 1 97.06 72 ARG B O 1
ATOM 2405 N N . LYS B 1 73 ? 19 18.141 9.266 1 97.69 73 LYS B N 1
ATOM 2406 C CA . LYS B 1 73 ? 19.312 16.828 8.734 1 97.69 73 LYS B CA 1
ATOM 2407 C C . LYS B 1 73 ? 18.328 15.773 9.266 1 97.69 73 LYS B C 1
ATOM 2409 O O . LYS B 1 73 ? 18.75 14.742 9.797 1 97.69 73 LYS B O 1
ATOM 2414 N N . LYS B 1 74 ? 17.062 16.047 9.117 1 98.25 74 LYS B N 1
ATOM 2415 C CA . LYS B 1 74 ? 15.977 15.18 9.578 1 98.25 74 LYS B CA 1
ATOM 2416 C C . LYS B 1 74 ? 14.938 14.961 8.484 1 98.25 74 LYS B C 1
ATOM 2418 O O . LYS B 1 74 ? 14.641 15.875 7.715 1 98.25 74 LYS B O 1
ATOM 2423 N N . LEU B 1 75 ? 14.477 13.766 8.406 1 98.62 75 LEU B N 1
ATOM 2424 C CA . LEU B 1 75 ? 13.234 13.555 7.672 1 98.62 75 LEU B CA 1
ATOM 2425 C C . LEU B 1 75 ? 12.039 14.039 8.477 1 98.62 75 LEU B C 1
ATOM 2427 O O . LEU B 1 75 ? 11.969 13.828 9.688 1 98.62 75 LEU B O 1
ATOM 2431 N N . ILE B 1 76 ? 11.078 14.68 7.82 1 98.62 76 ILE B N 1
ATOM 2432 C CA . ILE B 1 76 ? 9.875 15.156 8.5 1 98.62 76 ILE B CA 1
ATOM 2433 C C . ILE B 1 76 ? 8.727 14.188 8.25 1 98.62 76 ILE B C 1
ATOM 2435 O O . ILE B 1 76 ? 8.297 14 7.109 1 98.62 76 ILE B O 1
ATOM 2439 N N . TYR B 1 77 ? 8.305 13.555 9.266 1 98.25 77 TYR B N 1
ATOM 2440 C CA . TYR B 1 77 ? 7.164 12.656 9.242 1 98.25 77 TYR B CA 1
ATOM 2441 C C . TYR B 1 77 ? 6.051 13.164 10.156 1 98.25 77 TYR B C 1
ATOM 2443 O O . TYR B 1 77 ? 6.18 14.219 10.773 1 98.25 77 TYR B O 1
ATOM 2451 N N . VAL B 1 78 ? 4.934 12.484 10.156 1 97.75 78 VAL B N 1
ATOM 2452 C CA . VAL B 1 78 ? 3.826 12.844 11.031 1 97.75 78 VAL B CA 1
ATOM 2453 C C . VAL B 1 78 ? 3.266 11.594 11.695 1 97.75 78 VAL B C 1
ATOM 2455 O O . VAL B 1 78 ? 3.455 10.484 11.203 1 97.75 78 VAL B O 1
ATOM 2458 N N . ARG B 1 79 ? 2.631 11.805 12.773 1 97 79 ARG B N 1
ATOM 2459 C CA . ARG B 1 79 ? 1.912 10.758 13.5 1 97 79 ARG B CA 1
ATOM 2460 C C . ARG B 1 79 ? 0.454 11.148 13.719 1 97 79 ARG B C 1
ATOM 2462 O O . ARG B 1 79 ? 0.157 12.305 14.047 1 97 79 ARG B O 1
ATOM 2469 N N . GLN B 1 80 ? -0.414 10.297 13.516 1 96.81 80 GLN B N 1
ATOM 2470 C CA . GLN B 1 80 ? -1.839 10.539 13.719 1 96.81 80 GLN B CA 1
ATOM 2471 C C . GLN B 1 80 ? -2.596 9.234 13.93 1 96.81 80 GLN B C 1
ATOM 2473 O O . GLN B 1 80 ? -2.074 8.156 13.648 1 96.81 80 GLN B O 1
ATOM 2478 N N . PHE B 1 81 ? -3.822 9.352 14.484 1 96.94 81 PHE B N 1
ATOM 2479 C CA . PHE B 1 81 ? -4.68 8.188 14.695 1 96.94 81 PHE B CA 1
ATOM 2480 C C . PHE B 1 81 ? -5.309 7.734 13.383 1 96.94 81 PHE B C 1
ATOM 2482 O O . PHE B 1 81 ? -5.902 8.539 12.664 1 96.94 81 PHE B O 1
ATOM 2489 N N . ARG B 1 82 ? -5.156 6.449 13.07 1 97.56 82 ARG B N 1
ATOM 2490 C CA . ARG B 1 82 ? -5.707 5.859 11.859 1 97.56 82 ARG B CA 1
ATOM 2491 C C . ARG B 1 82 ? -6.723 4.77 12.188 1 97.56 82 ARG B C 1
ATOM 2493 O O . ARG B 1 82 ? -6.348 3.645 12.523 1 97.56 82 ARG B O 1
ATOM 2500 N N . PRO B 1 83 ? -7.949 5.016 11.969 1 96.81 83 PRO B N 1
ATOM 2501 C CA . PRO B 1 83 ? -9.008 4.07 12.312 1 96.81 83 PRO B CA 1
ATOM 2502 C C . PRO B 1 83 ? -8.828 2.711 11.641 1 96.81 83 PRO B C 1
ATOM 2504 O O . PRO B 1 83 ? -9.047 1.673 12.273 1 96.81 83 PRO B O 1
ATOM 2507 N N . ALA B 1 84 ? -8.461 2.719 10.406 1 96 84 ALA B N 1
ATOM 2508 C CA . ALA B 1 84 ? -8.312 1.455 9.695 1 96 84 ALA B CA 1
ATOM 2509 C C . ALA B 1 84 ? -7.238 0.584 10.344 1 96 84 ALA B C 1
ATOM 2511 O O . ALA B 1 84 ? -7.398 -0.633 10.453 1 96 84 ALA B O 1
ATOM 2512 N N . VAL B 1 85 ? -6.168 1.203 10.719 1 97.38 85 VAL B N 1
ATOM 2513 C CA . VAL B 1 85 ? -5.086 0.48 11.383 1 97.38 85 VAL B CA 1
ATOM 2514 C C . VAL B 1 85 ? -5.562 -0.04 12.734 1 97.38 85 VAL B C 1
ATOM 2516 O O . VAL B 1 85 ? -5.344 -1.206 13.07 1 97.38 85 VAL B O 1
ATOM 2519 N N . TYR B 1 86 ? -6.199 0.818 13.492 1 96.88 86 TYR B N 1
ATOM 2520 C CA . TYR B 1 86 ? -6.742 0.429 14.789 1 96.88 86 TYR B CA 1
ATOM 2521 C C . TYR B 1 86 ? -7.676 -0.769 14.656 1 96.88 86 TYR B C 1
ATOM 2523 O O . TYR B 1 86 ? -7.566 -1.738 15.406 1 96.88 86 TYR B O 1
ATOM 2531 N N . HIS B 1 87 ? -8.5 -0.712 13.703 1 95.31 87 HIS B N 1
ATOM 2532 C CA . HIS B 1 87 ? -9.461 -1.787 13.469 1 95.31 87 HIS B CA 1
ATOM 2533 C C . HIS B 1 87 ? -8.75 -3.088 13.109 1 95.31 87 HIS B C 1
ATOM 2535 O O . HIS B 1 87 ? -9.117 -4.156 13.602 1 95.31 87 HIS B O 1
ATOM 2541 N N . SER B 1 88 ? -7.832 -2.996 12.195 1 94.12 88 SER B N 1
ATOM 2542 C CA . SER B 1 88 ? -7.09 -4.176 11.75 1 94.12 88 SER B CA 1
ATOM 2543 C C . SER B 1 88 ? -6.41 -4.871 12.93 1 94.12 88 SER B C 1
ATOM 2545 O O . SER B 1 88 ? -6.422 -6.098 13.023 1 94.12 88 SER B O 1
ATOM 2547 N N . ILE B 1 89 ? -5.828 -4.117 13.82 1 94.19 89 ILE B N 1
ATOM 2548 C CA . ILE B 1 89 ? -5.074 -4.672 14.938 1 94.19 89 ILE B CA 1
ATOM 2549 C C . ILE B 1 89 ? -6.035 -5.266 15.969 1 94.19 89 ILE B C 1
ATOM 2551 O O . ILE B 1 89 ? -5.797 -6.359 16.484 1 94.19 89 ILE B O 1
ATOM 2555 N N . THR B 1 90 ? -7.109 -4.625 16.219 1 92.94 90 THR B N 1
ATOM 2556 C CA . THR B 1 90 ? -8.008 -5.02 17.297 1 92.94 90 THR B CA 1
ATOM 2557 C C . THR B 1 90 ? -8.844 -6.23 16.891 1 92.94 90 THR B C 1
ATOM 2559 O O . THR B 1 90 ? -9.328 -6.973 17.75 1 92.94 90 THR B O 1
ATOM 2562 N N . THR B 1 91 ? -8.961 -6.461 15.586 1 90.38 91 THR B N 1
ATOM 2563 C CA . THR B 1 91 ? -9.836 -7.547 15.148 1 90.38 91 THR B CA 1
ATOM 2564 C C . THR B 1 91 ? -9.023 -8.68 14.539 1 90.38 91 THR B C 1
ATOM 2566 O O . THR B 1 91 ? -9.539 -9.781 14.328 1 90.38 91 THR B O 1
ATOM 2569 N N . GLY B 1 92 ? -7.77 -8.422 14.297 1 83.31 92 GLY B N 1
ATOM 2570 C CA . GLY B 1 92 ? -6.988 -9.422 13.586 1 83.31 92 GLY B CA 1
ATOM 2571 C C . GLY B 1 92 ? -7.586 -9.797 12.242 1 83.31 92 GLY B C 1
ATOM 2572 O O . GLY B 1 92 ? -7.984 -8.93 11.469 1 83.31 92 GLY B O 1
ATOM 2573 N N . ASN B 1 93 ? -7.617 -11.133 12 1 76 93 ASN B N 1
ATOM 2574 C CA . ASN B 1 93 ? -8.094 -11.57 10.688 1 76 93 ASN B CA 1
ATOM 2575 C C . ASN B 1 93 ? -9.594 -11.859 10.711 1 76 93 ASN B C 1
ATOM 2577 O O . ASN B 1 93 ? -10.148 -12.344 9.719 1 76 93 ASN B O 1
ATOM 2581 N N . SER B 1 94 ? -10.172 -11.477 11.805 1 78.06 94 SER B N 1
ATOM 2582 C CA . SER B 1 94 ? -11.617 -11.664 11.859 1 78.06 94 SER B CA 1
ATOM 2583 C C . SER B 1 94 ? -12.344 -10.641 10.992 1 78.06 94 SER B C 1
ATOM 2585 O O . SER B 1 94 ? -12.023 -9.453 11.031 1 78.06 94 SER B O 1
ATOM 2587 N N . LEU B 1 95 ? -13.336 -11.094 10.227 1 71.69 95 LEU B N 1
ATOM 2588 C CA . LEU B 1 95 ? -14.125 -10.211 9.375 1 71.69 95 LEU B CA 1
ATOM 2589 C C . LEU B 1 95 ? -15.445 -9.859 10.039 1 71.69 95 LEU B C 1
ATOM 2591 O O . LEU B 1 95 ? -16.281 -9.164 9.445 1 71.69 95 LEU B O 1
ATOM 2595 N N . GLN B 1 96 ? -15.586 -10.211 11.281 1 73.94 96 GLN B N 1
ATOM 2596 C CA . GLN B 1 96 ? -16.828 -9.945 11.992 1 73.94 96 GLN B CA 1
ATOM 2597 C C . GLN B 1 96 ? -16.797 -8.578 12.672 1 73.94 96 GLN B C 1
ATOM 2599 O O . GLN B 1 96 ? -15.773 -8.172 13.211 1 73.94 96 GLN B O 1
ATOM 2604 N N . ILE B 1 97 ? -17.922 -7.945 12.531 1 69.31 97 ILE B N 1
ATOM 2605 C CA . ILE B 1 97 ? -18.062 -6.652 13.195 1 69.31 97 ILE B CA 1
ATOM 2606 C C . ILE B 1 97 ? -18.297 -6.859 14.688 1 69.31 97 ILE B C 1
ATOM 2608 O O . ILE B 1 97 ? -19.172 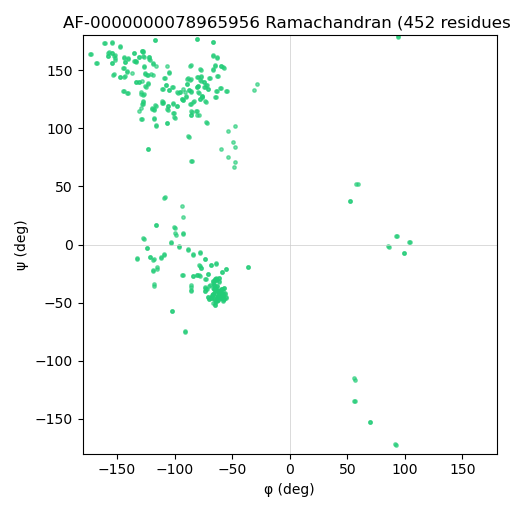-7.641 15.078 1 69.31 97 ILE B O 1
ATOM 2612 N N . GLN B 1 98 ? -17.469 -6.203 15.375 1 74.12 98 GLN B N 1
ATOM 2613 C CA . GLN B 1 98 ? -17.766 -6.164 16.797 1 74.12 98 GLN B CA 1
ATOM 2614 C C . GLN B 1 98 ? -18.781 -5.066 17.125 1 74.12 98 GLN B C 1
ATOM 2616 O O . GLN B 1 98 ? -18.562 -3.9 16.797 1 74.12 98 GLN B O 1
ATOM 2621 N N . LYS B 1 99 ? -19.859 -5.5 17.734 1 80.06 99 LYS B N 1
ATOM 2622 C CA . LYS B 1 99 ? -20.891 -4.547 18.109 1 80.06 99 LYS B CA 1
ATOM 2623 C C . LYS B 1 99 ? -20.547 -3.811 19.391 1 80.06 99 LYS B C 1
ATOM 2625 O O . LYS B 1 99 ? -19.906 -4.379 20.281 1 80.06 99 LYS B O 1
ATOM 2630 N N . GLY B 1 100 ? -20.969 -2.518 19.359 1 88.06 100 GLY B N 1
ATOM 2631 C CA . GLY B 1 100 ? -20.781 -1.732 20.578 1 88.06 100 GLY B CA 1
ATOM 2632 C C . GLY B 1 100 ? -19.453 -0.99 20.609 1 88.06 100 GLY B C 1
ATOM 2633 O O . GLY B 1 100 ? -18.75 -0.914 19.594 1 88.06 100 GLY B O 1
ATOM 2634 N N . GLU B 1 101 ? -19.234 -0.435 21.781 1 95.38 101 GLU B N 1
ATOM 2635 C CA . GLU B 1 101 ? -18.016 0.341 21.969 1 95.38 101 GLU B CA 1
ATOM 2636 C C . GLU B 1 101 ? -16.812 -0.571 22.172 1 95.38 101 GLU B C 1
ATOM 2638 O O . GLU B 1 101 ? -16.906 -1.598 22.859 1 95.38 101 GLU B O 1
ATOM 2643 N N . VAL B 1 102 ? -15.75 -0.152 21.609 1 95.5 102 VAL B N 1
ATOM 2644 C CA . VAL B 1 102 ? -14.508 -0.896 21.797 1 95.5 102 VAL B CA 1
ATOM 2645 C C . VAL B 1 102 ? -13.977 -0.682 23.219 1 95.5 102 VAL B C 1
ATOM 2647 O O . VAL B 1 102 ? -14.016 0.438 23.734 1 95.5 102 VAL B O 1
ATOM 2650 N N . ASP B 1 103 ? -13.523 -1.746 23.844 1 96.12 103 ASP B N 1
ATOM 2651 C CA . ASP B 1 103 ? -12.875 -1.658 25.141 1 96.12 103 ASP B CA 1
ATOM 2652 C C . ASP B 1 103 ? -11.484 -1.04 25.031 1 96.12 103 ASP B C 1
ATOM 2654 O O . ASP B 1 103 ? -10.516 -1.731 24.703 1 96.12 103 ASP B O 1
ATOM 2658 N N . LEU B 1 104 ? -11.375 0.116 25.406 1 96.06 104 LEU B N 1
ATOM 2659 C CA . LEU B 1 104 ? -10.133 0.855 25.188 1 96.06 104 LEU B CA 1
ATOM 2660 C C . LEU B 1 104 ? -9.07 0.45 26.203 1 96.06 104 LEU B C 1
ATOM 2662 O O . LEU B 1 104 ? -7.891 0.76 26.031 1 96.06 104 LEU B O 1
ATOM 2666 N N . VAL B 1 105 ? -9.469 -0.139 27.266 1 96 105 VAL B N 1
ATOM 2667 C CA . VAL B 1 105 ? -8.5 -0.682 28.219 1 96 105 VAL B CA 1
ATOM 2668 C C . VAL B 1 105 ? -7.82 -1.906 27.609 1 96 105 VAL B C 1
ATOM 2670 O O . VAL B 1 105 ? -6.594 -2.025 27.656 1 96 105 VAL B O 1
ATOM 2673 N N . LYS B 1 106 ? -8.602 -2.725 27.031 1 94.81 106 LYS B N 1
ATOM 2674 C CA . LYS B 1 106 ? -8.078 -3.926 26.391 1 94.81 106 LYS B CA 1
ATOM 2675 C C . LYS B 1 106 ? -7.344 -3.578 25.094 1 94.81 106 LYS B C 1
ATOM 2677 O O . LYS B 1 106 ? -6.34 -4.211 24.766 1 94.81 106 LYS B O 1
ATOM 2682 N N . PHE B 1 107 ? -7.875 -2.621 24.375 1 96 107 PHE B N 1
ATOM 2683 C CA . PHE B 1 107 ? -7.312 -2.162 23.109 1 96 107 PHE B CA 1
ATOM 2684 C C . PHE B 1 107 ? -7.02 -0.666 23.156 1 96 107 PHE B C 1
ATOM 2686 O O . PHE B 1 107 ? -7.773 0.137 22.609 1 96 107 PHE B O 1
ATOM 2693 N N . PRO B 1 108 ? -5.941 -0.344 23.703 1 95.62 108 PRO B N 1
ATOM 2694 C CA . PRO B 1 108 ? -5.621 1.077 23.859 1 95.62 108 PRO B CA 1
ATOM 2695 C C . PRO B 1 108 ? -5.5 1.811 22.531 1 95.62 108 PRO B C 1
ATOM 2697 O O . PRO B 1 108 ? -5.016 1.239 21.547 1 95.62 108 PRO B O 1
ATOM 2700 N N . PRO B 1 109 ? -5.902 3.061 22.469 1 94.94 109 PRO B N 1
ATOM 2701 C CA . PRO B 1 109 ? -5.898 3.83 21.219 1 94.94 109 PRO B CA 1
ATOM 2702 C C . PRO B 1 109 ? -4.512 3.928 20.594 1 94.94 109 PRO B C 1
ATOM 2704 O O . PRO B 1 109 ? -4.395 4.121 19.375 1 94.94 109 PRO B O 1
ATOM 2707 N N . GLU B 1 110 ? -3.494 3.797 21.344 1 93.88 110 GLU B N 1
ATOM 2708 C CA . GLU B 1 110 ? -2.119 3.885 20.859 1 93.88 110 GLU B CA 1
ATOM 2709 C C . GLU B 1 110 ? -1.869 2.9 19.719 1 93.88 110 GLU B C 1
ATOM 2711 O O . GLU B 1 110 ? -1.006 3.133 18.875 1 93.88 110 GLU B O 1
ATOM 2716 N N . LEU B 1 111 ? -2.705 1.931 19.688 1 95.19 111 LEU B N 1
ATOM 2717 C CA . LEU B 1 111 ? -2.572 0.892 18.672 1 95.19 111 LEU B CA 1
ATOM 2718 C C . LEU B 1 111 ? -2.869 1.449 17.281 1 95.19 111 LEU B C 1
ATOM 2720 O O . LEU B 1 111 ? -2.473 0.858 16.281 1 95.19 111 LEU B O 1
ATOM 2724 N N . GLY B 1 112 ? -3.531 2.598 17.281 1 96.75 112 GLY B N 1
ATOM 2725 C CA . GLY B 1 112 ? -3.965 3.131 15.992 1 96.75 112 GLY B CA 1
ATOM 2726 C C . GLY B 1 112 ? -3.094 4.27 15.5 1 96.75 112 GLY B C 1
ATOM 2727 O O . GLY B 1 112 ? -3.363 4.848 14.445 1 96.75 112 GLY B O 1
ATOM 2728 N N . PHE B 1 113 ? -2.064 4.609 16.234 1 96.75 113 PHE B N 1
ATOM 2729 C CA . PHE B 1 113 ? -1.195 5.699 15.805 1 96.75 113 PHE B CA 1
ATOM 2730 C C . PHE B 1 113 ? -0.09 5.176 14.891 1 96.75 113 PHE B C 1
ATOM 2732 O O . PHE B 1 113 ? 0.526 4.148 15.18 1 96.75 113 PHE B O 1
ATOM 2739 N N . THR B 1 114 ? 0.08 5.895 13.773 1 97.19 114 THR B N 1
ATOM 2740 C CA . THR B 1 114 ? 1.071 5.488 12.789 1 97.19 114 THR B CA 1
ATOM 2741 C C . THR B 1 114 ? 2.033 6.633 12.484 1 97.19 114 THR B C 1
ATOM 2743 O O . THR B 1 114 ? 1.664 7.805 12.586 1 97.19 114 THR B O 1
ATOM 2746 N N . LEU B 1 115 ? 3.264 6.27 12.188 1 97.56 115 LEU B N 1
ATOM 2747 C CA . LEU B 1 115 ? 4.246 7.195 11.641 1 97.56 115 LEU B CA 1
ATOM 2748 C C . LEU B 1 115 ? 4.195 7.199 10.117 1 97.56 115 LEU B C 1
ATOM 2750 O O . LEU B 1 115 ? 4.262 6.141 9.484 1 97.56 115 LEU B O 1
ATOM 2754 N N . GLU B 1 116 ? 4.062 8.414 9.531 1 98.25 116 GLU B N 1
ATOM 2755 C CA . GLU B 1 116 ? 3.799 8.516 8.102 1 98.25 116 GLU B CA 1
ATOM 2756 C C . GLU B 1 116 ? 4.562 9.68 7.477 1 98.25 116 GLU B C 1
ATOM 2758 O O . GLU B 1 116 ? 4.785 10.695 8.133 1 98.25 116 GLU B O 1
ATOM 2763 N N . PRO B 1 117 ? 4.961 9.555 6.164 1 98.75 117 PRO B N 1
ATOM 2764 C CA . PRO B 1 117 ? 5.348 10.766 5.441 1 98.75 117 PRO B CA 1
ATOM 2765 C C . PRO B 1 117 ? 4.176 11.719 5.211 1 98.75 117 PRO B C 1
ATOM 2767 O O . PRO B 1 117 ? 3.039 11.398 5.566 1 98.75 117 PRO B O 1
ATOM 2770 N N . ILE B 1 118 ? 4.492 12.844 4.684 1 98.69 118 ILE B N 1
ATOM 2771 C CA . ILE B 1 118 ? 3.434 13.789 4.348 1 98.69 118 ILE B CA 1
ATOM 2772 C C . ILE B 1 118 ? 2.635 13.273 3.154 1 98.69 118 ILE B C 1
ATOM 2774 O O . ILE B 1 118 ? 3.211 12.781 2.182 1 98.69 118 ILE B O 1
ATOM 2778 N N . ALA B 1 119 ? 1.353 13.344 3.281 1 98.25 119 ALA B N 1
ATOM 2779 C CA . ALA B 1 119 ? 0.516 12.82 2.205 1 98.25 119 ALA B CA 1
ATOM 2780 C C . ALA B 1 119 ? -0.873 13.453 2.232 1 98.25 119 ALA B C 1
ATOM 2782 O O . ALA B 1 119 ? -1.266 14.062 3.232 1 98.25 119 ALA B O 1
ATOM 2783 N N . GLY B 1 120 ? -1.584 13.266 1.124 1 96.19 120 GLY B N 1
ATOM 2784 C CA . GLY B 1 120 ? -2.961 13.727 1.04 1 96.19 120 GLY B CA 1
ATOM 2785 C C . GLY B 1 120 ? -3.701 13.18 -0.165 1 96.19 120 GLY B C 1
ATOM 2786 O O . GLY B 1 120 ? -3.086 12.859 -1.184 1 96.19 120 GLY B O 1
ATOM 2787 N N . VAL B 1 121 ? -4.992 13.148 -0.023 1 92.94 121 VAL B N 1
ATOM 2788 C CA . VAL B 1 121 ? -5.836 12.664 -1.11 1 92.94 121 VAL B CA 1
ATOM 2789 C C . VAL B 1 121 ? -5.969 13.75 -2.18 1 92.94 121 VAL B C 1
ATOM 2791 O O . VAL B 1 121 ? -5.965 14.938 -1.866 1 92.94 121 VAL B O 1
ATOM 2794 N N . VAL B 1 122 ? -6.137 13.32 -3.396 1 94.12 122 VAL B N 1
ATOM 2795 C CA . VAL B 1 122 ? -6.379 14.219 -4.52 1 94.12 122 VAL B CA 1
ATOM 2796 C C . VAL B 1 122 ? -7.879 14.484 -4.656 1 94.12 122 VAL B C 1
ATOM 2798 O O . VAL B 1 122 ? -8.586 13.727 -5.32 1 94.12 122 VAL B O 1
ATOM 2801 N N . ASP B 1 123 ? -8.32 15.516 -4.047 1 88.69 123 ASP B N 1
ATOM 2802 C CA . ASP B 1 123 ? -9.75 15.789 -4.016 1 88.69 123 ASP B CA 1
ATOM 2803 C C . ASP B 1 123 ? -10.055 17.203 -4.5 1 88.69 123 ASP B C 1
ATOM 2805 O O . ASP B 1 123 ? -11.18 17.688 -4.363 1 88.69 123 ASP B O 1
ATOM 2809 N N . LYS B 1 124 ? -9.07 17.891 -4.945 1 91.75 124 LYS B N 1
ATOM 2810 C CA . LYS B 1 124 ? -9.219 19.266 -5.449 1 91.75 124 LYS B CA 1
ATOM 2811 C C . LYS B 1 124 ? -8.812 19.344 -6.918 1 91.75 124 LYS B C 1
ATOM 2813 O O . LYS B 1 124 ? -8.047 18.5 -7.41 1 91.75 124 LYS B O 1
ATOM 2818 N N . ASP B 1 125 ? -9.375 20.344 -7.512 1 92.94 125 ASP B N 1
ATOM 2819 C CA . ASP B 1 125 ? -9 20.625 -8.898 1 92.94 125 ASP B CA 1
ATOM 2820 C C . ASP B 1 125 ? -7.75 21.5 -8.969 1 92.94 125 ASP B C 1
ATOM 2822 O O . ASP B 1 125 ? -7.82 22.672 -9.328 1 92.94 125 ASP B O 1
ATOM 2826 N N . LYS B 1 126 ? -6.629 20.969 -8.656 1 95.5 126 LYS B N 1
ATOM 2827 C CA . LYS B 1 126 ? -5.293 21.562 -8.672 1 95.5 126 LYS B CA 1
ATOM 2828 C C . LYS B 1 126 ? -4.262 20.562 -9.18 1 95.5 126 LYS B C 1
ATOM 2830 O O . LYS B 1 126 ? -4.539 19.359 -9.258 1 95.5 126 LYS B O 1
ATOM 2835 N N . SER B 1 127 ? -3.164 21.141 -9.602 1 96.75 127 SER B N 1
ATOM 2836 C CA . SER B 1 127 ? -2.086 20.219 -9.977 1 96.75 127 SER B CA 1
ATOM 2837 C C . SER B 1 127 ? -1.665 19.344 -8.805 1 96.75 127 SER B C 1
ATOM 2839 O O . SER B 1 127 ? -1.809 19.734 -7.645 1 96.75 127 SER B O 1
ATOM 2841 N N . LEU B 1 128 ? -1.159 18.219 -9.094 1 97.62 128 LEU B N 1
ATOM 2842 C CA . LEU B 1 128 ? -0.697 17.312 -8.055 1 97.62 128 LEU B CA 1
ATOM 2843 C C . LEU B 1 128 ? 0.397 17.953 -7.207 1 97.62 128 LEU B C 1
ATOM 2845 O O . LEU B 1 128 ? 0.436 17.766 -5.988 1 97.62 128 LEU B O 1
ATOM 2849 N N . ALA B 1 129 ? 1.253 18.688 -7.859 1 97.81 129 ALA B N 1
ATOM 2850 C CA . ALA B 1 129 ? 2.312 19.391 -7.145 1 97.81 129 ALA B CA 1
ATOM 2851 C C . ALA B 1 129 ? 1.732 20.438 -6.191 1 97.81 129 ALA B C 1
ATOM 2853 O O . ALA B 1 129 ? 2.229 20.609 -5.078 1 97.81 129 ALA B O 1
ATOM 2854 N N . ASP B 1 130 ? 0.723 21.109 -6.602 1 97.69 130 ASP B N 1
ATOM 2855 C CA . ASP B 1 130 ? 0.082 22.094 -5.738 1 97.69 130 ASP B CA 1
ATOM 2856 C C . ASP B 1 130 ? -0.576 21.438 -4.531 1 97.69 130 ASP B C 1
ATOM 2858 O O . ASP B 1 130 ? -0.5 21.953 -3.416 1 97.69 130 ASP B O 1
ATOM 2862 N N . ILE B 1 131 ? -1.217 20.344 -4.809 1 97.44 131 ILE B N 1
ATOM 2863 C CA . ILE B 1 131 ? -1.83 19.609 -3.707 1 97.44 131 ILE B CA 1
ATOM 2864 C C . ILE B 1 131 ? -0.752 19.156 -2.723 1 97.44 131 ILE B C 1
ATOM 2866 O O . ILE B 1 131 ? -0.91 19.312 -1.509 1 97.44 131 ILE B O 1
ATOM 2870 N N . ALA B 1 132 ? 0.339 18.656 -3.229 1 98.25 132 ALA B N 1
ATOM 2871 C CA . ALA B 1 132 ? 1.457 18.219 -2.398 1 98.25 132 ALA B CA 1
ATOM 2872 C C . ALA B 1 132 ? 1.998 19.359 -1.554 1 98.25 132 ALA B C 1
ATOM 2874 O O . ALA B 1 132 ? 2.225 19.203 -0.351 1 98.25 132 ALA B O 1
ATOM 2875 N N . ARG B 1 133 ? 2.168 20.469 -2.182 1 97.88 133 ARG B N 1
ATOM 2876 C CA . ARG B 1 133 ? 2.658 21.641 -1.479 1 97.88 133 ARG B CA 1
ATOM 2877 C C . ARG B 1 133 ? 1.725 22.031 -0.335 1 97.88 133 ARG B C 1
ATOM 2879 O O . ARG B 1 133 ? 2.18 22.344 0.769 1 97.88 133 ARG B O 1
ATOM 2886 N N . GLU B 1 134 ? 0.478 22.047 -0.604 1 97.12 134 GLU B N 1
ATOM 2887 C CA . GLU B 1 134 ? -0.501 22.391 0.426 1 97.12 134 GLU B CA 1
ATOM 2888 C C . GLU B 1 134 ? -0.408 21.422 1.609 1 97.12 134 GLU B C 1
ATOM 2890 O O . GLU B 1 134 ? -0.473 21.859 2.766 1 97.12 134 GLU B O 1
ATOM 2895 N N . GLU B 1 135 ? -0.249 20.109 1.304 1 97.88 135 GLU B N 1
ATOM 2896 C CA . GLU B 1 135 ? -0.145 19.109 2.371 1 97.88 135 GLU B CA 1
ATOM 2897 C C . GLU B 1 135 ? 1.114 19.328 3.205 1 97.88 135 GLU B C 1
ATOM 2899 O O . GLU B 1 135 ? 1.094 19.172 4.426 1 97.88 135 GLU B O 1
ATOM 2904 N N . VAL B 1 136 ? 2.217 19.688 2.574 1 98.38 136 VAL B N 1
ATOM 2905 C CA . VAL B 1 136 ? 3.463 19.953 3.285 1 98.38 136 VAL B CA 1
ATOM 2906 C C . VAL B 1 136 ? 3.268 21.125 4.258 1 98.38 136 VAL B C 1
ATOM 2908 O O . VAL B 1 136 ? 3.68 21.047 5.418 1 98.38 136 VAL B O 1
ATOM 2911 N N . CYS B 1 137 ? 2.605 22.094 3.814 1 97.81 137 CYS B N 1
ATOM 2912 C CA . CYS B 1 137 ? 2.361 23.25 4.664 1 97.81 137 CYS B CA 1
ATOM 2913 C C . CYS B 1 137 ? 1.386 22.922 5.785 1 97.81 137 CYS B C 1
ATOM 2915 O O . CYS B 1 137 ? 1.646 23.219 6.953 1 97.81 137 CYS B O 1
ATOM 2917 N N . GLU B 1 138 ? 0.303 22.281 5.523 1 97.88 138 GLU B N 1
ATOM 2918 C CA . GLU B 1 138 ? -0.75 22 6.492 1 97.88 138 GLU B CA 1
ATOM 2919 C C . GLU B 1 138 ? -0.267 21.016 7.559 1 97.88 138 GLU B C 1
ATOM 2921 O O . GLU B 1 138 ? -0.51 21.203 8.75 1 97.88 138 GLU B O 1
ATOM 2926 N N . GLU B 1 139 ? 0.418 20 7.121 1 98 139 GLU B N 1
ATOM 2927 C CA . GLU B 1 139 ? 0.759 18.922 8.047 1 98 139 GLU B CA 1
ATOM 2928 C C . GLU B 1 139 ? 2.041 19.234 8.812 1 98 139 GLU B C 1
ATOM 2930 O O . GLU B 1 139 ? 2.137 18.969 10.016 1 98 139 GLU B O 1
ATOM 2935 N N . CYS B 1 140 ? 3.072 19.828 8.125 1 97.19 140 CYS B N 1
ATOM 2936 C CA . CYS B 1 140 ? 4.344 19.922 8.836 1 97.19 140 CYS B CA 1
ATOM 2937 C C . CYS B 1 140 ? 4.828 21.375 8.898 1 97.19 140 CYS B C 1
ATOM 2939 O O . CYS B 1 140 ? 5.875 21.656 9.484 1 97.19 140 CYS B O 1
ATOM 2941 N N . GLY B 1 141 ? 4.121 22.391 8.266 1 98.12 141 GLY B N 1
ATOM 2942 C CA . GLY B 1 141 ? 4.297 23.812 8.555 1 98.12 141 GLY B CA 1
ATOM 2943 C C . GLY B 1 141 ? 5.305 24.484 7.648 1 98.12 141 GLY B C 1
ATOM 2944 O O . GLY B 1 141 ? 5.656 25.641 7.859 1 98.12 141 GLY B O 1
ATOM 2945 N N . TYR B 1 142 ? 5.789 23.797 6.625 1 98.19 142 TYR B N 1
ATOM 2946 C CA . TYR B 1 142 ? 6.754 24.406 5.715 1 98.19 142 TYR B CA 1
ATOM 2947 C C . TYR B 1 142 ? 6.062 24.938 4.469 1 98.19 142 TYR B C 1
ATOM 2949 O O . TYR B 1 142 ? 5.234 24.25 3.865 1 98.19 142 TYR B O 1
ATOM 2957 N N . ASP B 1 143 ? 6.367 26.109 4.176 1 96.38 143 ASP B N 1
ATOM 2958 C CA . ASP B 1 143 ? 5.914 26.703 2.926 1 96.38 143 ASP B CA 1
ATOM 2959 C C . ASP B 1 143 ? 7.02 26.688 1.876 1 96.38 143 ASP B C 1
ATOM 2961 O O . ASP B 1 143 ? 8.008 27.422 1.998 1 96.38 143 ASP B O 1
ATOM 2965 N N . VAL B 1 144 ? 6.828 25.859 0.892 1 93.94 144 VAL B N 1
ATOM 2966 C CA . VAL B 1 144 ? 7.832 25.719 -0.159 1 93.94 144 VAL B CA 1
ATOM 2967 C C . VAL B 1 144 ? 7.195 26 -1.52 1 93.94 144 VAL B C 1
ATOM 2969 O O . VAL B 1 144 ? 6.008 25.734 -1.72 1 93.94 144 VAL B O 1
ATOM 2972 N N . PRO B 1 145 ? 8.008 26.609 -2.439 1 93.31 145 PRO B N 1
ATOM 2973 C CA . PRO B 1 145 ? 7.461 26.75 -3.791 1 93.31 145 PRO B CA 1
ATOM 2974 C C . PRO B 1 145 ? 7.234 25.406 -4.477 1 93.31 145 PRO B C 1
ATOM 2976 O O . PRO B 1 145 ? 7.922 24.438 -4.172 1 93.31 145 PRO B O 1
ATOM 2979 N N . THR B 1 146 ? 6.32 25.391 -5.383 1 92.31 146 THR B N 1
ATOM 2980 C CA . THR B 1 146 ? 5.941 24.172 -6.082 1 92.31 146 THR B CA 1
ATOM 2981 C C . THR B 1 146 ? 7.125 23.594 -6.863 1 92.31 146 THR B C 1
ATOM 2983 O O . THR B 1 146 ? 7.273 22.375 -6.977 1 92.31 146 THR B O 1
ATOM 2986 N N . ASP B 1 147 ? 8.008 24.453 -7.277 1 91.94 147 ASP B N 1
ATOM 2987 C CA . ASP B 1 147 ? 9.125 24.031 -8.109 1 91.94 147 ASP B CA 1
ATOM 2988 C C . ASP B 1 147 ? 10.164 23.266 -7.293 1 91.94 147 ASP B C 1
ATOM 2990 O O . ASP B 1 147 ? 11.055 22.625 -7.852 1 91.94 147 ASP B O 1
ATOM 2994 N N . CYS B 1 148 ? 10.031 23.328 -5.973 1 93.5 148 CYS B N 1
ATOM 2995 C CA . CYS B 1 148 ? 10.953 22.594 -5.098 1 93.5 148 CYS B CA 1
ATOM 2996 C C . CYS B 1 148 ? 10.508 21.156 -4.926 1 93.5 148 CYS B C 1
ATOM 2998 O O . CYS B 1 148 ? 11.273 20.328 -4.418 1 93.5 148 CYS B O 1
ATOM 3000 N N . LEU B 1 149 ? 9.383 20.875 -5.398 1 97.69 149 LEU B N 1
ATOM 3001 C CA . LEU B 1 149 ? 8.906 19.5 -5.336 1 97.69 149 LEU B CA 1
ATOM 3002 C C . LEU B 1 149 ? 9.414 18.688 -6.527 1 97.69 149 LEU B C 1
ATOM 3004 O O . LEU B 1 149 ? 9.031 18.953 -7.668 1 97.69 149 LEU B O 1
ATOM 3008 N N . GLU B 1 150 ? 10.258 17.797 -6.262 1 98.06 150 GLU B N 1
ATOM 3009 C CA . GLU B 1 150 ? 10.781 16.891 -7.281 1 98.06 150 GLU B CA 1
ATOM 3010 C C . GLU B 1 150 ? 9.875 15.68 -7.457 1 98.06 150 GLU B C 1
ATOM 3012 O O . GLU B 1 150 ? 9.641 14.93 -6.504 1 98.06 150 GLU B O 1
ATOM 3017 N N . PHE B 1 151 ? 9.398 15.516 -8.664 1 98.56 151 PHE B N 1
ATOM 3018 C CA . PHE B 1 151 ? 8.648 14.305 -8.969 1 98.56 151 PHE B CA 1
ATOM 3019 C C . PHE B 1 151 ? 9.539 13.07 -8.867 1 98.56 151 PHE B C 1
ATOM 3021 O O . PHE B 1 151 ? 10.617 13.031 -9.461 1 98.56 151 PHE B O 1
ATOM 3028 N N . VAL B 1 152 ? 9.117 12.086 -8.102 1 98.62 152 VAL B N 1
ATOM 3029 C CA . VAL B 1 152 ? 9.914 10.883 -7.895 1 98.62 152 VAL B CA 1
ATOM 3030 C C . VAL B 1 152 ? 9.367 9.742 -8.758 1 98.62 152 VAL B C 1
ATOM 3032 O O . VAL B 1 152 ? 10.078 9.219 -9.617 1 98.62 152 VAL B O 1
ATOM 3035 N N . MET B 1 153 ? 8.078 9.422 -8.562 1 98.44 153 MET B N 1
ATOM 3036 C CA . MET B 1 153 ? 7.477 8.359 -9.367 1 98.44 153 MET B CA 1
ATOM 3037 C C . MET B 1 153 ? 5.973 8.266 -9.117 1 98.44 153 MET B C 1
ATOM 3039 O O . MET B 1 153 ? 5.469 8.836 -8.148 1 98.44 153 MET B O 1
ATOM 3043 N N . ASN B 1 154 ? 5.285 7.574 -10.023 1 98.44 154 ASN B N 1
ATOM 3044 C CA . ASN B 1 154 ? 3.906 7.125 -9.852 1 98.44 154 ASN B CA 1
ATOM 3045 C C . ASN B 1 154 ? 3.828 5.609 -9.703 1 98.44 154 ASN B C 1
ATOM 3047 O O . ASN B 1 154 ? 4.5 4.875 -10.43 1 98.44 154 ASN B O 1
ATOM 3051 N N . PHE B 1 155 ? 3.096 5.176 -8.766 1 98.5 155 PHE B N 1
ATOM 3052 C CA . PHE B 1 155 ? 2.82 3.754 -8.602 1 98.5 155 PHE B CA 1
ATOM 3053 C C . PHE B 1 155 ? 1.422 3.535 -8.039 1 98.5 155 PHE B C 1
ATOM 3055 O O . PHE B 1 155 ? 0.73 4.492 -7.688 1 98.5 155 PHE B O 1
ATOM 3062 N N . ARG B 1 156 ? 0.986 2.309 -8.016 1 98 156 ARG B N 1
ATOM 3063 C CA . ARG B 1 156 ? -0.337 1.982 -7.496 1 98 156 ARG B CA 1
ATOM 3064 C C . ARG B 1 156 ? -0.292 1.761 -5.988 1 98 156 ARG B C 1
ATOM 3066 O O . ARG B 1 156 ? 0.653 1.159 -5.473 1 98 156 ARG B O 1
ATOM 3073 N N . SER B 1 157 ? -1.301 2.201 -5.293 1 96.88 157 SER B N 1
ATOM 3074 C CA . SER B 1 157 ? -1.387 2.025 -3.848 1 96.88 157 SER B CA 1
ATOM 3075 C C . SER B 1 157 ? -1.523 0.552 -3.479 1 96.88 157 SER B C 1
ATOM 3077 O O . SER B 1 157 ? -1.002 0.113 -2.451 1 96.88 157 SER B O 1
ATOM 3079 N N . GLY B 1 158 ? -2.221 -0.153 -4.191 1 95.81 158 GLY B N 1
ATOM 3080 C CA . GLY B 1 158 ? -2.5 -1.575 -4.074 1 95.81 158 GLY B CA 1
ATOM 3081 C C . GLY B 1 158 ? -2.998 -2.195 -5.363 1 95.81 158 GLY B C 1
ATOM 3082 O O . GLY B 1 158 ? -3.238 -1.49 -6.348 1 95.81 158 GLY B O 1
ATOM 3083 N N . VAL B 1 159 ? -3.121 -3.539 -5.305 1 96.31 159 VAL B N 1
ATOM 3084 C CA . VAL B 1 159 ? -3.537 -4.164 -6.555 1 96.31 159 VAL B CA 1
ATOM 3085 C C . VAL B 1 159 ? -4.668 -5.156 -6.285 1 96.31 159 VAL B C 1
ATOM 3087 O O . VAL B 1 159 ? -5.324 -5.621 -7.219 1 96.31 159 VAL B O 1
ATOM 3090 N N . GLY B 1 160 ? -4.957 -5.52 -5.09 1 93.75 160 GLY B N 1
ATOM 3091 C CA . GLY B 1 160 ? -5.883 -6.594 -4.777 1 93.75 160 GLY B CA 1
ATOM 3092 C C . GLY B 1 160 ? -7.312 -6.117 -4.605 1 93.75 160 GLY B C 1
ATOM 3093 O O . GLY B 1 160 ? -8.109 -6.164 -5.551 1 93.75 160 GLY B O 1
ATOM 3094 N N . ALA B 1 161 ? -7.559 -5.48 -3.479 1 92.81 161 ALA B N 1
ATOM 3095 C CA . ALA B 1 161 ? -8.922 -5.078 -3.146 1 92.81 161 ALA B CA 1
ATOM 3096 C C . ALA B 1 161 ? -9.203 -3.652 -3.607 1 92.81 161 ALA B C 1
ATOM 3098 O O . ALA B 1 161 ? -10.359 -3.279 -3.832 1 92.81 161 ALA B O 1
ATOM 3099 N N . SER B 1 162 ? -8.234 -2.924 -3.688 1 94 162 SER B N 1
ATOM 3100 C CA . SER B 1 162 ? -8.352 -1.54 -4.133 1 94 162 SER B CA 1
ATOM 3101 C C . SER B 1 162 ? -7.066 -1.061 -4.797 1 94 162 SER B C 1
ATOM 3103 O O . SER B 1 162 ? -6.004 -1.664 -4.621 1 94 162 SER B O 1
ATOM 3105 N N . SER B 1 163 ? -7.27 -0.02 -5.582 1 95.75 163 SER B N 1
ATOM 3106 C CA . SER B 1 163 ? -6.105 0.59 -6.219 1 95.75 163 SER B CA 1
ATOM 3107 C C . SER B 1 163 ? -6.348 2.068 -6.504 1 95.75 163 SER B C 1
ATOM 3109 O O . SER B 1 163 ? -7.477 2.479 -6.781 1 95.75 163 SER B O 1
ATOM 3111 N N . SER B 1 164 ? -5.324 2.82 -6.414 1 95.31 164 SER B N 1
ATOM 3112 C CA . SER B 1 164 ? -5.25 4.23 -6.789 1 95.31 164 SER B CA 1
ATOM 3113 C C . SER B 1 164 ? -3.82 4.633 -7.137 1 95.31 164 SER B C 1
ATOM 3115 O O . SER B 1 164 ? -2.875 3.889 -6.863 1 95.31 164 SER B O 1
ATOM 3117 N N . THR B 1 165 ? -3.744 5.738 -7.75 1 97.19 165 THR B N 1
ATOM 3118 C CA . THR B 1 165 ? -2.402 6.23 -8.055 1 97.19 165 THR B CA 1
ATOM 3119 C C . THR B 1 165 ? -1.836 7.012 -6.867 1 97.19 165 THR B C 1
ATOM 3121 O O . THR B 1 165 ? -2.531 7.832 -6.27 1 97.19 165 THR B O 1
ATOM 3124 N N . ILE B 1 166 ? -0.651 6.684 -6.52 1 98.19 166 ILE B N 1
ATOM 3125 C CA . ILE B 1 166 ? 0.135 7.512 -5.613 1 98.19 166 ILE B CA 1
ATOM 3126 C C . ILE B 1 166 ? 1.219 8.25 -6.398 1 98.19 166 ILE B C 1
ATOM 3128 O O . ILE B 1 166 ? 2.025 7.629 -7.09 1 98.19 166 ILE B O 1
ATOM 3132 N N . THR B 1 167 ? 1.154 9.492 -6.367 1 98.75 167 THR B N 1
ATOM 3133 C CA . THR B 1 167 ? 2.219 10.312 -6.93 1 98.75 167 THR B CA 1
ATOM 3134 C C . THR B 1 167 ? 3.176 10.781 -5.84 1 98.75 167 THR B C 1
ATOM 3136 O O . THR B 1 167 ? 2.779 11.516 -4.934 1 98.75 167 THR B O 1
ATOM 3139 N N . MET B 1 168 ? 4.418 10.391 -5.988 1 98.88 168 MET B N 1
ATOM 3140 C CA . MET B 1 168 ? 5.414 10.633 -4.949 1 98.88 168 MET B CA 1
ATOM 3141 C C . MET B 1 168 ? 6.352 11.773 -5.348 1 98.88 168 MET B C 1
ATOM 3143 O O . MET B 1 168 ? 6.863 11.797 -6.469 1 98.88 168 MET B O 1
ATOM 3147 N N . PHE B 1 169 ? 6.562 12.688 -4.414 1 98.88 169 PHE B N 1
ATOM 3148 C CA . PHE B 1 169 ? 7.473 13.812 -4.574 1 98.88 169 PHE B CA 1
ATOM 3149 C C . PHE B 1 169 ? 8.547 13.797 -3.496 1 98.88 169 PHE B C 1
ATOM 3151 O O . PHE B 1 169 ? 8.383 13.156 -2.457 1 98.88 169 PHE B O 1
ATOM 3158 N N . TYR B 1 170 ? 9.609 14.461 -3.771 1 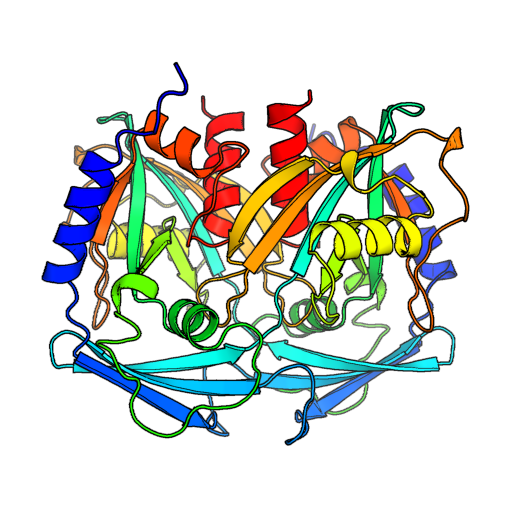98.75 170 TYR B N 1
ATOM 3159 C CA . TYR B 1 170 ? 10.664 14.766 -2.816 1 98.75 170 TYR B CA 1
ATOM 3160 C C . TYR B 1 170 ? 10.906 16.266 -2.723 1 98.75 170 TYR B C 1
ATOM 3162 O O . TYR B 1 170 ? 10.898 16.969 -3.738 1 98.75 170 TYR B O 1
ATOM 3170 N N . CYS B 1 171 ? 11.086 16.688 -1.535 1 98.12 171 CYS B N 1
ATOM 3171 C CA . CYS B 1 171 ? 11.414 18.094 -1.378 1 98.12 171 CYS B CA 1
ATOM 3172 C C . CYS B 1 171 ? 12.336 18.312 -0.186 1 98.12 171 CYS B C 1
ATOM 3174 O O . CYS B 1 171 ? 12.211 17.641 0.836 1 98.12 171 CYS B O 1
ATOM 3176 N N . GLU B 1 172 ? 13.234 19.25 -0.333 1 98.31 172 GLU B N 1
ATOM 3177 C CA . GLU B 1 172 ? 14.094 19.719 0.753 1 98.31 172 GLU B CA 1
ATOM 3178 C C . GLU B 1 172 ? 13.594 21.031 1.332 1 98.31 172 GLU B C 1
ATOM 3180 O O . GLU B 1 172 ? 13.164 21.922 0.589 1 98.31 172 GLU B O 1
ATOM 3185 N N . VAL B 1 173 ? 13.609 21.047 2.639 1 98.25 173 VAL B N 1
ATOM 3186 C CA . VAL B 1 173 ? 13.188 22.281 3.311 1 98.25 173 VAL B CA 1
ATOM 3187 C C . VAL B 1 173 ? 14.266 22.703 4.305 1 98.25 173 VAL B C 1
ATOM 3189 O O . VAL B 1 173 ? 15.156 21.938 4.641 1 98.25 173 VAL B O 1
ATOM 3192 N N . CYS B 1 174 ? 14.203 24 4.719 1 97.25 174 CYS B N 1
ATOM 3193 C CA . CYS B 1 174 ? 15.039 24.516 5.793 1 97.25 174 CYS B CA 1
ATOM 3194 C C . CYS B 1 174 ? 14.203 25.219 6.855 1 97.25 174 CYS B C 1
ATOM 3196 O O . CYS B 1 174 ? 13.031 25.5 6.629 1 97.25 174 CYS B O 1
ATOM 3198 N N . ASP B 1 175 ? 14.789 25.469 7.98 1 96.81 175 ASP B N 1
ATOM 3199 C CA . ASP B 1 175 ? 14.047 26.016 9.117 1 96.81 175 ASP B CA 1
ATOM 3200 C C . ASP B 1 175 ? 13.453 27.375 8.773 1 96.81 175 ASP B C 1
ATOM 3202 O O . ASP B 1 175 ? 12.375 27.734 9.273 1 96.81 175 ASP B O 1
ATOM 3206 N N . ALA B 1 176 ? 14.078 28.156 7.957 1 95.81 176 ALA B N 1
ATOM 3207 C CA . ALA B 1 176 ? 13.617 29.484 7.578 1 95.81 176 ALA B CA 1
ATOM 3208 C C . ALA B 1 176 ? 12.297 29.406 6.82 1 95.81 176 ALA B C 1
ATOM 3210 O O . ALA B 1 176 ? 11.57 30.406 6.727 1 95.81 176 ALA B O 1
ATOM 3211 N N . GLN B 1 177 ? 11.945 28.234 6.348 1 96.38 177 GLN B N 1
ATOM 3212 C CA . GLN B 1 177 ? 10.734 28.062 5.543 1 96.38 177 GLN B CA 1
ATOM 3213 C C . GLN B 1 177 ? 9.57 27.594 6.398 1 96.38 177 GLN B C 1
ATOM 3215 O O . GLN B 1 177 ? 8.461 27.391 5.895 1 96.38 177 GLN B O 1
ATOM 3220 N N . LYS B 1 178 ? 9.852 27.391 7.625 1 97.31 178 LYS B N 1
ATOM 3221 C CA . LYS B 1 178 ? 8.773 27.031 8.539 1 97.31 178 LYS B CA 1
ATOM 3222 C C . LYS B 1 178 ? 7.879 28.219 8.844 1 97.31 178 LYS B C 1
ATOM 3224 O O . LYS B 1 178 ? 8.359 29.266 9.305 1 97.31 178 LYS B O 1
ATOM 3229 N N . VAL B 1 179 ? 6.617 28.094 8.578 1 97.38 179 VAL B N 1
ATOM 3230 C CA . VAL B 1 179 ? 5.727 29.234 8.734 1 97.38 179 VAL B CA 1
ATOM 3231 C C . VAL B 1 179 ? 4.672 28.938 9.797 1 97.38 179 VAL B C 1
ATOM 3233 O O . VAL B 1 179 ? 3.955 29.828 10.242 1 97.38 179 VAL B O 1
ATOM 3236 N N . SER B 1 180 ? 4.531 27.734 10.219 1 96.44 180 SER B N 1
ATOM 3237 C CA . SER B 1 180 ? 3.627 27.297 11.273 1 96.44 180 SER B CA 1
ATOM 3238 C C . SER B 1 180 ? 4.121 26.016 11.93 1 96.44 180 SER B C 1
ATOM 3240 O O . SER B 1 180 ? 5.109 25.422 11.484 1 96.44 180 SER B O 1
ATOM 3242 N N . GLU B 1 181 ? 3.523 25.578 12.922 1 94.31 181 GLU B N 1
ATOM 3243 C CA . GLU B 1 181 ? 3.906 24.344 13.602 1 94.31 181 GLU B CA 1
ATOM 3244 C C . GLU B 1 181 ? 3.414 23.125 12.836 1 94.31 181 GLU B C 1
ATOM 3246 O O . GLU B 1 181 ? 3.824 22 13.125 1 94.31 181 GLU B O 1
ATOM 3251 N N . GLY B 1 182 ? 2.635 23.359 11.812 1 96.44 182 GLY B N 1
ATOM 3252 C CA . GLY B 1 182 ? 1.947 22.234 11.195 1 96.44 182 GLY B CA 1
ATOM 3253 C C . GLY B 1 182 ? 0.856 21.641 12.07 1 96.44 182 GLY B C 1
ATOM 3254 O O . GLY B 1 182 ? 0.176 22.375 12.797 1 96.44 182 GLY B O 1
ATOM 3255 N N . GLY B 1 183 ? 0.607 20.406 11.875 1 93.88 183 GLY B N 1
ATOM 3256 C CA . GLY B 1 183 ? -0.352 19.75 12.742 1 93.88 183 GLY B CA 1
ATOM 3257 C C . GLY B 1 183 ? -1.702 19.531 12.086 1 93.88 183 GLY B C 1
ATOM 3258 O O . GLY B 1 183 ? -2.629 19.016 12.719 1 93.88 183 GLY B O 1
ATOM 3259 N N . GLY B 1 184 ? -1.84 19.906 10.836 1 93.62 184 GLY B N 1
ATOM 3260 C CA . GLY B 1 184 ? -3.08 19.672 10.109 1 93.62 184 GLY B CA 1
ATOM 3261 C C . GLY B 1 184 ? -4.031 20.859 10.164 1 93.62 184 GLY B C 1
ATOM 3262 O O . GLY B 1 184 ? -3.703 21.891 10.734 1 93.62 184 GLY B O 1
ATOM 3263 N N . ILE B 1 185 ? -5.129 20.672 9.484 1 88.25 185 ILE B N 1
ATOM 3264 C CA . ILE B 1 185 ? -6.168 21.688 9.453 1 88.25 185 ILE B CA 1
ATOM 3265 C C . ILE B 1 185 ? -7.48 21.109 9.969 1 88.25 185 ILE B C 1
ATOM 3267 O O . ILE B 1 185 ? -7.648 19.891 10.016 1 88.25 185 ILE B O 1
ATOM 3271 N N . GLU B 1 186 ? -8.422 22.016 10.359 1 85.25 186 GLU B N 1
ATOM 3272 C CA . GLU B 1 186 ? -9.773 21.625 10.766 1 85.25 186 GLU B CA 1
ATOM 3273 C C . GLU B 1 186 ? -9.734 20.625 11.922 1 85.25 186 GLU B C 1
ATOM 3275 O O . GLU B 1 186 ? -9.117 20.891 12.953 1 85.25 186 GLU B O 1
ATOM 3280 N N . ASN B 1 187 ? -10.211 19.453 11.664 1 86.5 187 ASN B N 1
ATOM 3281 C CA . ASN B 1 187 ? -10.359 18.5 12.758 1 86.5 187 ASN B CA 1
ATOM 3282 C C . ASN B 1 187 ? -9.203 17.5 12.789 1 86.5 187 ASN B C 1
ATOM 3284 O O . ASN B 1 187 ? -9.234 16.531 13.547 1 86.5 187 ASN B O 1
ATOM 3288 N N . GLU B 1 188 ? -8.172 17.781 12.094 1 92.81 188 GLU B N 1
ATOM 3289 C CA . GLU B 1 188 ? -7.031 16.875 12.102 1 92.81 188 GLU B CA 1
ATOM 3290 C C . GLU B 1 188 ? -6.168 17.078 13.344 1 92.81 188 GLU B C 1
ATOM 3292 O O . GLU B 1 188 ? -5.988 18.203 13.805 1 92.81 188 GLU B O 1
ATOM 3297 N N . VAL B 1 189 ? -5.785 16.047 13.938 1 95.12 189 VAL B N 1
ATOM 3298 C CA . VAL B 1 189 ? -4.82 16.047 15.031 1 95.12 189 VAL B CA 1
ATOM 3299 C C . VAL B 1 189 ? -3.564 15.281 14.617 1 95.12 189 VAL B C 1
ATOM 3301 O O . VAL B 1 189 ? -3.557 14.047 14.617 1 95.12 189 VAL B O 1
ATOM 3304 N N . ILE B 1 190 ? -2.541 16.031 14.289 1 96.38 190 ILE B N 1
ATOM 3305 C CA . ILE B 1 190 ? -1.331 15.461 13.703 1 96.38 190 ILE B CA 1
ATOM 3306 C C . ILE B 1 190 ? -0.109 15.922 14.5 1 96.38 190 ILE B C 1
ATOM 3308 O O . ILE B 1 190 ? 0.028 17.109 14.805 1 96.38 190 ILE B O 1
ATOM 3312 N N . GLN B 1 191 ? 0.688 15.031 14.883 1 96.56 191 GLN B N 1
ATOM 3313 C CA . GLN B 1 191 ? 1.982 15.328 15.484 1 96.56 191 GLN B CA 1
ATOM 3314 C C . GLN B 1 191 ? 3.088 15.344 14.43 1 96.56 191 GLN B C 1
ATOM 3316 O O . GLN B 1 191 ? 3.254 14.383 13.68 1 96.56 191 GLN B O 1
ATOM 3321 N N . VAL B 1 192 ? 3.775 16.406 14.391 1 97.06 192 VAL B N 1
ATOM 3322 C CA . VAL B 1 192 ? 4.938 16.453 13.516 1 97.06 192 VAL B CA 1
ATOM 3323 C C . VAL B 1 192 ? 6.117 15.742 14.18 1 97.06 192 VAL B C 1
ATOM 3325 O O . VAL B 1 192 ? 6.391 15.961 15.359 1 97.06 192 VAL B O 1
ATOM 3328 N N . VAL B 1 193 ? 6.855 14.922 13.453 1 96.56 193 VAL B N 1
ATOM 3329 C CA . VAL B 1 193 ? 7.957 14.125 13.984 1 96.56 193 VAL B CA 1
ATOM 3330 C C . VAL B 1 193 ? 9.211 14.359 13.148 1 96.56 193 VAL B C 1
ATOM 3332 O O . VAL B 1 193 ? 9.211 14.148 11.938 1 96.56 193 VAL B O 1
ATOM 3335 N N . ASP B 1 194 ? 10.242 14.773 13.797 1 96.12 194 ASP B N 1
ATOM 3336 C CA . ASP B 1 194 ? 11.562 14.82 13.18 1 96.12 194 ASP B CA 1
ATOM 3337 C C . ASP B 1 194 ? 12.273 13.477 13.297 1 96.12 194 ASP B C 1
ATOM 3339 O O . ASP B 1 194 ? 12.609 13.039 14.398 1 96.12 194 ASP B O 1
ATOM 3343 N N . LEU B 1 195 ? 12.477 12.898 12.188 1 96.88 195 LEU B N 1
ATOM 3344 C CA . LEU B 1 195 ? 13.125 11.594 12.18 1 96.88 195 LEU B CA 1
ATOM 3345 C C . LEU B 1 195 ? 14.594 11.711 11.797 1 96.88 195 LEU B C 1
ATOM 3347 O O . LEU B 1 195 ? 14.922 12.203 10.711 1 96.88 195 LEU B O 1
ATOM 3351 N N . SER B 1 196 ? 15.492 11.258 12.703 1 97.56 196 SER B N 1
ATOM 3352 C CA . SER B 1 196 ? 16.906 11.203 12.328 1 97.56 196 SER B CA 1
ATOM 3353 C C . SER B 1 196 ? 17.141 10.164 11.234 1 97.56 196 SER B C 1
ATOM 3355 O O . SER B 1 196 ? 16.328 9.258 11.039 1 97.56 196 SER B O 1
ATOM 3357 N N . ILE B 1 197 ? 18.266 10.312 10.625 1 97.25 197 ILE B N 1
ATOM 3358 C CA . ILE B 1 197 ? 18.625 9.344 9.602 1 97.25 197 ILE B CA 1
ATOM 3359 C C . ILE B 1 197 ? 18.781 7.957 10.227 1 97.25 197 ILE B C 1
ATOM 3361 O O . ILE B 1 197 ? 18.375 6.953 9.633 1 97.25 197 ILE B O 1
ATOM 3365 N N . ASN B 1 198 ? 19.281 7.902 11.43 1 96.88 198 ASN B N 1
ATOM 3366 C CA . ASN B 1 198 ? 19.406 6.629 12.133 1 96.88 198 ASN B CA 1
ATOM 3367 C C . ASN B 1 198 ? 18.047 6.023 12.469 1 96.88 198 ASN B C 1
ATOM 3369 O O . ASN B 1 198 ? 17.859 4.816 12.328 1 96.88 198 ASN B O 1
ATOM 3373 N N . ASP B 1 199 ? 17.188 6.84 12.898 1 95.81 199 ASP B N 1
ATOM 3374 C CA . ASP B 1 199 ? 15.836 6.359 13.18 1 95.81 199 ASP B CA 1
ATOM 3375 C C . ASP B 1 199 ? 15.164 5.848 11.906 1 95.81 199 ASP B C 1
ATOM 3377 O O . ASP B 1 199 ? 14.461 4.84 11.938 1 95.81 199 ASP B O 1
ATOM 3381 N N . ALA B 1 200 ? 15.398 6.555 10.852 1 97 200 ALA B N 1
ATOM 3382 C CA . ALA B 1 200 ? 14.844 6.141 9.562 1 97 200 ALA B CA 1
ATOM 3383 C C . ALA B 1 200 ? 15.398 4.781 9.148 1 97 200 ALA B C 1
ATOM 3385 O O . ALA B 1 200 ? 14.648 3.924 8.664 1 97 200 ALA B O 1
ATOM 3386 N N . ARG B 1 201 ? 16.672 4.59 9.312 1 96.81 201 ARG B N 1
ATOM 3387 C CA . ARG B 1 201 ? 17.281 3.293 9.023 1 96.81 201 ARG B CA 1
ATOM 3388 C C . ARG B 1 201 ? 16.641 2.191 9.859 1 96.81 201 ARG B C 1
ATOM 3390 O O . ARG B 1 201 ? 16.391 1.092 9.367 1 96.81 201 ARG B O 1
ATOM 3397 N N . GLY B 1 202 ? 16.375 2.549 11.086 1 96.38 202 GLY B N 1
ATOM 3398 C CA . GLY B 1 202 ? 15.75 1.589 11.992 1 96.38 202 GLY B CA 1
ATOM 3399 C C . GLY B 1 202 ? 14.352 1.182 11.555 1 96.38 202 GLY B C 1
ATOM 3400 O O . GLY B 1 202 ? 13.945 0.034 11.758 1 96.38 202 GLY B O 1
ATOM 3401 N N . LEU B 1 203 ? 13.672 2.039 10.922 1 96.06 203 LEU B N 1
ATOM 3402 C CA . LEU B 1 203 ? 12.312 1.788 10.477 1 96.06 203 LEU B CA 1
ATOM 3403 C C . LEU B 1 203 ? 12.273 0.689 9.414 1 96.06 203 LEU B C 1
ATOM 3405 O O . LEU B 1 203 ? 11.32 -0.085 9.352 1 96.06 203 LEU B O 1
ATOM 3409 N N . VAL B 1 204 ? 13.289 0.648 8.586 1 97.31 204 VAL B N 1
ATOM 3410 C CA . VAL B 1 204 ? 13.219 -0.26 7.445 1 97.31 204 VAL B CA 1
ATOM 3411 C C . VAL B 1 204 ? 14.312 -1.318 7.559 1 97.31 204 VAL B C 1
ATOM 3413 O O . VAL B 1 204 ? 14.656 -1.967 6.57 1 97.31 204 VAL B O 1
ATOM 3416 N N . GLN B 1 205 ? 14.82 -1.427 8.703 1 96.56 205 GLN B N 1
ATOM 3417 C CA . GLN B 1 205 ? 15.852 -2.43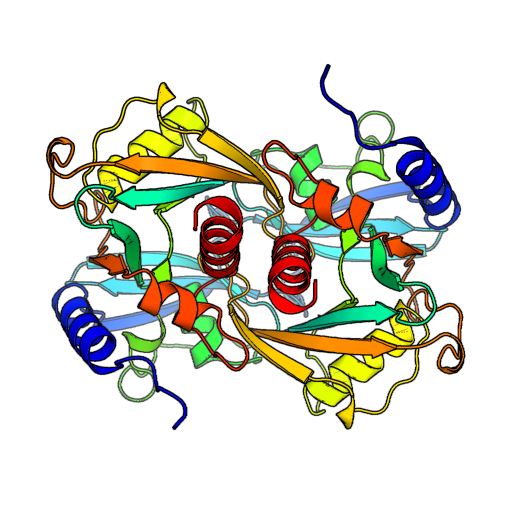6 8.93 1 96.56 205 GLN B CA 1
ATOM 3418 C C . GLN B 1 205 ? 15.258 -3.844 8.875 1 96.56 205 GLN B C 1
ATOM 3420 O O . GLN B 1 205 ? 14.148 -4.074 9.344 1 96.56 205 GLN B O 1
ATOM 3425 N N . THR B 1 206 ? 16.078 -4.785 8.305 1 95.44 206 THR B N 1
ATOM 3426 C CA . THR B 1 206 ? 15.641 -6.18 8.312 1 95.44 206 THR B CA 1
ATOM 3427 C C . THR B 1 206 ? 15.328 -6.641 9.727 1 95.44 206 THR B C 1
ATOM 3429 O O . THR B 1 206 ? 16.094 -6.371 10.664 1 95.44 206 THR B O 1
ATOM 3432 N N . GLY B 1 207 ? 14.18 -7.285 9.883 1 96.88 207 GLY B N 1
ATOM 3433 C CA . GLY B 1 207 ? 13.75 -7.762 11.195 1 96.88 207 GLY B CA 1
ATOM 3434 C C . GLY B 1 207 ? 12.758 -6.84 11.867 1 96.88 207 GLY B C 1
ATOM 3435 O O . GLY B 1 207 ? 12.172 -7.195 12.898 1 96.88 207 GLY B O 1
ATOM 3436 N N . SER B 1 208 ? 12.508 -5.703 11.312 1 95.88 208 SER B N 1
ATOM 3437 C CA . SER B 1 208 ? 11.641 -4.711 11.938 1 95.88 208 SER B CA 1
ATOM 3438 C C . SER B 1 208 ? 10.164 -5.078 11.781 1 95.88 208 SER B C 1
ATOM 3440 O O . SER B 1 208 ? 9.789 -5.723 10.797 1 95.88 208 SER B O 1
ATOM 3442 N N . THR B 1 209 ? 9.414 -4.777 12.758 1 96.81 209 THR B N 1
ATOM 3443 C CA . THR B 1 209 ? 7.953 -4.762 12.719 1 96.81 209 THR B CA 1
ATOM 3444 C C . THR B 1 209 ? 7.422 -3.367 13.023 1 96.81 209 THR B C 1
ATOM 3446 O O . THR B 1 209 ? 7.645 -2.84 14.117 1 96.81 209 THR B O 1
ATOM 3449 N N . ILE B 1 210 ? 6.754 -2.773 12.07 1 95.94 210 ILE B N 1
ATOM 3450 C CA . ILE B 1 210 ? 6.324 -1.398 12.289 1 95.94 210 ILE B CA 1
ATOM 3451 C C . ILE B 1 210 ? 4.82 -1.284 12.039 1 95.94 210 ILE B C 1
ATOM 3453 O O . ILE B 1 210 ? 4.246 -2.066 11.281 1 95.94 210 ILE B O 1
ATOM 3457 N N . ASN B 1 211 ? 4.207 -0.3 12.695 1 95.62 211 ASN B N 1
ATOM 3458 C CA . ASN B 1 211 ? 2.793 0.016 12.516 1 95.62 211 ASN B CA 1
ATOM 3459 C C . ASN B 1 211 ? 2.586 1.094 11.453 1 95.62 211 ASN B C 1
ATOM 3461 O O . ASN B 1 211 ? 1.589 1.816 11.484 1 95.62 211 ASN B O 1
ATOM 3465 N N . SER B 1 212 ? 3.445 1.283 10.555 1 97.44 212 SER B N 1
ATOM 3466 C CA . SER B 1 212 ? 3.396 2.258 9.477 1 97.44 212 SER B CA 1
ATOM 3467 C C . SER B 1 212 ? 3.115 1.584 8.133 1 97.44 212 SER B C 1
ATOM 3469 O O . SER B 1 212 ? 3.391 0.395 7.961 1 97.44 212 SER B O 1
ATOM 3471 N N . GLY B 1 213 ? 2.541 2.35 7.277 1 97.88 213 GLY B N 1
ATOM 3472 C CA . GLY B 1 213 ? 2.074 1.805 6.012 1 97.88 213 GLY B CA 1
ATOM 3473 C C . GLY B 1 213 ? 3.18 1.646 4.988 1 97.88 213 GLY B C 1
ATOM 3474 O O . GLY B 1 213 ? 4.324 2.033 5.234 1 97.88 213 GLY B O 1
ATOM 3475 N N . SER B 1 214 ? 2.779 1.085 3.869 1 98.44 214 SER B N 1
ATOM 3476 C CA . SER B 1 214 ? 3.689 0.846 2.754 1 98.44 214 SER B CA 1
ATOM 3477 C C . SER B 1 214 ? 4.344 2.141 2.289 1 98.44 214 SER B C 1
ATOM 3479 O O . SER B 1 214 ? 5.516 2.145 1.896 1 98.44 214 SER B O 1
ATOM 3481 N N . SER B 1 215 ? 3.607 3.244 2.299 1 98.44 215 SER B N 1
ATOM 3482 C CA . SER B 1 215 ? 4.16 4.527 1.882 1 98.44 215 SER B CA 1
ATOM 3483 C C . SER B 1 215 ? 5.359 4.918 2.738 1 98.44 215 SER B C 1
ATOM 3485 O O . SER B 1 215 ? 6.32 5.508 2.238 1 98.44 215 SER B O 1
ATOM 3487 N N . THR B 1 216 ? 5.297 4.645 4.004 1 98.62 216 THR B N 1
ATOM 3488 C CA . THR B 1 216 ? 6.41 4.93 4.902 1 98.62 216 THR B CA 1
ATOM 3489 C C . THR B 1 216 ? 7.641 4.117 4.512 1 98.62 216 THR B C 1
ATOM 3491 O O . THR B 1 216 ? 8.75 4.648 4.453 1 98.62 216 THR B O 1
ATOM 3494 N N . VAL B 1 217 ? 7.398 2.861 4.25 1 98.69 217 VAL B N 1
ATOM 3495 C CA . VAL B 1 217 ? 8.5 1.98 3.883 1 98.69 217 VAL B CA 1
ATOM 3496 C C . VAL B 1 217 ? 9.125 2.455 2.574 1 98.69 217 VAL B C 1
ATOM 3498 O O . VAL B 1 217 ? 10.352 2.596 2.477 1 98.69 217 VAL B O 1
ATOM 3501 N N . ILE B 1 218 ? 8.312 2.783 1.607 1 98.75 218 ILE B N 1
ATOM 3502 C CA . ILE B 1 218 ? 8.781 3.205 0.29 1 98.75 218 ILE B CA 1
ATOM 3503 C C . ILE B 1 218 ? 9.547 4.52 0.41 1 98.75 218 ILE B C 1
ATOM 3505 O O . ILE B 1 218 ? 10.664 4.641 -0.092 1 98.75 218 ILE B O 1
ATOM 3509 N N . ALA B 1 219 ? 8.953 5.492 1.033 1 98.81 219 ALA B N 1
ATOM 3510 C CA . ALA B 1 219 ? 9.562 6.812 1.161 1 98.81 219 ALA B CA 1
ATOM 3511 C C . ALA B 1 219 ? 10.922 6.727 1.851 1 98.81 219 ALA B C 1
ATOM 3513 O O . ALA B 1 219 ? 11.891 7.34 1.402 1 98.81 219 ALA B O 1
ATOM 3514 N N . THR B 1 220 ? 10.969 5.949 2.906 1 98.62 220 THR B N 1
ATOM 3515 C CA . THR B 1 220 ? 12.195 5.828 3.688 1 98.62 220 THR B CA 1
ATOM 3516 C C . THR B 1 220 ? 13.273 5.098 2.891 1 98.62 220 THR B C 1
ATOM 3518 O O . THR B 1 220 ? 14.414 5.551 2.83 1 98.62 220 THR B O 1
ATOM 3521 N N . LEU B 1 221 ? 12.93 4.012 2.256 1 98.25 221 LEU B N 1
ATOM 3522 C CA . LEU B 1 221 ? 13.891 3.27 1.451 1 98.25 221 LEU B CA 1
ATOM 3523 C C . LEU B 1 221 ? 14.406 4.117 0.29 1 98.25 221 LEU B C 1
ATOM 3525 O O . LEU B 1 221 ? 15.602 4.129 0.002 1 98.25 221 LEU B O 1
ATOM 3529 N N . TRP B 1 222 ? 13.438 4.73 -0.39 1 98.25 222 TRP B N 1
ATOM 3530 C CA . TRP B 1 222 ? 13.852 5.559 -1.52 1 98.25 222 TRP B CA 1
ATOM 3531 C C . TRP B 1 222 ? 14.836 6.633 -1.078 1 98.25 222 TRP B C 1
ATOM 3533 O O . TRP B 1 222 ? 15.859 6.855 -1.735 1 98.25 222 TRP B O 1
ATOM 3543 N N . PHE B 1 223 ? 14.516 7.336 0.044 1 98.5 223 PHE B N 1
ATOM 3544 C CA . PHE B 1 223 ? 15.391 8.391 0.553 1 98.5 223 PHE B CA 1
ATOM 3545 C C . PHE B 1 223 ? 16.781 7.84 0.859 1 98.5 223 PHE B C 1
ATOM 3547 O O . PHE B 1 223 ? 17.781 8.414 0.442 1 98.5 223 PHE B O 1
ATOM 3554 N N . LEU B 1 224 ? 16.828 6.73 1.574 1 96.75 224 LEU B N 1
ATOM 3555 C CA . LEU B 1 224 ? 18.109 6.141 1.988 1 96.75 224 LEU B CA 1
ATOM 3556 C C . LEU B 1 224 ? 18.906 5.676 0.779 1 96.75 224 LEU B C 1
ATOM 3558 O O . LEU B 1 224 ? 20.141 5.758 0.777 1 96.75 224 LEU B O 1
ATOM 3562 N N . CYS B 1 225 ? 18.25 5.297 -0.269 1 94.31 225 CYS B N 1
ATOM 3563 C CA . CYS B 1 225 ? 18.922 4.77 -1.456 1 94.31 225 CYS B CA 1
ATOM 3564 C C . CYS B 1 225 ? 19.391 5.898 -2.363 1 94.31 225 CYS B C 1
ATOM 3566 O O . CYS B 1 225 ? 20.391 5.758 -3.066 1 94.31 225 CYS B O 1
ATOM 3568 N N . ASN B 1 226 ? 18.719 7.059 -2.334 1 95.56 226 ASN B N 1
ATOM 3569 C CA . ASN B 1 226 ? 18.953 8.039 -3.387 1 95.56 226 ASN B CA 1
ATOM 3570 C C . ASN B 1 226 ? 19.578 9.32 -2.834 1 95.56 226 ASN B C 1
ATOM 3572 O O . ASN B 1 226 ? 20.141 10.117 -3.588 1 95.56 226 ASN B O 1
ATOM 3576 N N . LYS B 1 227 ? 19.438 9.5 -1.585 1 95.69 227 LYS B N 1
ATOM 3577 C CA . LYS B 1 227 ? 19.844 10.812 -1.082 1 95.69 227 LYS B CA 1
ATOM 3578 C C . LYS B 1 227 ? 20.938 10.688 -0.024 1 95.69 227 LYS B C 1
ATOM 3580 O O . LYS B 1 227 ? 21.531 11.688 0.378 1 95.69 227 LYS B O 1
ATOM 3585 N N . ILE B 1 228 ? 21.188 9.406 0.452 1 89.06 228 ILE B N 1
ATOM 3586 C CA . ILE B 1 228 ? 22.266 9.227 1.419 1 89.06 228 ILE B CA 1
ATOM 3587 C C . ILE B 1 228 ? 23.125 8.031 1.012 1 89.06 228 ILE B C 1
ATOM 3589 O O . ILE B 1 228 ? 22.625 7.074 0.416 1 89.06 228 ILE B O 1
#

InterPro domains:
  IPR004385 Nucleoside diphosphate pyrophosphatase [TIGR00052] (35-222)
  IPR015797 NUDIX hydrolase-like domain superfamily [SSF55811] (30-224)

Sequence (456 aa):
MLCRPDFESLSLLEFEILLLSDITKVWLTPLPKNSQWIKPYRMHYIENGRRKSRDIFKILDSVLVIVYNVSRKKLIYVRQFRPAVYHSITTGNSLQIQKGEVDLVKFPPELGFTLEPIAGVVDKDKSLADIAREEVCEECGYDVPTDCLEFVMNFRSGVGASSSTITMFYCEVCDAQKVSEGGGIENEVIQVVDLSINDARGLVQTGSTINSGSSTVIATLWFLCNKIMLCRPDFESLSLLEFEILLLSDITKVWLTPLPKNSQWIKPYRMHYIENGRRKSRDIFKILDSVLVIVYNVSRKKLIYVRQFRPAVYHSITTGNSLQIQKGEVDLVKFPPELGFTLEPIAGVVDKDKSLADIAREEVCEECGYDVPTDCLEFVMNFRSGVGASSSTITMFYCEVCDAQKVSEGGGIENEVIQVVDLSINDARGLVQTGSTINSGSSTVIATLWFLCNKI

Nearest PDB structures (foldseek):
  8otv-assembly1_A  TM=8.551E-01  e=9.571E-21  Homo sapiens
  8otv-assembly1_B  TM=8.301E-01  e=1.150E-20  Homo sapiens
  3hhj-assembly1_A  TM=7.498E-01  e=1.057E-06  Bartonella henselae str. Houston-1
  3r03-assembly1_B  TM=7.256E-01  e=2.649E-06  Rhodospirillum rubrum ATCC 11170
  3r03-assembly1_A  TM=7.491E-01  e=4.324E-06  Rhodospirillum rubrum ATCC 11170

Radius of gyration: 21.54 Å; Cα contacts (8 Å, |Δi|>4): 1034; chains: 2; bounding box: 51×58×55 Å

Foldseek 3Di:
DPPDPPCPVVVVVLVVLCVLDPDDWDFDDDDDPPDPAKDKDKDWDADPNDIDIAIAMEGFEKEFEFEAAPAVRWTKKKKFFAPVQLVCVVQPPDPDGDHDIDDCVVRPSSSRIAIGGQMDGDDDPDDNLVVSQVSCCQAAQFHDDSVQWAWDDWDWQDDGRYTHIYTYTYGYDYPVRGHDRHQHDDPGGMGMDTHHLVNLCQCQPPPDDHSYDPNSNVSSVVCVVPPD/DPPDPPCVVVVVVLVVLCVLDPDDWDFDDDDDPPDPAKDWDKDWDADPNDIDIAIAMEGFEKEFEFEAAPAVRWTKKKKFFAPVQLVCVVQPPDPDGDHDIDDCVVRPSSSRIAIGGQMDGDDDPDDNLVVSQVSCCQAAQFHDDSVQWAWDDWDWQDDGHYTHIYTYTYGYDYPVRGHDRHQHDDPGGMGMDTHHLVNLCQCQPPPDDHSYDPNSNVSSVVCVVPPD